Protein AF-0000000065801793 (afdb_homodimer)

InterPro domains:
  IPR003680 Flavodoxin-like fold [PF02525] (3-199)
  IPR023048 NADH:quinone oxidoreductase, FMN-dependent [MF_01216] (2-200)
  IPR029039 Flavoprotein-like superfamily [G3DSA:3.40.50.360] (1-203)
  IPR029039 Flavoprotein-like superfamily [SSF52218] (1-201)
  IPR050104 FMN-dependent NADH:quinone oxidoreductase, azoreductase type 1 [PTHR43741] (1-201)

pLDDT: mean 94.48, std 6.25, range [67.69, 98.88]

Organism: Streptococcus suis (strain 98HAH33) (NCBI:txid391296)

Radius of gyration: 21.68 Å; Cα contacts (8 Å, |Δi|>4): 721; chains: 2; bounding box: 59×62×47 Å

Nearest PDB structures (foldseek):
  2hpv-assembly2_D  TM=9.605E-01  e=2.240E-26  Enterococcus faecalis
  3p0r-assembly1_A-2  TM=9.364E-01  e=1.565E-23  Bacillus anthracis str. Sterne
  3w77-assembly1_B  TM=9.267E-01  e=2.894E-22  Bacillus sp. B29
  4m0c-assembly1_A  TM=9.275E-01  e=2.671E-20  Bacillus anthracis str. 'Ames Ancestor'
  4m0c-assembly1_B  TM=9.166E-01  e=1.691E-19  Bacillus anthracis str. 'Ames Ancestor'

Structure (mmCIF, N/CA/C/O backbone):
data_AF-0000000065801793-model_v1
#
loop_
_entity.id
_entity.type
_entity.pdbx_description
1 polymer 'FMN-dependent NADH:quinone oxidoreductase'
#
loop_
_atom_site.group_PDB
_atom_site.id
_atom_site.type_symbol
_atom_site.label_atom_id
_atom_site.label_alt_id
_atom_site.label_comp_id
_atom_site.label_asym_id
_atom_site.label_entity_id
_atom_site.label_seq_id
_atom_site.pdbx_PDB_ins_code
_atom_site.Cartn_x
_atom_site.Cartn_y
_atom_site.Cartn_z
_atom_site.occupancy
_atom_site.B_iso_or_equiv
_atom_site.auth_seq_id
_atom_site.auth_comp_id
_atom_site.auth_asym_id
_atom_site.auth_atom_id
_atom_site.pdbx_PDB_model_num
ATOM 1 N N . MET A 1 1 ? -0.416 -31.047 -14.234 1 92.5 1 MET A N 1
ATOM 2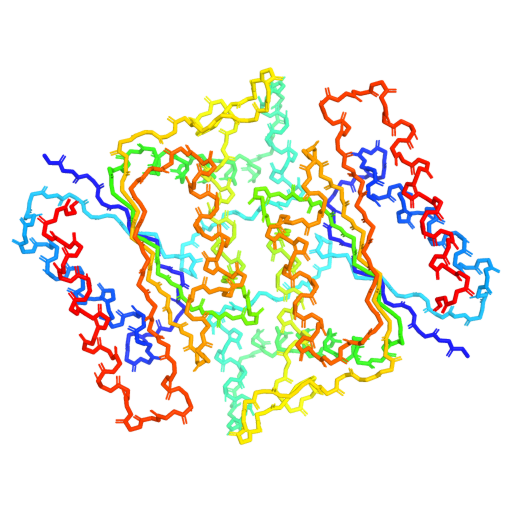 C CA . MET A 1 1 ? -1.014 -30.5 -13.016 1 92.5 1 MET A CA 1
ATOM 3 C C . MET A 1 1 ? -0.364 -29.172 -12.641 1 92.5 1 MET A C 1
ATOM 5 O O . MET A 1 1 ? 0.862 -29.078 -12.578 1 92.5 1 MET A O 1
ATOM 9 N N . ALA A 1 2 ? -1.158 -28.156 -12.516 1 96.69 2 ALA A N 1
ATOM 10 C CA . ALA A 1 2 ? -0.636 -26.828 -12.203 1 96.69 2 ALA A CA 1
ATOM 11 C C . ALA A 1 2 ? -1.013 -26.422 -10.781 1 96.69 2 ALA A C 1
ATOM 13 O O . ALA A 1 2 ? -1.93 -26.984 -10.188 1 96.69 2 ALA A O 1
ATOM 14 N N . ASN A 1 3 ? -0.191 -25.594 -10.227 1 98.25 3 ASN A N 1
ATOM 15 C CA . ASN A 1 3 ? -0.473 -24.984 -8.93 1 98.25 3 ASN A CA 1
ATOM 16 C C . ASN A 1 3 ? -1.036 -23.562 -9.094 1 98.25 3 ASN A C 1
ATOM 18 O O . ASN A 1 3 ? -0.386 -22.703 -9.672 1 98.25 3 ASN A O 1
ATOM 22 N N . LEU A 1 4 ? -2.264 -23.344 -8.641 1 98.62 4 LEU A N 1
ATOM 23 C CA . LEU A 1 4 ? -2.895 -22.031 -8.602 1 98.62 4 LEU A CA 1
ATOM 24 C C . LEU A 1 4 ? -2.816 -21.422 -7.203 1 98.62 4 LEU A C 1
ATOM 26 O O . LEU A 1 4 ? -3.287 -22.016 -6.238 1 98.62 4 LEU A O 1
ATOM 30 N N . LEU A 1 5 ? -2.17 -20.312 -7.098 1 98.81 5 LEU A N 1
ATOM 31 C CA . LEU A 1 5 ? -2.139 -19.547 -5.852 1 98.81 5 LEU A CA 1
ATOM 32 C C . LEU A 1 5 ? -3.141 -18.406 -5.891 1 98.81 5 LEU A C 1
ATOM 34 O O . LEU A 1 5 ? -3.062 -17.531 -6.758 1 98.81 5 LEU A O 1
ATOM 38 N N . ILE A 1 6 ? -4.113 -18.422 -4.988 1 98.75 6 ILE A N 1
ATOM 39 C CA . ILE A 1 6 ? -5.07 -17.328 -4.824 1 98.75 6 ILE A CA 1
ATOM 40 C C . ILE A 1 6 ? -4.691 -16.484 -3.607 1 98.75 6 ILE A C 1
ATOM 42 O O . ILE A 1 6 ? -4.586 -17.016 -2.494 1 98.75 6 ILE A O 1
ATOM 46 N N . VAL A 1 7 ? -4.445 -15.258 -3.848 1 98.81 7 VAL A N 1
ATOM 47 C CA . VAL A 1 7 ? -4.223 -14.297 -2.779 1 98.81 7 VAL A CA 1
ATOM 48 C C . VAL A 1 7 ? -5.5 -13.492 -2.533 1 98.81 7 VAL A C 1
ATOM 50 O O . VAL A 1 7 ? -5.828 -12.586 -3.303 1 98.81 7 VAL A O 1
ATOM 53 N N . LYS A 1 8 ? -6.176 -13.859 -1.521 1 97.69 8 LYS A N 1
ATOM 54 C CA . LYS A 1 8 ? -7.41 -13.195 -1.125 1 97.69 8 LYS A CA 1
ATOM 55 C C . LYS A 1 8 ? -7.129 -12.023 -0.189 1 97.69 8 LYS A C 1
ATOM 57 O O . LYS A 1 8 ? -6.816 -12.219 0.986 1 97.69 8 LYS A O 1
ATOM 62 N N . ALA A 1 9 ? -7.273 -10.844 -0.713 1 97.06 9 ALA A N 1
ATOM 63 C CA . ALA A 1 9 ? -6.992 -9.633 0.06 1 97.06 9 ALA A CA 1
ATOM 64 C C . ALA A 1 9 ? -8.273 -8.844 0.325 1 97.06 9 ALA A C 1
ATOM 66 O O . ALA A 1 9 ? -8.352 -7.652 0.022 1 97.06 9 ALA A O 1
ATOM 67 N N . HIS A 1 10 ? -9.203 -9.477 0.955 1 92 10 HIS A N 1
ATOM 68 C CA . HIS A 1 10 ? -10.508 -8.914 1.301 1 92 10 HIS A CA 1
ATOM 69 C C . HIS A 1 10 ? -11.008 -9.469 2.633 1 92 10 HIS A C 1
ATOM 71 O O . HIS A 1 10 ? -11.102 -10.68 2.812 1 92 10 HIS A O 1
ATOM 77 N N . PRO A 1 11 ? -11.32 -8.539 3.568 1 86.5 11 PRO A N 1
ATOM 78 C CA . PRO A 1 11 ? -11.68 -9.031 4.898 1 86.5 11 PRO A CA 1
ATOM 79 C C . PRO A 1 11 ? -13.141 -9.461 4.992 1 86.5 11 PRO A C 1
ATOM 81 O O . PRO A 1 11 ? -13.539 -10.117 5.965 1 86.5 11 PRO A O 1
ATOM 84 N N . LEU A 1 12 ? -13.938 -9.023 4.051 1 77.88 12 LEU A N 1
ATOM 85 C CA . LEU A 1 12 ? -15.383 -9.234 4.172 1 77.88 12 LEU A CA 1
ATOM 86 C C . LEU A 1 12 ? -15.773 -10.594 3.604 1 77.88 12 LEU A C 1
ATOM 88 O O . LEU A 1 12 ? -14.922 -11.344 3.125 1 77.88 12 LEU A O 1
ATOM 92 N N . ASP A 1 13 ? -17.016 -10.859 3.863 1 71.62 13 ASP A N 1
ATOM 93 C CA . ASP A 1 13 ? -17.594 -12.07 3.297 1 71.62 13 ASP A CA 1
ATOM 94 C C . ASP A 1 13 ? -18.172 -11.805 1.902 1 71.62 13 ASP A C 1
ATOM 96 O O . ASP A 1 13 ? -18.422 -10.656 1.54 1 71.62 13 ASP A O 1
ATOM 100 N N . ALA A 1 14 ? -18.219 -12.875 1.078 1 70.88 14 ALA A N 1
ATOM 101 C CA . ALA A 1 14 ? -18.625 -12.812 -0.322 1 70.88 14 ALA A CA 1
ATOM 102 C C . ALA A 1 14 ? -20.016 -12.203 -0.458 1 70.88 14 ALA A C 1
ATOM 104 O O . ALA A 1 14 ? -20.359 -11.648 -1.502 1 70.88 14 ALA A O 1
ATOM 105 N N . GLN A 1 15 ? -20.797 -12.227 0.472 1 70.38 15 GLN A N 1
ATOM 106 C CA . GLN A 1 15 ? -22.141 -11.648 0.384 1 70.38 15 GLN A CA 1
ATOM 107 C C . GLN A 1 15 ? -22.078 -10.125 0.373 1 70.38 15 GLN A C 1
ATOM 109 O O . GLN A 1 15 ? -23.016 -9.469 -0.069 1 70.38 15 GLN A O 1
ATOM 114 N N . LYS A 1 16 ? -20.984 -9.727 0.627 1 68.62 16 LYS A N 1
ATOM 115 C CA . LYS A 1 16 ? -20.891 -8.281 0.787 1 68.62 16 LYS A CA 1
ATOM 116 C C . LYS A 1 16 ? -19.844 -7.684 -0.149 1 68.62 16 LYS A C 1
ATOM 118 O O . LYS A 1 16 ? -19.484 -6.512 -0.015 1 68.62 16 LYS A O 1
ATOM 123 N N . SER A 1 17 ? -19.391 -8.531 -1.022 1 82.75 17 SER A N 1
ATOM 124 C CA . SER A 1 17 ? -18.328 -8.039 -1.888 1 82.75 17 SER A CA 1
ATOM 125 C C . SER A 1 17 ? -18.422 -8.641 -3.285 1 82.75 17 SER A C 1
ATOM 127 O O . SER A 1 17 ? -18.422 -9.867 -3.441 1 82.75 17 SER A O 1
ATOM 129 N N . TYR A 1 18 ? -18.406 -7.789 -4.293 1 87.81 18 TYR A N 1
ATOM 130 C CA . TYR A 1 18 ? -18.469 -8.242 -5.676 1 87.81 18 TYR A CA 1
ATOM 131 C C . TYR A 1 18 ? -17.172 -8.938 -6.082 1 87.81 18 TYR A C 1
ATOM 133 O O . TYR A 1 18 ? -17.203 -9.898 -6.852 1 87.81 18 TYR A O 1
ATOM 141 N N . ALA A 1 19 ? -16.094 -8.5 -5.535 1 90.88 19 ALA A N 1
ATOM 142 C CA . ALA A 1 19 ? -14.812 -9.141 -5.832 1 90.88 19 ALA A CA 1
ATOM 143 C C . ALA A 1 19 ? -14.766 -10.555 -5.27 1 90.88 19 ALA A C 1
ATOM 145 O O . ALA A 1 19 ? -14.273 -11.477 -5.922 1 90.88 19 ALA A O 1
ATOM 146 N N . LEU A 1 20 ? -15.297 -10.727 -4.086 1 92.62 20 LEU A N 1
ATOM 147 C CA . LEU A 1 20 ? -15.289 -12.047 -3.471 1 92.62 20 LEU A CA 1
ATOM 148 C C . LEU A 1 20 ? -16.281 -12.977 -4.172 1 92.62 20 LEU A C 1
ATOM 150 O O . LEU A 1 20 ? -16.031 -14.18 -4.297 1 92.62 20 LEU A O 1
ATOM 154 N N . ARG A 1 21 ? -17.406 -12.398 -4.547 1 92.5 21 ARG A N 1
ATOM 155 C CA . ARG A 1 21 ? -18.344 -13.195 -5.336 1 92.5 21 ARG A CA 1
ATOM 156 C C . ARG A 1 21 ? -17.688 -13.672 -6.633 1 92.5 21 ARG A C 1
ATOM 158 O O . ARG A 1 21 ? -17.859 -14.836 -7.02 1 92.5 21 ARG A O 1
ATOM 165 N N . ALA A 1 22 ? -17.031 -12.781 -7.273 1 95.25 22 ALA A N 1
ATOM 166 C CA . ALA A 1 22 ? -16.312 -13.141 -8.5 1 95.25 22 ALA A CA 1
ATOM 167 C C . ALA A 1 22 ? -15.266 -14.211 -8.234 1 95.25 22 ALA A C 1
ATOM 169 O O . ALA A 1 22 ? -15.094 -15.133 -9.039 1 95.25 22 ALA A O 1
ATOM 170 N N . LEU A 1 23 ? -14.578 -14.094 -7.117 1 95.5 23 LEU A N 1
ATOM 171 C CA . LEU A 1 23 ? -13.57 -15.086 -6.75 1 95.5 23 LEU A CA 1
ATOM 172 C C . LEU A 1 23 ? -14.195 -16.469 -6.582 1 95.5 23 LEU A C 1
ATOM 174 O O . LEU A 1 23 ? -13.656 -17.469 -7.062 1 95.5 23 LEU A O 1
ATOM 178 N N . GLU A 1 24 ? -15.32 -16.516 -5.863 1 94.75 24 GLU A N 1
ATOM 179 C CA . GLU A 1 24 ? -16 -17.781 -5.645 1 94.75 24 GLU A CA 1
ATOM 180 C C . GLU A 1 24 ? -16.422 -18.422 -6.969 1 94.75 24 GLU A C 1
ATOM 182 O O . GLU A 1 24 ? -16.203 -19.625 -7.18 1 94.75 24 GLU A O 1
ATOM 187 N N . GLU A 1 25 ? -16.984 -17.625 -7.812 1 95 25 GLU A N 1
ATOM 188 C CA . GLU A 1 25 ? -17.391 -18.125 -9.125 1 95 25 GLU A CA 1
ATOM 189 C C . GLU A 1 25 ? -16.172 -18.562 -9.93 1 95 25 GLU A C 1
ATOM 191 O O . GLU A 1 25 ? -16.203 -19.609 -10.586 1 95 25 GLU A O 1
ATOM 196 N N . PHE A 1 26 ? -15.117 -17.797 -9.953 1 97.31 26 PHE A N 1
ATOM 197 C CA . PHE A 1 26 ? -13.875 -18.156 -10.625 1 97.31 26 PHE A CA 1
ATOM 198 C C . PHE A 1 26 ? -13.375 -19.516 -10.141 1 97.31 26 PHE A C 1
ATOM 200 O O . PHE A 1 26 ? -13.031 -20.375 -10.945 1 97.31 26 PHE A O 1
ATOM 207 N N . GLN A 1 27 ? -13.297 -19.656 -8.812 1 96.69 27 GLN A N 1
ATOM 208 C CA . GLN A 1 27 ? -12.797 -20.906 -8.234 1 96.69 27 GLN A CA 1
ATOM 209 C C . GLN A 1 27 ? -13.602 -22.109 -8.711 1 96.69 27 GLN A C 1
ATOM 211 O O . GLN A 1 27 ? -13.039 -23.141 -9.062 1 96.69 27 GLN A O 1
ATOM 216 N N . THR A 1 28 ? -14.914 -21.922 -8.711 1 96.38 28 THR A N 1
ATOM 217 C CA . THR A 1 28 ? -15.797 -23 -9.141 1 96.38 28 THR A CA 1
ATOM 218 C C . THR A 1 28 ? -15.539 -23.375 -10.594 1 96.38 28 THR A C 1
ATOM 220 O O . THR A 1 28 ? -15.352 -24.547 -10.922 1 96.38 28 THR A O 1
ATOM 223 N N . ARG A 1 29 ? -15.484 -22.391 -11.43 1 96.69 29 ARG A N 1
ATOM 224 C CA . ARG A 1 29 ? -15.258 -22.609 -12.852 1 96.69 29 ARG A CA 1
ATOM 225 C C . ARG A 1 29 ? -13.867 -23.188 -13.109 1 96.69 29 ARG A C 1
ATOM 227 O O . ARG A 1 29 ? -13.719 -24.125 -13.898 1 96.69 29 ARG A O 1
ATOM 234 N N . TYR A 1 30 ? -12.859 -22.656 -12.461 1 97.62 30 TYR A N 1
ATOM 235 C CA . TYR A 1 30 ? -11.484 -23.109 -12.633 1 97.62 30 TYR A CA 1
ATOM 236 C C . TYR A 1 30 ? -11.352 -24.578 -12.234 1 97.62 30 TYR A C 1
ATOM 238 O O . TYR A 1 30 ? -10.727 -25.375 -12.945 1 97.62 30 TYR A O 1
ATOM 246 N N . ALA A 1 31 ? -11.93 -24.906 -11.094 1 96.31 31 ALA A N 1
ATOM 247 C CA . ALA A 1 31 ? -11.859 -26.281 -10.594 1 96.31 31 ALA A CA 1
ATOM 248 C C . ALA A 1 31 ? -12.531 -27.25 -11.57 1 96.31 31 ALA A C 1
ATOM 250 O O . ALA A 1 31 ? -12.086 -28.391 -11.719 1 96.31 31 ALA A O 1
ATOM 251 N N . SER A 1 32 ? -13.578 -26.766 -12.164 1 96.19 32 SER A N 1
ATOM 252 C CA . SER A 1 32 ? -14.273 -27.594 -13.141 1 96.19 32 SER A CA 1
ATOM 253 C C . SER A 1 32 ? -13.422 -27.797 -14.391 1 96.19 32 SER A C 1
ATOM 255 O O . SER A 1 32 ? -13.414 -28.891 -14.961 1 96.19 32 SER A O 1
ATOM 257 N N . LEU A 1 33 ? -12.719 -26.812 -14.805 1 96.19 33 LEU A N 1
ATOM 258 C CA . LEU A 1 33 ? -11.898 -26.859 -16.016 1 96.19 33 LEU A CA 1
ATOM 259 C C . LEU A 1 33 ? -10.578 -27.578 -15.758 1 96.19 33 LEU A C 1
ATOM 261 O O . LEU A 1 33 ? -10.008 -28.172 -16.672 1 96.19 33 LEU A O 1
ATOM 265 N N . HIS A 1 34 ? -10.117 -27.516 -14.516 1 97.12 34 HIS A N 1
ATOM 266 C CA . HIS A 1 34 ? -8.82 -28.078 -14.156 1 97.12 34 HIS A CA 1
ATOM 267 C C . HIS A 1 34 ? -8.922 -28.922 -12.883 1 97.12 34 HIS A C 1
ATOM 269 O O . HIS A 1 34 ? -8.289 -28.594 -11.875 1 97.12 34 HIS A O 1
ATOM 275 N N . PRO A 1 35 ? -9.562 -29.984 -12.938 1 96.44 35 PRO A N 1
ATOM 276 C CA . PRO A 1 35 ? -9.844 -30.781 -11.734 1 96.44 35 PRO A CA 1
ATOM 277 C C . PRO A 1 35 ? -8.578 -31.344 -11.094 1 96.44 35 PRO A C 1
ATOM 279 O O . PRO A 1 35 ? -8.578 -31.672 -9.906 1 96.44 35 PRO A O 1
ATOM 282 N N . GLU A 1 36 ? -7.488 -31.359 -11.773 1 97.5 36 GLU A N 1
ATOM 283 C CA . GLU A 1 36 ? -6.266 -31.969 -11.25 1 97.5 36 GLU A CA 1
ATOM 284 C C . GLU A 1 36 ? -5.352 -30.906 -10.641 1 97.5 36 GLU A C 1
ATOM 286 O O . GLU A 1 36 ? -4.367 -31.234 -9.977 1 97.5 36 GLU A O 1
ATOM 291 N N . ASP A 1 37 ? -5.609 -29.625 -10.898 1 97.88 37 ASP A N 1
ATOM 292 C CA . ASP A 1 37 ? -4.754 -28.547 -10.406 1 97.88 37 ASP A CA 1
ATOM 293 C C . ASP A 1 37 ? -4.891 -28.391 -8.898 1 97.88 37 ASP A C 1
ATOM 295 O O . ASP A 1 37 ? -5.93 -28.719 -8.32 1 97.88 37 ASP A O 1
ATOM 299 N N . ARG A 1 38 ? -3.83 -28 -8.344 1 97.81 38 ARG A N 1
ATOM 300 C CA . ARG A 1 38 ? -3.834 -27.703 -6.918 1 97.81 38 ARG A CA 1
ATOM 301 C C . ARG A 1 38 ? -4.098 -26.219 -6.672 1 97.81 38 ARG A C 1
ATOM 303 O O . ARG A 1 38 ? -3.455 -25.359 -7.281 1 97.81 38 ARG A O 1
ATOM 310 N N . ILE A 1 39 ? -5.047 -25.984 -5.781 1 97.88 39 ILE A N 1
ATOM 311 C CA . ILE A 1 39 ? -5.383 -24.609 -5.445 1 97.88 39 ILE A CA 1
ATOM 312 C C . ILE A 1 39 ? -4.945 -24.312 -4.016 1 97.88 39 ILE A C 1
ATOM 314 O O . ILE A 1 39 ? -5.301 -25.031 -3.084 1 97.88 39 ILE A O 1
ATOM 318 N N . GLU A 1 40 ? -4.129 -23.328 -3.82 1 98.19 40 GLU A N 1
ATOM 319 C CA . GLU A 1 40 ? -3.748 -22.797 -2.512 1 98.19 40 GLU A CA 1
ATOM 320 C C . GLU A 1 40 ? -4.258 -21.375 -2.322 1 98.19 40 GLU A C 1
ATOM 322 O O . GLU A 1 40 ? -4.242 -20.578 -3.26 1 98.19 40 GLU A O 1
ATOM 327 N N . ILE A 1 41 ? -4.684 -21.094 -1.12 1 97.94 41 ILE A N 1
ATOM 328 C CA . ILE A 1 41 ? -5.215 -19.766 -0.825 1 97.94 41 ILE A CA 1
ATOM 329 C C . ILE A 1 41 ? -4.406 -19.125 0.306 1 97.94 41 ILE A C 1
ATOM 331 O O . ILE A 1 41 ? -4.148 -19.766 1.328 1 97.94 41 ILE A O 1
ATOM 335 N N . VAL A 1 42 ? -3.938 -17.984 0.06 1 98.38 42 VAL A N 1
ATOM 336 C CA . VAL A 1 42 ? -3.434 -17.109 1.108 1 98.38 42 VAL A CA 1
ATOM 337 C C . VAL A 1 42 ? -4.457 -16.016 1.4 1 98.38 42 VAL A C 1
ATOM 339 O O . VAL A 1 42 ? -4.797 -15.219 0.52 1 98.38 42 VAL A O 1
ATOM 342 N N . ASP A 1 43 ? -5.023 -16.047 2.531 1 97.5 43 ASP A N 1
ATOM 343 C CA . ASP A 1 43 ? -5.875 -14.961 3.008 1 97.5 43 ASP A CA 1
ATOM 344 C C . ASP A 1 43 ? -5.066 -13.945 3.811 1 97.5 43 ASP A C 1
ATOM 346 O O . ASP A 1 43 ? -4.703 -14.203 4.961 1 97.5 43 ASP A O 1
ATOM 350 N N . VAL A 1 44 ? -4.891 -12.734 3.256 1 97.62 44 VAL A N 1
ATOM 351 C CA . VAL A 1 44 ? -3.914 -11.828 3.848 1 97.62 44 VAL A CA 1
ATOM 352 C C . VAL A 1 44 ? -4.492 -11.195 5.109 1 97.62 44 VAL A C 1
ATOM 354 O O . VAL A 1 44 ? -3.766 -10.57 5.887 1 97.62 44 VAL A O 1
ATOM 357 N N . PHE A 1 45 ? -5.797 -11.359 5.379 1 95.81 45 PHE A N 1
ATOM 358 C CA . PHE A 1 45 ? -6.398 -10.828 6.598 1 95.81 45 PHE A CA 1
ATOM 359 C C . PHE A 1 45 ? -6.48 -11.906 7.672 1 95.81 45 PHE A C 1
ATOM 361 O O . PHE A 1 45 ? -6.672 -11.602 8.852 1 95.81 45 PHE A O 1
ATOM 368 N N . GLU A 1 46 ? -6.371 -13.148 7.297 1 94.75 46 GLU A N 1
ATOM 369 C CA . GLU A 1 46 ? -6.527 -14.242 8.25 1 94.75 46 GLU A CA 1
ATOM 370 C C . GLU A 1 46 ? -5.195 -14.93 8.523 1 94.75 46 GLU A C 1
ATOM 372 O O . GLU A 1 46 ? -4.969 -15.445 9.625 1 94.75 46 GLU A O 1
ATOM 377 N N . ASP A 1 47 ? -4.328 -14.953 7.508 1 96.25 47 ASP A N 1
ATOM 378 C CA . ASP A 1 47 ? -3.027 -15.602 7.645 1 96.25 47 ASP A CA 1
ATOM 379 C C . ASP A 1 47 ? -1.988 -14.641 8.211 1 96.25 47 ASP A C 1
ATOM 381 O O . ASP A 1 47 ? -2.211 -13.422 8.242 1 96.25 47 ASP A O 1
ATOM 385 N N . GLN A 1 48 ? -0.959 -15.18 8.711 1 95.31 48 GLN A N 1
ATOM 386 C CA . GLN A 1 48 ? 0.16 -14.367 9.172 1 95.31 48 GLN A CA 1
ATOM 387 C C . GLN A 1 48 ? 0.998 -13.875 7.992 1 95.31 48 GLN A C 1
ATOM 389 O O . GLN A 1 48 ? 1.689 -14.656 7.344 1 95.31 48 GLN A O 1
ATOM 394 N N . ILE A 1 49 ? 0.917 -12.617 7.695 1 97.75 49 ILE A N 1
ATOM 395 C CA . ILE A 1 49 ? 1.737 -11.977 6.668 1 97.75 49 ILE A CA 1
ATOM 396 C C . ILE A 1 49 ? 2.723 -11.016 7.32 1 97.75 49 ILE A C 1
ATOM 398 O O . ILE A 1 49 ? 2.324 -9.969 7.844 1 97.75 49 ILE A O 1
ATOM 402 N N . PRO A 1 50 ? 3.988 -11.359 7.305 1 96.62 50 PRO A N 1
ATOM 403 C CA . PRO A 1 50 ? 4.938 -10.438 7.938 1 96.62 50 PRO A CA 1
ATOM 404 C C . PRO A 1 50 ? 5.051 -9.109 7.199 1 96.62 50 PRO A C 1
ATOM 406 O O . PRO A 1 50 ? 5.234 -9.086 5.977 1 96.62 50 PRO A O 1
ATOM 409 N N . ALA A 1 51 ? 4.906 -8.039 7.91 1 93.06 51 ALA A N 1
ATOM 410 C CA . ALA A 1 51 ? 5.223 -6.727 7.344 1 93.06 51 ALA A CA 1
ATOM 411 C C . ALA A 1 51 ? 6.727 -6.465 7.371 1 93.06 51 ALA A C 1
ATOM 413 O O . ALA A 1 51 ? 7.434 -6.961 8.25 1 93.06 51 ALA A O 1
ATOM 414 N N . LEU A 1 52 ? 7.191 -5.73 6.395 1 93.94 52 LEU A N 1
ATOM 415 C CA . LEU A 1 52 ? 8.578 -5.27 6.449 1 93.94 52 LEU A CA 1
ATOM 416 C C . LEU A 1 52 ? 8.742 -4.188 7.508 1 93.94 52 LEU A C 1
ATOM 418 O O . LEU A 1 52 ? 8.383 -3.029 7.277 1 93.94 52 LEU A O 1
ATOM 422 N N . ASP A 1 53 ? 9.156 -4.605 8.648 1 92.06 53 ASP A N 1
ATOM 423 C CA . ASP A 1 53 ? 9.445 -3.699 9.758 1 92.06 53 ASP A CA 1
ATOM 424 C C . ASP A 1 53 ? 10.898 -3.816 10.203 1 92.06 53 ASP A C 1
ATOM 426 O O . ASP A 1 53 ? 11.688 -4.539 9.586 1 92.06 53 ASP A O 1
ATOM 430 N N . LYS A 1 54 ? 11.211 -3.041 11.219 1 90.75 54 LYS A N 1
ATOM 431 C CA . LYS A 1 54 ? 12.602 -2.967 11.648 1 90.75 54 LYS A CA 1
ATOM 432 C C . LYS A 1 54 ? 13.133 -4.344 12.031 1 90.75 54 LYS A C 1
ATOM 434 O O . LYS A 1 54 ? 14.188 -4.77 11.539 1 90.75 54 LYS A O 1
ATOM 439 N N . PRO A 1 55 ? 12.398 -5.145 12.836 1 93 55 PRO A N 1
ATOM 440 C CA . PRO A 1 55 ? 12.922 -6.461 13.203 1 93 55 PRO A CA 1
ATOM 441 C C . PRO A 1 55 ? 13.133 -7.371 11.992 1 93 55 PRO A C 1
ATOM 443 O O . PRO A 1 55 ? 14.141 -8.078 11.914 1 93 55 PRO A O 1
ATOM 446 N N . LEU A 1 56 ? 12.227 -7.387 11.094 1 95.12 56 LEU A N 1
ATOM 447 C CA . LEU A 1 56 ? 12.352 -8.25 9.93 1 95.12 56 LEU A CA 1
ATOM 448 C C . LEU A 1 56 ? 13.5 -7.797 9.031 1 95.12 56 LEU A C 1
ATOM 450 O O . LEU A 1 56 ? 14.273 -8.617 8.547 1 95.12 56 LEU A O 1
ATOM 454 N N . LEU A 1 57 ? 13.609 -6.504 8.828 1 93.62 57 LEU A N 1
ATOM 455 C CA . LEU A 1 57 ? 14.703 -5.969 8.023 1 93.62 57 LEU A CA 1
ATOM 456 C C . LEU A 1 57 ? 16.047 -6.309 8.656 1 93.62 57 LEU A C 1
ATOM 458 O O . LEU A 1 57 ? 17 -6.68 7.949 1 93.62 57 LEU A O 1
ATOM 462 N N . GLU A 1 58 ? 16.094 -6.195 9.914 1 93 58 GLU A N 1
ATOM 463 C CA . GLU A 1 58 ? 17.312 -6.555 10.641 1 93 58 GLU A CA 1
ATOM 464 C C . GLU A 1 58 ? 17.625 -8.039 10.484 1 93 58 GLU A C 1
ATOM 466 O O . GLU A 1 58 ? 18.781 -8.414 10.281 1 93 58 GLU A O 1
ATOM 471 N N . ALA A 1 59 ? 16.609 -8.859 10.586 1 96.19 59 ALA A N 1
ATOM 472 C CA . ALA A 1 59 ? 16.781 -10.297 10.438 1 96.19 59 ALA A CA 1
ATOM 473 C C . ALA A 1 59 ? 17.281 -10.656 9.047 1 96.19 59 ALA A C 1
ATOM 475 O O . ALA A 1 59 ? 18.188 -11.484 8.906 1 96.19 59 ALA A O 1
ATOM 476 N N . MET A 1 60 ? 16.734 -10.023 8.078 1 94.88 60 MET A N 1
ATOM 477 C CA . MET A 1 60 ? 17.141 -10.258 6.695 1 94.88 60 MET A CA 1
ATOM 478 C C . MET A 1 60 ? 18.609 -9.883 6.488 1 94.88 60 MET A C 1
ATOM 480 O O . MET A 1 60 ? 19.359 -10.633 5.863 1 94.88 60 MET A O 1
ATOM 484 N N . GLY A 1 61 ? 19 -8.719 7.008 1 93.19 61 GLY A N 1
ATOM 485 C CA . GLY A 1 61 ? 20.391 -8.297 6.934 1 93.19 61 GLY A CA 1
ATOM 486 C C . GLY A 1 61 ? 21.344 -9.234 7.652 1 93.19 61 GLY A C 1
ATOM 487 O O . GLY A 1 61 ? 22.406 -9.578 7.125 1 93.19 61 GLY A O 1
ATOM 488 N N . ALA A 1 62 ? 20.953 -9.617 8.844 1 95.19 62 ALA A N 1
ATOM 489 C CA . ALA A 1 62 ? 21.766 -10.523 9.648 1 95.19 62 ALA A CA 1
ATOM 490 C C . ALA A 1 62 ? 21.922 -11.875 8.961 1 95.19 62 ALA A C 1
ATOM 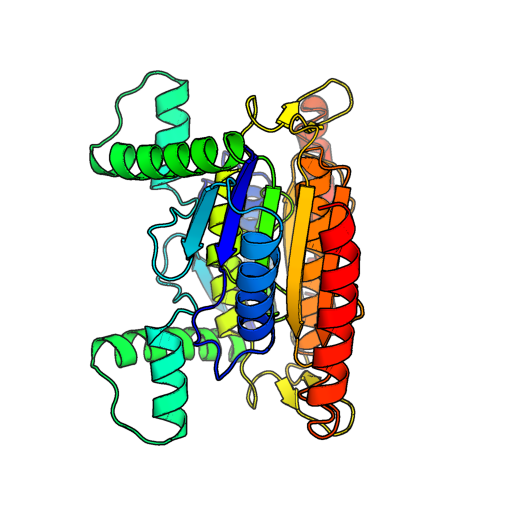492 O O . ALA A 1 62 ? 23.031 -12.43 8.93 1 95.19 62 ALA A O 1
ATOM 493 N N . ALA A 1 63 ? 20.844 -12.367 8.406 1 91.19 63 ALA A N 1
ATOM 494 C CA . ALA A 1 63 ? 20.875 -13.648 7.715 1 91.19 63 ALA A CA 1
ATOM 495 C C . ALA A 1 63 ? 21.828 -13.617 6.523 1 91.19 63 ALA A C 1
ATOM 497 O O . ALA A 1 63 ? 22.578 -14.562 6.297 1 91.19 63 ALA A O 1
ATOM 498 N N . LYS A 1 64 ? 21.859 -12.555 5.855 1 90.44 64 LYS A N 1
ATOM 499 C CA . LYS A 1 64 ? 22.734 -12.383 4.703 1 90.44 64 LYS A CA 1
ATOM 500 C C . LYS A 1 64 ? 24.203 -12.383 5.125 1 90.44 64 LYS A C 1
ATOM 502 O O . LYS A 1 64 ? 25.078 -12.828 4.375 1 90.44 64 LYS A O 1
ATOM 507 N N . ARG A 1 65 ? 24.391 -11.906 6.34 1 94 65 ARG A N 1
ATOM 508 C CA . ARG A 1 65 ? 25.75 -11.805 6.844 1 94 65 ARG A CA 1
ATOM 509 C C . ARG A 1 65 ? 26.141 -13.047 7.641 1 94 65 ARG A C 1
ATOM 511 O O . ARG A 1 65 ? 27.234 -13.125 8.195 1 94 65 ARG A O 1
ATOM 518 N N . GLY A 1 66 ? 25.203 -13.961 7.801 1 93.25 66 GLY A N 1
ATOM 519 C CA . GLY A 1 66 ? 25.469 -15.172 8.562 1 93.25 66 GLY A CA 1
ATOM 520 C C . GLY A 1 66 ? 25.484 -14.93 10.062 1 93.25 66 GLY A C 1
ATOM 521 O O . GLY A 1 66 ? 26.172 -15.648 10.797 1 93.25 66 GLY A O 1
ATOM 522 N N . GLU A 1 67 ? 24.812 -13.93 10.5 1 96.31 67 GLU A N 1
ATOM 523 C CA . GLU A 1 67 ? 24.75 -13.57 11.914 1 96.31 67 GLU A CA 1
ATOM 524 C C . GLU A 1 67 ? 23.516 -14.188 12.586 1 96.31 67 GLU A C 1
ATOM 526 O O . GLU A 1 67 ? 22.531 -14.516 11.914 1 96.31 67 GLU A O 1
ATOM 531 N N . ALA A 1 68 ? 23.703 -14.32 13.922 1 95.88 68 ALA A N 1
ATOM 532 C CA . ALA A 1 68 ? 22.594 -14.891 14.688 1 95.88 68 ALA A CA 1
ATOM 533 C C . ALA A 1 68 ? 21.422 -13.922 14.766 1 95.88 68 ALA A C 1
ATOM 535 O O . ALA A 1 68 ? 21.609 -12.703 14.773 1 95.88 68 ALA A O 1
ATOM 536 N N . ILE A 1 69 ? 20.219 -14.406 14.734 1 96.5 69 ILE A N 1
ATOM 537 C CA . ILE A 1 69 ? 19 -13.617 14.93 1 96.5 69 ILE A CA 1
ATOM 538 C C . ILE A 1 69 ? 18.172 -14.211 16.062 1 96.5 69 ILE A C 1
ATOM 540 O O . ILE A 1 69 ? 18.359 -15.375 16.438 1 96.5 69 ILE A O 1
ATOM 544 N N . SER A 1 70 ? 17.359 -13.477 16.656 1 97.12 70 SER A N 1
ATOM 545 C CA . SER A 1 70 ? 16.516 -13.938 17.766 1 97.12 70 SER A CA 1
ATOM 546 C C . SER A 1 70 ? 15.5 -14.969 17.281 1 97.12 70 SER A C 1
ATOM 548 O O . SER A 1 70 ? 15.227 -15.062 16.078 1 97.12 70 SER A O 1
ATOM 550 N N . PRO A 1 71 ? 14.945 -15.734 18.172 1 97 71 PRO A N 1
ATOM 551 C CA . PRO A 1 71 ? 13.906 -16.688 17.781 1 97 71 PRO A CA 1
ATOM 552 C C . PRO A 1 71 ? 12.703 -16.016 17.125 1 97 71 PRO A C 1
ATOM 554 O O . PRO A 1 71 ? 12.133 -16.562 16.172 1 97 71 PRO A O 1
ATOM 557 N N . GLU A 1 72 ? 12.344 -14.859 17.609 1 96.69 72 GLU A N 1
ATOM 558 C CA . GLU A 1 72 ? 11.227 -14.117 17.031 1 96.69 72 GLU A CA 1
ATOM 559 C C . GLU A 1 72 ? 11.539 -13.672 15.602 1 96.69 72 GLU A C 1
ATOM 561 O O . GLU A 1 72 ? 10.688 -13.766 14.719 1 96.69 72 GLU A O 1
ATOM 566 N N . GLN A 1 73 ? 12.703 -13.18 15.422 1 96.56 73 GLN A N 1
ATOM 567 C CA . GLN A 1 73 ? 13.148 -12.781 14.086 1 96.56 73 GLN A CA 1
ATOM 568 C C . GLN A 1 73 ? 13.172 -13.977 13.141 1 96.56 73 GLN A C 1
ATOM 570 O O . GLN A 1 73 ? 12.789 -13.859 11.977 1 96.56 73 GLN A O 1
ATOM 575 N N . ALA A 1 74 ? 13.617 -15.094 13.625 1 96.88 74 ALA A N 1
ATOM 576 C CA . ALA A 1 74 ? 13.688 -16.312 12.82 1 96.88 74 ALA A CA 1
ATOM 577 C C . ALA A 1 74 ? 12.297 -16.766 12.383 1 96.88 74 ALA A C 1
ATOM 579 O O . ALA A 1 74 ? 12.117 -17.219 11.25 1 96.88 74 ALA A O 1
ATOM 580 N N . GLU A 1 75 ? 11.391 -16.672 13.297 1 97.31 75 GLU A N 1
ATOM 581 C CA . GLU A 1 75 ? 10.016 -17.031 12.969 1 97.31 75 GLU A CA 1
ATOM 582 C C . GLU A 1 75 ? 9.461 -16.125 11.875 1 97.31 75 GLU A C 1
ATOM 584 O O . GLU A 1 75 ? 8.852 -16.609 10.914 1 97.31 75 GLU A O 1
ATOM 589 N N . GLN A 1 76 ? 9.664 -14.828 12 1 97.25 76 GLN A N 1
ATOM 590 C CA . GLN A 1 76 ? 9.188 -13.859 11.016 1 97.25 76 GLN A CA 1
ATOM 591 C C . GLN A 1 76 ? 9.844 -14.086 9.656 1 97.25 76 GLN A C 1
ATOM 593 O O . GLN A 1 76 ? 9.164 -14.102 8.633 1 97.25 76 GLN A O 1
ATOM 598 N N . LEU A 1 77 ? 11.102 -14.242 9.695 1 97.81 77 LEU A N 1
ATOM 599 C CA . LEU A 1 77 ? 11.852 -14.469 8.461 1 97.81 77 LEU A CA 1
ATOM 600 C C . LEU A 1 77 ? 11.445 -15.797 7.82 1 97.81 77 LEU A C 1
ATOM 602 O O . LEU A 1 77 ? 11.328 -15.883 6.598 1 97.81 77 LEU A O 1
ATOM 606 N N . GLY A 1 78 ? 11.266 -16.844 8.672 1 98.25 78 GLY A N 1
ATOM 607 C CA . GLY A 1 78 ? 10.797 -18.125 8.164 1 98.25 78 GLY A CA 1
ATOM 608 C C . GLY A 1 78 ? 9.461 -18.031 7.457 1 98.25 78 GLY A C 1
ATOM 609 O O . GLY A 1 78 ? 9.273 -18.609 6.391 1 98.25 78 GLY A O 1
ATOM 610 N N . ARG A 1 79 ? 8.516 -17.297 8.07 1 98.5 79 ARG A N 1
ATOM 611 C CA . ARG A 1 79 ? 7.207 -17.109 7.457 1 98.5 79 ARG A CA 1
ATOM 612 C C . ARG A 1 79 ? 7.328 -16.328 6.152 1 98.5 79 ARG A C 1
ATOM 614 O O . ARG A 1 79 ? 6.68 -16.672 5.16 1 98.5 79 ARG A O 1
ATOM 621 N N . TYR A 1 80 ? 8.164 -15.305 6.145 1 98.44 80 TYR A N 1
ATOM 622 C CA . TYR A 1 80 ? 8.461 -14.531 4.945 1 98.44 80 TYR A CA 1
ATOM 623 C C . TYR A 1 80 ? 8.961 -15.438 3.822 1 98.44 80 TYR A C 1
ATOM 625 O O . TYR A 1 80 ? 8.414 -15.422 2.717 1 98.44 80 TYR A O 1
ATOM 633 N N . ASN A 1 81 ? 9.898 -16.25 4.137 1 98.25 81 ASN A N 1
ATOM 634 C CA . ASN A 1 81 ? 10.5 -17.141 3.156 1 98.25 81 ASN A CA 1
ATOM 635 C C . ASN A 1 81 ? 9.508 -18.188 2.668 1 98.25 81 ASN A C 1
ATOM 637 O O . ASN A 1 81 ? 9.516 -18.562 1.494 1 98.25 81 ASN A O 1
ATOM 641 N N . ALA A 1 82 ? 8.695 -18.672 3.582 1 98.75 82 ALA A N 1
ATOM 642 C CA . ALA A 1 82 ? 7.699 -19.672 3.203 1 98.75 82 ALA A CA 1
ATOM 643 C C . ALA A 1 82 ? 6.723 -19.094 2.174 1 98.75 82 ALA A C 1
ATOM 645 O O . ALA A 1 82 ? 6.32 -19.797 1.242 1 98.75 82 ALA A O 1
ATOM 646 N N . LEU A 1 83 ? 6.348 -17.875 2.35 1 98.88 83 LEU A N 1
ATOM 647 C CA . LEU A 1 83 ? 5.457 -17.219 1.396 1 98.88 83 LEU A CA 1
ATOM 648 C C . LEU A 1 83 ? 6.148 -17.016 0.051 1 98.88 83 LEU A C 1
ATOM 650 O O . LEU A 1 83 ? 5.523 -17.172 -1.001 1 98.88 83 LEU A O 1
ATOM 654 N N . THR A 1 84 ? 7.43 -16.688 0.081 1 98.69 84 THR A N 1
ATOM 655 C CA . THR A 1 84 ? 8.211 -16.578 -1.146 1 98.69 84 THR A CA 1
ATOM 656 C C . THR A 1 84 ? 8.211 -17.906 -1.906 1 98.69 84 THR A C 1
ATOM 658 O O . THR A 1 84 ? 7.938 -17.938 -3.107 1 98.69 84 THR A O 1
ATOM 661 N N . GLN A 1 85 ? 8.445 -18.953 -1.201 1 98.69 85 GLN A N 1
ATOM 662 C CA . GLN A 1 85 ? 8.531 -20.281 -1.828 1 98.69 85 GLN A CA 1
ATOM 663 C C . GLN A 1 85 ? 7.168 -20.719 -2.357 1 98.69 85 GLN A C 1
ATOM 665 O O . GLN A 1 85 ? 7.082 -21.344 -3.418 1 98.69 85 GLN A O 1
ATOM 670 N N . GLN A 1 86 ? 6.133 -20.422 -1.603 1 98.81 86 GLN A N 1
ATOM 671 C CA . GLN A 1 86 ? 4.777 -20.719 -2.059 1 98.81 86 GLN A CA 1
ATOM 672 C C . GLN A 1 86 ? 4.488 -20.031 -3.395 1 98.81 86 GLN A C 1
ATOM 674 O O . GLN A 1 86 ? 3.938 -20.656 -4.305 1 98.81 86 GLN A O 1
ATOM 679 N N . PHE A 1 87 ? 4.883 -18.828 -3.52 1 98.88 87 PHE A N 1
ATOM 680 C CA . PHE A 1 87 ? 4.711 -18.062 -4.75 1 98.88 87 PHE A CA 1
ATOM 681 C C . PHE A 1 87 ? 5.52 -18.688 -5.887 1 98.88 87 PHE A C 1
ATOM 683 O O . PHE A 1 87 ? 5.012 -18.844 -6.996 1 98.88 87 PHE A O 1
ATOM 690 N N . LEU A 1 88 ? 6.754 -19 -5.578 1 98.62 88 LEU A N 1
ATOM 691 C CA . LEU A 1 88 ? 7.641 -19.547 -6.598 1 98.62 88 LEU A CA 1
ATOM 692 C C . LEU A 1 88 ? 7.129 -20.891 -7.098 1 98.62 88 LEU A C 1
ATOM 694 O O . LEU A 1 88 ? 7.316 -21.234 -8.266 1 98.62 88 LEU A O 1
ATOM 698 N N . ALA A 1 89 ? 6.453 -21.625 -6.27 1 98.31 89 ALA A N 1
ATOM 699 C CA . ALA A 1 89 ? 5.949 -22.953 -6.617 1 98.31 89 ALA A CA 1
ATOM 700 C C . ALA A 1 89 ? 4.676 -22.844 -7.453 1 98.31 89 ALA A C 1
ATOM 702 O O . ALA A 1 89 ? 4.246 -23.844 -8.055 1 98.31 89 ALA A O 1
ATOM 703 N N . ALA A 1 90 ? 4.035 -21.703 -7.516 1 98.69 90 ALA A N 1
ATOM 704 C CA . ALA A 1 90 ? 2.771 -21.531 -8.227 1 98.69 90 ALA A CA 1
ATOM 705 C C . ALA A 1 90 ? 3.004 -21.312 -9.719 1 98.69 90 ALA A C 1
ATOM 707 O O . ALA A 1 90 ? 4.004 -20.719 -10.117 1 98.69 90 ALA A O 1
ATOM 708 N N . ASP A 1 91 ? 2.068 -21.766 -10.547 1 98.5 91 ASP A N 1
ATOM 709 C CA . ASP A 1 91 ? 2.086 -21.562 -11.992 1 98.5 91 ASP A CA 1
ATOM 710 C C . ASP A 1 91 ? 1.165 -20.406 -12.391 1 98.5 91 ASP A C 1
ATOM 712 O O . ASP A 1 91 ? 1.407 -19.734 -13.398 1 98.5 91 ASP A O 1
ATOM 716 N N . LYS A 1 92 ? 0.138 -20.297 -11.648 1 98.44 92 LYS A N 1
ATOM 717 C CA . LYS A 1 92 ? -0.893 -19.281 -11.844 1 98.44 92 LYS A CA 1
ATOM 718 C C . LYS A 1 92 ? -1.203 -18.562 -10.539 1 98.44 92 LYS A C 1
ATOM 720 O O . LYS A 1 92 ? -1.241 -19.172 -9.477 1 98.44 92 LYS A O 1
ATOM 725 N N . ILE A 1 93 ? -1.394 -17.266 -10.672 1 98.81 93 ILE A N 1
ATOM 726 C CA . ILE A 1 93 ? -1.687 -16.438 -9.5 1 98.81 93 ILE A CA 1
ATOM 727 C C . ILE A 1 93 ? -2.986 -15.672 -9.727 1 98.81 93 ILE A C 1
ATOM 729 O O . ILE A 1 93 ? -3.221 -15.141 -10.812 1 98.81 93 ILE A O 1
ATOM 733 N N . VAL A 1 94 ? -3.84 -15.641 -8.773 1 98.81 94 VAL A N 1
ATOM 734 C CA . VAL A 1 94 ? -5.004 -14.766 -8.727 1 98.81 94 VAL A CA 1
ATOM 735 C C . VAL A 1 94 ? -4.902 -13.836 -7.512 1 98.81 94 VAL A C 1
ATOM 737 O O . VAL A 1 94 ? -4.676 -14.297 -6.391 1 98.81 94 VAL A O 1
ATOM 740 N N . VAL A 1 95 ? -4.984 -12.586 -7.719 1 98.88 95 VAL A N 1
ATOM 741 C CA . VAL A 1 95 ? -5.047 -11.594 -6.648 1 98.88 95 VAL A CA 1
ATOM 742 C C . VAL A 1 95 ? -6.418 -10.93 -6.633 1 98.88 95 VAL A C 1
ATOM 744 O O . VAL A 1 95 ? -6.887 -10.438 -7.664 1 98.88 95 VAL A O 1
ATOM 747 N N . VAL A 1 96 ? -7.09 -10.938 -5.516 1 98.12 96 VAL A N 1
ATOM 748 C CA . VAL A 1 96 ? -8.414 -10.336 -5.383 1 98.12 96 VAL A CA 1
ATOM 749 C C . VAL A 1 96 ? -8.406 -9.312 -4.254 1 98.12 96 VAL A C 1
ATOM 751 O O . VAL A 1 96 ? -8.039 -9.625 -3.119 1 98.12 96 VAL A O 1
ATOM 754 N N . ASN A 1 97 ? -8.797 -8.125 -4.555 1 97.31 97 ASN A N 1
ATOM 755 C CA . ASN A 1 97 ? -8.773 -7.074 -3.541 1 97.31 97 ASN A CA 1
ATOM 756 C C . ASN A 1 97 ? -9.828 -6.012 -3.809 1 97.31 97 ASN A C 1
ATOM 758 O O . ASN A 1 97 ? -10.312 -5.875 -4.938 1 97.31 97 ASN A O 1
ATOM 762 N N . PRO A 1 98 ? -10.211 -5.258 -2.77 1 95.19 98 PRO A N 1
ATOM 763 C CA . PRO A 1 98 ? -10.93 -3.998 -2.971 1 95.19 98 PRO A CA 1
ATOM 764 C C . PRO A 1 98 ? -10 -2.836 -3.305 1 95.19 98 PRO A C 1
ATOM 766 O O . PRO A 1 98 ? -8.773 -2.971 -3.201 1 95.19 98 PRO A O 1
ATOM 769 N N . LEU A 1 99 ? -10.562 -1.803 -3.777 1 95.44 99 LEU A N 1
ATOM 770 C CA . LEU A 1 99 ? -9.875 -0.519 -3.809 1 95.44 99 LEU A CA 1
ATOM 771 C C . LEU A 1 99 ? -10.203 0.307 -2.57 1 95.44 99 LEU A C 1
ATOM 773 O O . LEU A 1 99 ? -11.352 0.721 -2.385 1 95.44 99 LEU A O 1
ATOM 777 N N . TRP A 1 100 ? -9.211 0.501 -1.709 1 94.94 100 TRP A N 1
ATOM 778 C CA . TRP A 1 100 ? -9.391 1.326 -0.519 1 94.94 100 TRP A CA 1
ATOM 779 C C . TRP A 1 100 ? -8.5 2.562 -0.573 1 94.94 100 TRP A C 1
ATOM 781 O O . TRP A 1 100 ? -7.27 2.449 -0.597 1 94.94 100 TRP A O 1
ATOM 791 N N . ASN A 1 101 ? -9.141 3.705 -0.669 1 96.81 101 ASN A N 1
ATOM 792 C CA . ASN A 1 101 ? -8.398 4.961 -0.655 1 96.81 101 ASN A CA 1
ATOM 793 C C . ASN A 1 101 ? -7.309 4.984 -1.727 1 96.81 101 ASN A C 1
ATOM 795 O O . ASN A 1 101 ? -6.156 5.312 -1.441 1 96.81 101 ASN A O 1
ATOM 799 N N . LEU A 1 102 ? -7.68 4.48 -2.895 1 97.56 102 LEU A N 1
ATOM 800 C CA . LEU A 1 102 ? -6.91 4.496 -4.137 1 97.56 102 LEU A CA 1
ATOM 801 C C . LEU A 1 102 ? -5.711 3.559 -4.043 1 97.56 102 LEU A C 1
ATOM 803 O O . LEU A 1 102 ? -4.77 3.668 -4.832 1 97.56 102 LEU A O 1
ATOM 807 N N . ASN A 1 103 ? -5.688 2.662 -3.09 1 98.31 103 ASN A N 1
ATOM 808 C CA . ASN A 1 103 ? -4.625 1.671 -2.979 1 98.31 103 ASN A CA 1
ATOM 809 C C . ASN A 1 103 ? -5.18 0.288 -2.648 1 98.31 103 ASN A C 1
ATOM 811 O O . ASN A 1 103 ? -6.383 0.131 -2.436 1 98.31 103 ASN A O 1
ATOM 815 N N . VAL A 1 104 ? -4.328 -0.716 -2.74 1 98.19 104 VAL A N 1
ATOM 816 C CA . VAL A 1 104 ? -4.641 -2.045 -2.223 1 98.19 104 VAL A CA 1
ATOM 817 C C . VAL A 1 104 ? -4.551 -2.039 -0.698 1 98.19 104 VAL A C 1
ATOM 819 O O . VAL A 1 104 ? -3.955 -1.135 -0.108 1 98.19 104 VAL A O 1
ATOM 822 N N . PRO A 1 105 ? -5.188 -3.018 -0.047 1 97.69 105 PRO A N 1
ATOM 823 C CA . PRO A 1 105 ? -5.031 -3.113 1.407 1 97.69 105 PRO A CA 1
ATOM 824 C C . PRO A 1 105 ? -3.57 -3.234 1.838 1 97.69 105 PRO A C 1
ATOM 826 O O . PRO A 1 105 ? -2.77 -3.863 1.145 1 97.69 105 PRO A O 1
ATOM 829 N N . SER A 1 106 ? -3.223 -2.705 3.01 1 98 106 SER A N 1
ATOM 830 C CA . SER A 1 106 ? -1.854 -2.717 3.518 1 98 106 SER A CA 1
ATOM 831 C C . SER A 1 106 ? -1.323 -4.141 3.643 1 98 106 SER A C 1
ATOM 833 O O . SER A 1 106 ? -0.135 -4.387 3.426 1 98 106 SER A O 1
ATOM 835 N N . GLN A 1 107 ? -2.201 -5.105 3.975 1 97.69 107 GLN A N 1
ATOM 836 C CA . GLN A 1 107 ? -1.797 -6.496 4.117 1 97.69 107 GLN A CA 1
ATOM 837 C C . GLN A 1 107 ? -1.36 -7.086 2.779 1 97.69 107 GLN A C 1
ATOM 839 O O . GLN A 1 107 ? -0.463 -7.93 2.729 1 97.69 107 GLN A O 1
ATOM 844 N N . LEU A 1 108 ? -2.025 -6.629 1.726 1 98.62 108 LEU A N 1
ATOM 845 C CA . LEU A 1 108 ? -1.621 -7.09 0.402 1 98.62 108 LEU A CA 1
ATOM 846 C C . LEU A 1 108 ? -0.26 -6.516 0.02 1 98.62 108 LEU A C 1
ATOM 848 O O . LEU A 1 108 ? 0.553 -7.199 -0.606 1 98.62 108 LEU A O 1
ATOM 852 N N . VAL A 1 109 ? 0.029 -5.25 0.396 1 98.69 109 VAL A N 1
ATOM 853 C CA . VAL A 1 109 ? 1.352 -4.672 0.184 1 98.69 109 VAL A CA 1
ATOM 854 C C . VAL A 1 109 ? 2.408 -5.531 0.872 1 98.69 109 VAL A C 1
ATOM 856 O O . VAL A 1 109 ? 3.465 -5.805 0.298 1 98.69 109 VAL A O 1
ATOM 859 N N . SER A 1 110 ? 2.1 -5.949 2.072 1 98.44 110 SER A N 1
ATOM 860 C CA . SER A 1 110 ? 3.025 -6.793 2.82 1 98.44 110 SER A CA 1
ATOM 861 C C . SER A 1 110 ? 3.281 -8.109 2.094 1 98.44 110 SER A C 1
ATOM 863 O O . SER A 1 110 ? 4.422 -8.57 2.008 1 98.44 110 SER A O 1
ATOM 86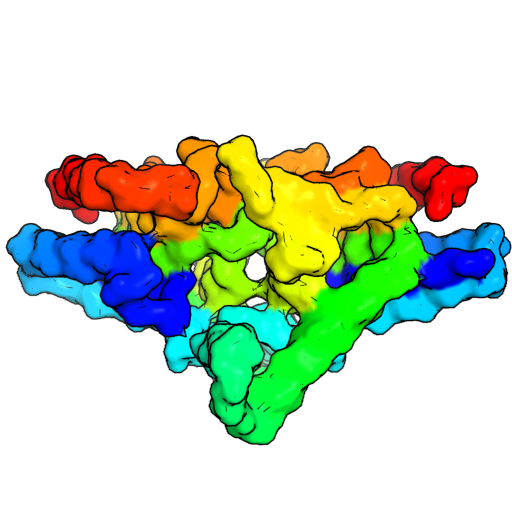5 N N . TRP A 1 111 ? 2.26 -8.734 1.573 1 98.88 111 TRP A N 1
ATOM 866 C CA . TRP A 1 111 ? 2.438 -9.984 0.846 1 98.88 111 TRP A CA 1
ATOM 867 C C . TRP A 1 111 ? 3.283 -9.773 -0.406 1 98.88 111 TRP A C 1
ATOM 869 O O . TRP A 1 111 ? 4.16 -10.586 -0.716 1 98.88 111 TRP A O 1
ATOM 879 N N . ILE A 1 112 ? 3.008 -8.68 -1.12 1 98.88 112 ILE A N 1
ATOM 880 C CA . ILE A 1 112 ? 3.76 -8.383 -2.336 1 98.88 112 ILE A CA 1
ATOM 881 C C . ILE A 1 112 ? 5.242 -8.234 -2.002 1 98.88 112 ILE A C 1
ATOM 883 O O . ILE A 1 112 ? 6.105 -8.648 -2.781 1 98.88 112 ILE A O 1
ATOM 887 N N . ASN A 1 113 ? 5.512 -7.719 -0.834 1 98.44 113 ASN A N 1
ATOM 888 C CA . ASN A 1 113 ? 6.906 -7.617 -0.408 1 98.44 113 ASN A CA 1
ATOM 889 C C . ASN A 1 113 ? 7.551 -8.992 -0.271 1 98.44 113 ASN A C 1
ATOM 891 O O . ASN A 1 113 ? 8.75 -9.148 -0.521 1 98.44 113 ASN A O 1
ATOM 895 N N . THR A 1 114 ? 6.805 -10.008 0.123 1 98.62 114 THR A N 1
ATOM 896 C CA . THR A 1 114 ? 7.367 -11.336 0.346 1 98.62 114 THR A CA 1
ATOM 897 C C . THR A 1 114 ? 7.715 -12.008 -0.98 1 98.62 114 THR A C 1
ATOM 899 O O . THR A 1 114 ? 8.469 -12.984 -1.011 1 98.62 114 THR A O 1
ATOM 902 N N . ILE A 1 115 ? 7.191 -11.508 -2.104 1 98.75 115 ILE A N 1
ATOM 903 C CA . ILE A 1 115 ? 7.449 -12.188 -3.367 1 98.75 115 ILE A CA 1
ATOM 904 C C . ILE A 1 115 ? 8.406 -11.359 -4.215 1 98.75 115 ILE A C 1
ATOM 906 O O . ILE A 1 115 ? 8.672 -11.688 -5.375 1 98.75 115 ILE A O 1
ATOM 910 N N . ASN A 1 116 ? 8.891 -10.242 -3.764 1 98.25 116 ASN A N 1
ATOM 911 C CA . ASN A 1 116 ? 9.922 -9.438 -4.398 1 98.25 116 ASN A CA 1
ATOM 912 C C . ASN A 1 116 ? 11.266 -9.586 -3.691 1 98.25 116 ASN A C 1
ATOM 914 O O . ASN A 1 116 ? 11.602 -8.797 -2.805 1 98.25 116 ASN A O 1
ATOM 918 N N . VAL A 1 117 ? 11.992 -10.547 -4.09 1 97.12 117 VAL A N 1
ATOM 919 C CA . VAL A 1 117 ? 13.227 -10.938 -3.418 1 97.12 117 VAL A CA 1
ATOM 920 C C . VAL A 1 117 ? 14.383 -10.953 -4.422 1 97.12 117 VAL A C 1
ATOM 922 O O . VAL A 1 117 ? 14.375 -11.734 -5.371 1 97.12 117 VAL A O 1
ATOM 925 N N . ALA A 1 118 ? 15.328 -10.094 -4.219 1 95 118 ALA A N 1
ATOM 926 C CA . ALA A 1 118 ? 16.5 -10.023 -5.078 1 95 118 ALA A CA 1
ATOM 927 C C . ALA A 1 118 ? 17.219 -11.375 -5.148 1 95 118 ALA A C 1
ATOM 929 O O . ALA A 1 118 ? 17.422 -12.031 -4.121 1 95 118 ALA A O 1
ATOM 930 N N . GLY A 1 119 ? 17.531 -11.781 -6.336 1 95.56 119 GLY A N 1
ATOM 931 C CA . GLY A 1 119 ? 18.219 -13.047 -6.547 1 95.56 119 GLY A CA 1
ATOM 932 C C . GLY A 1 119 ? 17.266 -14.211 -6.758 1 95.56 119 GLY A C 1
ATOM 933 O O . GLY A 1 119 ? 17.672 -15.273 -7.238 1 95.56 119 GLY A O 1
ATOM 934 N N . LEU A 1 120 ? 16.016 -13.977 -6.391 1 97.31 120 LEU A N 1
ATOM 935 C CA . LEU A 1 120 ? 15.062 -15.07 -6.547 1 97.31 120 LEU A CA 1
ATOM 936 C C . LEU A 1 120 ? 13.984 -14.703 -7.562 1 97.31 120 LEU A C 1
ATOM 938 O O . LEU A 1 120 ? 13.742 -15.453 -8.516 1 97.31 120 LEU A O 1
ATOM 942 N N . THR A 1 121 ? 13.336 -13.57 -7.383 1 98.62 121 THR A N 1
ATOM 943 C CA . THR A 1 121 ? 12.242 -13.211 -8.281 1 98.62 121 THR A CA 1
ATOM 944 C C . THR A 1 121 ? 12.648 -12.055 -9.195 1 98.62 121 THR A C 1
ATOM 946 O O . THR A 1 121 ? 11.969 -11.781 -10.188 1 98.62 121 THR A O 1
ATOM 949 N N . PHE A 1 122 ? 13.641 -11.375 -8.875 1 97.81 122 PHE A N 1
ATOM 950 C CA . PHE A 1 122 ? 14.289 -10.391 -9.734 1 97.81 122 PHE A CA 1
ATOM 951 C C . PHE A 1 122 ? 15.789 -10.32 -9.445 1 97.81 122 PHE A C 1
ATOM 953 O O . PHE A 1 122 ? 16.266 -10.914 -8.477 1 97.81 122 PHE A O 1
ATOM 960 N N . LYS A 1 123 ? 16.547 -9.609 -10.289 1 96.12 123 LYS A N 1
ATOM 961 C CA . LYS A 1 123 ? 17.969 -9.367 -10.047 1 96.12 123 LYS A CA 1
ATOM 962 C C . LYS A 1 123 ? 18.391 -8.008 -10.586 1 96.12 123 LYS A C 1
ATOM 964 O O . LYS A 1 123 ? 17.734 -7.449 -11.461 1 96.12 123 LYS A O 1
ATOM 969 N N . TYR A 1 124 ? 19.516 -7.516 -9.984 1 88.69 124 TYR A N 1
ATOM 970 C CA . TYR A 1 124 ? 20.109 -6.281 -10.484 1 88.69 124 TYR A CA 1
ATOM 971 C C . TYR A 1 124 ? 21.031 -6.555 -11.664 1 88.69 124 TYR A C 1
ATOM 973 O O . TYR A 1 124 ? 21.812 -7.504 -11.641 1 88.69 124 TYR A O 1
ATOM 981 N N . GLY A 1 125 ? 20.75 -5.836 -12.719 1 84.88 125 GLY A N 1
ATOM 982 C CA . GLY A 1 125 ? 21.609 -5.91 -13.883 1 84.88 125 GLY A CA 1
ATOM 983 C C . GLY A 1 125 ? 22.25 -4.578 -14.242 1 84.88 125 GLY A C 1
ATOM 984 O O . GLY A 1 125 ? 22.062 -3.588 -13.531 1 84.88 125 GLY A O 1
ATOM 985 N N . PRO A 1 126 ? 23.047 -4.566 -15.305 1 82.06 126 PRO A N 1
ATOM 986 C CA . PRO A 1 126 ? 23.781 -3.365 -15.703 1 82.06 126 PRO A CA 1
ATOM 987 C C . PRO A 1 126 ? 22.859 -2.195 -16.047 1 82.06 126 PRO A C 1
ATOM 989 O O . PRO A 1 126 ? 23.234 -1.036 -15.859 1 82.06 126 PRO A O 1
ATOM 992 N N . GLU A 1 127 ? 21.734 -2.561 -16.594 1 81 127 GLU A N 1
ATOM 993 C CA . GLU A 1 127 ? 20.828 -1.507 -17.047 1 81 127 GLU A CA 1
ATOM 994 C C . GLU A 1 127 ? 19.656 -1.347 -16.094 1 81 127 GLU A C 1
ATOM 996 O O . GLU A 1 127 ? 18.672 -0.678 -16.422 1 81 127 GLU A O 1
ATOM 1001 N N . GLY A 1 128 ? 19.75 -2.014 -14.961 1 83.75 128 GLY A N 1
ATOM 1002 C CA . GLY A 1 128 ? 18.656 -1.945 -14 1 83.75 128 GLY A CA 1
ATOM 1003 C C . GLY A 1 128 ? 18.156 -3.311 -13.57 1 83.75 128 GLY A C 1
ATOM 1004 O O . GLY A 1 128 ? 18.812 -4.324 -13.82 1 83.75 128 GLY A O 1
ATOM 1005 N N . SER A 1 129 ? 17.031 -3.32 -12.984 1 89.75 129 SER A N 1
ATOM 1006 C CA . SER A 1 129 ? 16.484 -4.566 -12.461 1 89.75 129 SER A CA 1
ATOM 1007 C C . SER A 1 129 ? 15.852 -5.402 -13.562 1 89.75 129 SER A C 1
ATOM 1009 O O . SER A 1 129 ? 15.266 -4.855 -14.5 1 89.75 129 SER A O 1
ATOM 1011 N N . ILE A 1 130 ? 15.992 -6.664 -13.469 1 95 130 ILE A N 1
ATOM 1012 C CA . ILE A 1 130 ? 15.414 -7.625 -14.398 1 95 130 ILE A CA 1
ATOM 1013 C C . ILE A 1 130 ? 14.531 -8.609 -13.641 1 95 130 ILE A C 1
ATOM 1015 O O . ILE A 1 130 ? 14.945 -9.188 -12.633 1 95 130 ILE A O 1
ATOM 1019 N N . GLY A 1 131 ? 13.281 -8.758 -14.141 1 97.56 131 GLY A N 1
ATOM 1020 C CA . GLY A 1 131 ? 12.398 -9.766 -13.57 1 97.56 131 GLY A CA 1
ATOM 1021 C C . GLY A 1 131 ? 12.797 -11.18 -13.93 1 97.56 131 GLY A C 1
ATOM 1022 O O . GLY A 1 131 ? 13.234 -11.438 -15.055 1 97.56 131 GLY A O 1
ATOM 1023 N N . LEU A 1 132 ? 12.617 -12.07 -12.984 1 98.25 132 LEU A N 1
ATOM 1024 C CA . LEU A 1 132 ? 13.109 -13.422 -13.203 1 98.25 132 LEU A CA 1
ATOM 1025 C C . LEU A 1 132 ? 11.945 -14.406 -13.312 1 98.25 132 LEU A C 1
ATOM 1027 O O . LEU A 1 132 ? 12.156 -15.578 -13.641 1 98.25 132 LEU A O 1
ATOM 1031 N N . VAL A 1 133 ? 10.75 -13.977 -13.031 1 98 133 VAL A N 1
ATOM 1032 C CA . VAL A 1 133 ? 9.617 -14.891 -13 1 98 133 VAL A CA 1
ATOM 1033 C C . VAL A 1 133 ? 9.008 -15 -14.398 1 98 133 VAL A C 1
ATOM 1035 O O . VAL A 1 133 ? 8.391 -14.047 -14.891 1 98 133 VAL A O 1
ATOM 1038 N N . LYS A 1 134 ? 9.203 -16.125 -15.008 1 95.75 134 LYS A N 1
ATOM 1039 C CA . LYS A 1 134 ? 8.734 -16.328 -16.375 1 95.75 134 LYS A CA 1
ATOM 1040 C C . LYS A 1 134 ? 7.68 -17.422 -16.438 1 95.75 134 LYS A C 1
ATOM 1042 O O . LYS A 1 134 ? 7.656 -18.328 -15.594 1 95.75 134 LYS A O 1
ATOM 1047 N N . GLY A 1 135 ? 6.797 -17.281 -17.391 1 96.75 135 GLY A N 1
ATOM 1048 C CA . GLY A 1 135 ? 5.895 -18.375 -17.734 1 96.75 135 GLY A CA 1
ATOM 1049 C C . GLY A 1 135 ? 4.695 -18.469 -16.812 1 96.75 135 GLY A C 1
ATOM 1050 O O . GLY A 1 135 ? 3.887 -19.391 -16.922 1 96.75 135 GLY A O 1
ATOM 1051 N N . LYS A 1 136 ? 4.555 -17.609 -15.82 1 98 136 LYS A N 1
ATOM 1052 C CA . LYS A 1 136 ? 3.402 -17.625 -14.922 1 98 136 LYS A CA 1
ATOM 1053 C C . LYS A 1 136 ? 2.314 -16.672 -15.414 1 98 136 LYS A C 1
ATOM 1055 O O . LYS A 1 136 ? 2.588 -15.75 -16.188 1 98 136 LYS A O 1
ATOM 1060 N N . LYS A 1 137 ? 1.119 -16.891 -14.977 1 98.38 137 LYS A N 1
ATOM 1061 C CA . LYS A 1 137 ? -0.028 -16.062 -15.336 1 98.38 137 LYS A CA 1
ATOM 1062 C C . LYS A 1 137 ? -0.599 -15.359 -14.109 1 98.38 137 LYS A C 1
ATOM 1064 O O . LYS A 1 137 ? -0.646 -15.938 -13.016 1 98.38 137 LYS A O 1
ATOM 1069 N N . LEU A 1 138 ? -1.039 -14.141 -14.328 1 98.81 138 LEU A N 1
ATOM 1070 C CA . LEU A 1 138 ? -1.712 -13.398 -13.266 1 98.81 138 LEU A CA 1
ATOM 1071 C C . LEU A 1 138 ? -3.121 -13 -13.695 1 98.81 138 LEU A C 1
ATOM 1073 O O . LEU A 1 138 ? -3.316 -12.484 -14.797 1 98.81 138 LEU A O 1
ATOM 1077 N N . LEU A 1 139 ? -4.055 -13.281 -12.883 1 98.81 139 LEU A N 1
ATOM 1078 C CA . LEU A 1 139 ? -5.371 -12.656 -12.93 1 98.81 139 LEU A CA 1
ATOM 1079 C C . LEU A 1 139 ? -5.605 -11.781 -11.703 1 98.81 139 LEU A C 1
ATOM 1081 O O . LEU A 1 139 ? -5.578 -12.273 -10.578 1 98.81 139 LEU A O 1
ATOM 1085 N N . HIS A 1 140 ? -5.758 -10.508 -11.93 1 98.81 140 HIS A N 1
ATOM 1086 C CA . HIS A 1 140 ? -6.082 -9.547 -10.891 1 98.81 140 HIS A CA 1
ATOM 1087 C C . HIS A 1 140 ? -7.555 -9.148 -10.938 1 98.81 140 HIS A C 1
ATOM 1089 O O . HIS A 1 140 ? -8.039 -8.656 -11.961 1 98.81 140 HIS A O 1
ATOM 1095 N N . ILE A 1 141 ? -8.297 -9.398 -9.852 1 98.12 141 ILE A N 1
ATOM 1096 C CA . ILE A 1 141 ? -9.695 -9.023 -9.727 1 98.12 141 ILE A CA 1
ATOM 1097 C C . ILE A 1 141 ? -9.844 -7.945 -8.648 1 98.12 141 ILE A C 1
ATOM 1099 O O . ILE A 1 141 ? -9.445 -8.148 -7.504 1 98.12 141 ILE A O 1
ATOM 1103 N N . GLN A 1 142 ? -10.391 -6.828 -9.023 1 97.38 142 GLN A N 1
ATOM 1104 C CA . GLN A 1 142 ? -10.562 -5.707 -8.109 1 97.38 142 GLN A CA 1
ATOM 1105 C C . GLN A 1 142 ? -11.977 -5.133 -8.195 1 97.38 142 GLN A C 1
ATOM 1107 O O . GLN A 1 142 ? -12.516 -4.969 -9.289 1 97.38 142 GLN A O 1
ATOM 1112 N N . SER A 1 143 ? -12.57 -4.91 -7.051 1 93.94 143 SER A N 1
ATOM 1113 C CA . SER A 1 143 ? -13.836 -4.18 -7.012 1 93.94 143 SER A CA 1
ATOM 1114 C C . SER A 1 143 ? -13.641 -2.77 -6.465 1 93.94 143 SER A C 1
ATOM 1116 O O . SER A 1 143 ? -12.875 -2.564 -5.523 1 93.94 143 SER A O 1
ATOM 1118 N N . ASN A 1 144 ? -14.195 -1.834 -7.098 1 90.44 144 ASN A N 1
ATOM 1119 C CA . ASN A 1 144 ? -14.133 -0.451 -6.633 1 90.44 144 ASN A CA 1
ATOM 1120 C C . ASN A 1 144 ? -15.469 0.262 -6.816 1 90.44 144 ASN A C 1
ATOM 1122 O O . ASN A 1 144 ? -16.172 0.028 -7.801 1 90.44 144 ASN A O 1
ATOM 1126 N N . GLY A 1 145 ? -15.805 1.1 -5.828 1 84.56 145 GLY A N 1
ATOM 1127 C CA . GLY A 1 145 ? -17.047 1.859 -5.887 1 84.56 145 GLY A CA 1
ATOM 1128 C C . GLY A 1 145 ? -17.109 2.795 -7.078 1 84.56 145 GLY A C 1
ATOM 1129 O O . GLY A 1 145 ? -18.141 2.855 -7.762 1 84.56 145 GLY A O 1
ATOM 1130 N N . GLY A 1 146 ? -16.078 3.574 -7.301 1 85.62 146 GLY A N 1
ATOM 1131 C CA . GLY A 1 146 ? -15.992 4.469 -8.445 1 85.62 146 GLY A CA 1
ATOM 1132 C C . GLY A 1 146 ? -15.5 3.779 -9.703 1 85.62 146 GLY A C 1
ATOM 1133 O O . GLY A 1 146 ? -15.133 2.602 -9.672 1 85.62 146 GLY A O 1
ATOM 1134 N N . VAL A 1 147 ? -15.641 4.477 -10.781 1 90.81 147 VAL A N 1
ATOM 1135 C CA . VAL A 1 147 ? -15.172 3.955 -12.062 1 90.81 147 VAL A CA 1
ATOM 1136 C C . VAL A 1 147 ? -13.805 4.551 -12.398 1 90.81 147 VAL A C 1
ATOM 1138 O O . VAL A 1 147 ? -13.664 5.77 -12.523 1 90.81 147 VAL A O 1
ATOM 1141 N N . TYR A 1 148 ? -12.797 3.668 -12.516 1 93.44 148 TYR A N 1
ATOM 1142 C CA . TYR A 1 148 ? -11.438 4.129 -12.797 1 93.44 148 TYR A CA 1
ATOM 1143 C C . TYR A 1 148 ? -10.891 3.479 -14.062 1 93.44 148 TYR A C 1
ATOM 1145 O O . TYR A 1 148 ? -9.883 3.932 -14.609 1 93.44 148 TYR A O 1
ATOM 1153 N N . ALA A 1 149 ? -11.516 2.406 -14.492 1 94.12 149 ALA A N 1
ATOM 1154 C CA . ALA A 1 149 ? -11.117 1.685 -15.703 1 94.12 149 ALA A CA 1
ATOM 1155 C C . ALA A 1 149 ? -9.664 1.234 -15.617 1 94.12 149 ALA A C 1
ATOM 1157 O O . ALA A 1 149 ? -8.914 1.355 -16.594 1 94.12 149 ALA A O 1
ATOM 1158 N N . GLY A 1 150 ? -9.305 0.927 -14.453 1 95.06 150 GLY A N 1
ATOM 1159 C CA . GLY A 1 150 ? -7.969 0.373 -14.266 1 95.06 150 GLY A CA 1
ATOM 1160 C C . GLY A 1 150 ? -6.895 1.435 -14.148 1 95.06 150 GLY A C 1
ATOM 1161 O O . GLY A 1 150 ? -5.703 1.116 -14.086 1 95.06 150 GLY A O 1
ATOM 1162 N N . GLN A 1 151 ? -7.27 2.648 -14.078 1 95.81 151 GLN A N 1
ATOM 1163 C CA . GLN A 1 151 ? -6.285 3.727 -14.055 1 95.81 151 GLN A CA 1
ATOM 1164 C C . GLN A 1 151 ? -5.988 4.172 -12.625 1 95.81 151 GLN A C 1
ATOM 1166 O O . GLN A 1 151 ? -5.133 5.027 -12.406 1 95.81 151 GLN A O 1
ATOM 1171 N N . ASP A 1 152 ? -6.746 3.566 -11.648 1 95.88 152 ASP A N 1
ATOM 1172 C CA . ASP A 1 152 ? -6.477 3.896 -10.25 1 95.88 152 ASP A CA 1
ATOM 1173 C C . ASP A 1 152 ? -5.098 3.395 -9.828 1 95.88 152 ASP A C 1
ATOM 1175 O O . ASP A 1 152 ? -4.57 2.445 -10.414 1 95.88 152 ASP A O 1
ATOM 1179 N N . PRO A 1 153 ? -4.523 4.043 -8.859 1 97.31 153 PRO A N 1
ATOM 1180 C CA . PRO A 1 153 ? -3.178 3.688 -8.406 1 97.31 153 PRO A CA 1
ATOM 1181 C C . PRO A 1 153 ? -3.059 2.221 -7.996 1 97.31 153 PRO A C 1
ATOM 1183 O O . PRO A 1 153 ? -2.023 1.593 -8.227 1 97.31 153 PRO A O 1
ATOM 1186 N N . ALA A 1 154 ? -4.059 1.62 -7.418 1 97.94 154 ALA A N 1
ATOM 1187 C CA . ALA A 1 154 ? -4.004 0.232 -6.969 1 97.94 154 ALA A CA 1
ATOM 1188 C C . ALA A 1 154 ? -3.855 -0.722 -8.148 1 97.94 154 ALA A C 1
ATOM 1190 O O . ALA A 1 154 ? -2.982 -1.592 -8.148 1 97.94 154 ALA A O 1
ATOM 1191 N N . ALA A 1 155 ? -4.738 -0.533 -9.164 1 97.81 155 ALA A N 1
ATOM 1192 C CA . ALA A 1 155 ? -4.699 -1.376 -10.359 1 97.81 155 ALA A CA 1
ATOM 1193 C C . ALA A 1 155 ? -3.361 -1.235 -11.078 1 97.81 155 ALA A C 1
ATOM 1195 O O . ALA A 1 155 ? -2.766 -2.232 -11.5 1 97.81 155 ALA A O 1
ATOM 1196 N N . GLN A 1 156 ? -2.867 -0.017 -11.172 1 97.81 156 GLN A N 1
ATOM 1197 C CA . GLN A 1 156 ? -1.595 0.254 -11.828 1 97.81 156 GLN A CA 1
ATOM 1198 C C . GLN A 1 156 ? -0.431 -0.353 -11.047 1 97.81 156 GLN A C 1
ATOM 1200 O O . GLN A 1 156 ? 0.531 -0.845 -11.641 1 97.81 156 GLN A O 1
ATOM 1205 N N . TYR A 1 157 ? -0.547 -0.344 -9.797 1 98.62 157 TYR A N 1
ATOM 1206 C CA . TYR A 1 157 ? 0.5 -0.921 -8.961 1 98.62 157 TYR A CA 1
ATOM 1207 C C . TYR A 1 157 ? 0.596 -2.428 -9.164 1 98.62 157 TYR A C 1
ATOM 1209 O O . TYR A 1 157 ? 1.681 -2.957 -9.422 1 98.62 157 TYR A O 1
ATOM 1217 N N . ILE A 1 158 ? -0.546 -3.109 -9.078 1 98.81 158 ILE A N 1
ATOM 1218 C CA . ILE A 1 158 ? -0.539 -4.559 -9.234 1 98.81 158 ILE A CA 1
ATOM 1219 C C . ILE A 1 158 ? 0.031 -4.93 -10.602 1 98.81 158 ILE A C 1
ATOM 1221 O O . ILE A 1 158 ? 0.89 -5.809 -10.703 1 98.81 158 ILE A O 1
ATOM 1225 N N . LYS A 1 159 ? -0.42 -4.23 -11.586 1 98.5 159 LYS A N 1
ATOM 1226 C CA . LYS A 1 159 ? 0.099 -4.504 -12.93 1 98.5 159 LYS A CA 1
ATOM 1227 C C . LYS A 1 159 ? 1.606 -4.273 -12.992 1 98.5 159 LYS A C 1
ATOM 1229 O O . LYS A 1 159 ? 2.357 -5.145 -13.43 1 98.5 159 LYS A O 1
ATOM 1234 N N . SER A 1 160 ? 2.08 -3.172 -12.492 1 98.25 160 SER A N 1
ATOM 1235 C CA . SER A 1 160 ? 3.473 -2.756 -12.617 1 98.25 160 SER A CA 1
ATOM 1236 C C . SER A 1 160 ? 4.398 -3.68 -11.836 1 98.25 160 SER A C 1
ATOM 1238 O O . SER A 1 160 ? 5.473 -4.047 -12.32 1 98.25 160 SER A O 1
ATOM 1240 N N . ILE A 1 161 ? 3.982 -4.066 -10.664 1 98.69 161 ILE A N 1
ATOM 1241 C CA . ILE A 1 161 ? 4.875 -4.84 -9.805 1 98.69 161 ILE A CA 1
ATOM 1242 C C . ILE A 1 161 ? 5.035 -6.25 -10.367 1 98.69 161 ILE A C 1
ATOM 1244 O O . ILE A 1 161 ? 6.121 -6.836 -10.297 1 98.69 161 ILE A O 1
ATOM 1248 N N . PHE A 1 162 ? 3.984 -6.793 -10.977 1 98.88 162 PHE A N 1
ATOM 1249 C CA . PHE A 1 162 ? 4.113 -8.125 -11.555 1 98.88 162 PHE A CA 1
ATOM 1250 C C . PHE A 1 162 ? 4.871 -8.07 -12.875 1 98.88 162 PHE A C 1
ATOM 1252 O O . PHE A 1 162 ? 5.613 -8.992 -13.211 1 98.88 162 PHE A O 1
ATOM 1259 N N . GLU A 1 163 ? 4.688 -6.949 -13.633 1 98.31 163 GLU A N 1
ATOM 1260 C CA . GLU A 1 163 ? 5.543 -6.738 -14.797 1 98.31 163 GLU A CA 1
ATOM 1261 C C . GLU A 1 163 ? 7.012 -6.648 -14.391 1 98.31 163 GLU A C 1
ATOM 1263 O O . GLU A 1 163 ? 7.883 -7.203 -15.07 1 98.31 163 GLU A O 1
ATOM 1268 N N . PHE A 1 164 ? 7.25 -5.996 -13.359 1 97.38 164 PHE A N 1
ATOM 1269 C CA . PHE A 1 164 ? 8.602 -5.867 -12.828 1 97.38 164 PHE A CA 1
ATOM 1270 C C . PHE A 1 164 ? 9.203 -7.238 -12.531 1 97.38 164 PHE A C 1
ATOM 1272 O O . PHE A 1 164 ? 10.383 -7.473 -12.789 1 97.38 164 PHE A O 1
ATOM 1279 N N . LEU A 1 165 ? 8.391 -8.156 -12.023 1 98.56 165 LEU A N 1
ATOM 1280 C CA . LEU A 1 165 ? 8.859 -9.492 -11.656 1 98.56 165 LEU A CA 1
ATOM 1281 C C . LEU A 1 165 ? 9.094 -10.344 -12.898 1 98.56 165 LEU A C 1
ATOM 1283 O O . LEU A 1 165 ? 9.703 -11.406 -12.82 1 98.56 165 LEU A O 1
ATOM 1287 N N . GLY A 1 166 ? 8.539 -9.898 -14.086 1 98.06 166 GLY A N 1
ATOM 1288 C CA . GLY A 1 166 ? 8.805 -10.609 -15.328 1 98.06 166 GLY A CA 1
ATOM 1289 C C . GLY A 1 166 ? 7.555 -11.227 -15.938 1 98.06 166 GLY A C 1
ATOM 1290 O O . GLY A 1 166 ? 7.625 -11.891 -16.969 1 98.06 166 GLY A O 1
ATOM 1291 N N . PHE A 1 167 ? 6.387 -10.945 -15.305 1 98.56 167 PHE A N 1
ATOM 1292 C CA . PHE A 1 167 ? 5.152 -11.5 -15.844 1 98.56 167 PHE A CA 1
ATOM 1293 C C . PHE A 1 167 ? 4.832 -10.891 -17.203 1 98.56 167 PHE A C 1
ATOM 1295 O O . PHE A 1 167 ? 4.887 -9.664 -17.375 1 98.56 167 PHE A O 1
ATOM 1302 N N . GLU A 1 168 ? 4.465 -11.688 -18.125 1 97.62 168 GLU A N 1
ATOM 1303 C CA . GLU A 1 168 ? 4.074 -11.242 -19.469 1 97.62 168 GLU A CA 1
ATOM 1304 C C . GLU A 1 168 ? 2.586 -11.469 -19.703 1 97.62 168 GLU A C 1
ATOM 1306 O O . GLU A 1 168 ? 1.988 -10.828 -20.578 1 97.62 168 GLU A O 1
ATOM 1311 N N . ASP A 1 169 ? 2.023 -12.383 -19.016 1 98.19 169 ASP A N 1
ATOM 1312 C CA . ASP A 1 169 ? 0.608 -12.719 -19.141 1 98.19 169 ASP A CA 1
ATOM 1313 C C . ASP A 1 169 ? -0.184 -12.219 -17.938 1 98.19 169 ASP A C 1
ATOM 1315 O O . ASP A 1 169 ? -0.358 -12.938 -16.953 1 98.19 169 ASP A O 1
ATOM 1319 N N . ILE A 1 170 ? -0.603 -11.016 -18 1 98.44 170 ILE A N 1
ATOM 1320 C CA . ILE A 1 170 ? -1.312 -10.344 -16.922 1 98.44 170 ILE A CA 1
ATOM 1321 C C . ILE A 1 170 ? -2.717 -9.969 -17.391 1 98.44 170 ILE A C 1
ATOM 1323 O O . ILE A 1 170 ? -2.881 -9.297 -18.406 1 98.44 170 ILE A O 1
ATOM 1327 N N . HIS A 1 171 ? -3.676 -10.414 -16.656 1 98.5 171 HIS A N 1
ATOM 1328 C CA . HIS A 1 171 ? -5.07 -10.047 -16.891 1 98.5 171 HIS A CA 1
ATOM 1329 C C . HIS A 1 171 ? -5.652 -9.305 -15.695 1 98.5 171 HIS A C 1
ATOM 1331 O O . HIS A 1 171 ? -5.371 -9.656 -14.547 1 98.5 171 HIS A O 1
ATOM 1337 N N . GLN A 1 172 ? -6.422 -8.289 -15.992 1 98.25 172 GLN A N 1
ATOM 1338 C CA . GLN A 1 172 ? -7.098 -7.539 -14.938 1 98.25 172 GLN A CA 1
ATOM 1339 C C . GLN A 1 172 ? -8.594 -7.438 -15.211 1 98.25 172 GLN A C 1
ATOM 1341 O O . GLN A 1 172 ? -9.008 -7.188 -16.344 1 98.25 172 GLN A O 1
ATOM 1346 N N . VAL A 1 173 ? -9.359 -7.711 -14.211 1 98.12 173 VAL A N 1
ATOM 1347 C CA . VAL A 1 173 ? -10.812 -7.574 -14.266 1 98.12 173 VAL A CA 1
ATOM 1348 C C . VAL A 1 173 ? -11.281 -6.637 -13.156 1 98.12 173 VAL A C 1
ATOM 1350 O O . VAL A 1 173 ? -10.992 -6.863 -11.977 1 98.12 173 VAL A O 1
ATOM 1353 N N . PHE A 1 174 ? -11.977 -5.602 -13.547 1 96.81 174 PHE A N 1
ATOM 1354 C CA . PHE A 1 174 ? -12.453 -4.586 -12.617 1 96.81 174 PHE A CA 1
ATOM 1355 C C . PHE A 1 174 ? -13.977 -4.613 -12.523 1 96.81 174 PHE A C 1
ATOM 1357 O O . PHE A 1 174 ? -14.664 -4.578 -13.539 1 96.81 174 PHE A O 1
ATOM 1364 N N . ILE A 1 175 ? -14.438 -4.758 -11.312 1 95.12 175 ILE A N 1
ATOM 1365 C CA . ILE A 1 175 ? -15.859 -4.648 -11.008 1 95.12 175 ILE A CA 1
ATOM 1366 C C . ILE A 1 175 ? -16.156 -3.283 -10.391 1 95.12 175 ILE A C 1
ATOM 1368 O O . ILE A 1 175 ? -15.969 -3.088 -9.188 1 95.12 175 ILE A O 1
ATOM 1372 N N . GLU A 1 176 ? -16.609 -2.352 -11.242 1 91.94 176 GLU A N 1
ATOM 1373 C CA . GLU A 1 176 ? -16.609 -0.964 -10.781 1 91.94 176 GLU A CA 1
ATOM 1374 C C . GLU A 1 176 ? -17.906 -0.262 -11.148 1 91.94 176 GLU A C 1
ATOM 1376 O O . GLU A 1 176 ? -18.547 -0.597 -12.156 1 91.94 176 GLU A O 1
ATOM 1381 N N . GLY A 1 177 ? -18.312 0.721 -10.281 1 82.75 177 GLY A N 1
ATOM 1382 C CA . GLY A 1 177 ? -19.422 1.615 -10.57 1 82.75 177 GLY A CA 1
ATOM 1383 C C . GLY A 1 177 ? -20.703 1.219 -9.875 1 82.75 177 GLY A C 1
ATOM 1384 O O . GLY A 1 177 ? -21.75 1.84 -10.086 1 82.75 177 GLY A O 1
ATOM 1385 N N . GLN A 1 178 ? -20.641 0.229 -9.016 1 78.38 178 GLN A N 1
ATOM 1386 C CA . GLN A 1 178 ? -21.859 -0.255 -8.367 1 78.38 178 GLN A CA 1
ATOM 1387 C C . GLN A 1 178 ? -22.344 0.724 -7.301 1 78.38 178 GLN A C 1
ATOM 1389 O O . GLN A 1 178 ? -23.531 0.753 -6.973 1 78.38 178 GLN A O 1
ATOM 1394 N N . SER A 1 179 ? -21.422 1.47 -6.75 1 70.69 179 SER A N 1
ATOM 1395 C CA . SER A 1 179 ? -21.797 2.428 -5.711 1 70.69 179 SER A CA 1
ATOM 1396 C C . SER A 1 179 ? -22.531 3.623 -6.305 1 70.69 179 SER A C 1
ATOM 1398 O O . SER A 1 179 ? -23.422 4.184 -5.672 1 70.69 179 SER A O 1
ATOM 1400 N N . ALA A 1 180 ? -22.203 4.004 -7.539 1 69.19 180 ALA A N 1
ATOM 1401 C CA . ALA A 1 180 ? -22.828 5.152 -8.195 1 69.19 180 ALA A CA 1
ATOM 1402 C C . ALA A 1 180 ? -24.219 4.805 -8.711 1 69.19 180 ALA A C 1
ATOM 1404 O O . ALA A 1 180 ? -25.125 5.645 -8.688 1 69.19 180 ALA A O 1
ATOM 1405 N N . ASP A 1 181 ? -24.375 3.568 -9.203 1 76.19 181 ASP A N 1
ATOM 1406 C CA . ASP A 1 181 ? -25.672 3.135 -9.727 1 76.19 181 ASP A CA 1
ATOM 1407 C C . ASP A 1 181 ? -25.969 1.693 -9.32 1 76.19 181 ASP A C 1
ATOM 1409 O O . ASP A 1 181 ? -25.719 0.761 -10.086 1 76.19 181 ASP A O 1
ATOM 1413 N N . PRO A 1 182 ? -26.578 1.54 -8.203 1 77.94 182 PRO A N 1
ATOM 1414 C CA . PRO A 1 182 ? -26.859 0.203 -7.672 1 77.94 182 PRO A CA 1
ATOM 1415 C C . PRO A 1 182 ? -27.734 -0.634 -8.602 1 77.94 182 PRO A C 1
ATOM 1417 O O . PRO A 1 182 ? -27.688 -1.866 -8.555 1 77.94 182 PRO A O 1
ATOM 1420 N N . SER A 1 183 ? -28.5 0.04 -9.445 1 83 183 SER A N 1
ATOM 1421 C CA . SER A 1 183 ? -29.391 -0.693 -10.352 1 83 183 SER A CA 1
ATOM 1422 C C . SER A 1 183 ? -28.578 -1.436 -11.422 1 83 183 SER A C 1
ATOM 1424 O O . SER A 1 183 ? -29.094 -2.373 -12.039 1 83 183 SER A O 1
ATOM 1426 N N . GLN A 1 184 ? -27.344 -1.059 -11.555 1 85.75 184 GLN A N 1
ATOM 1427 C CA . GLN A 1 184 ? -26.5 -1.653 -12.594 1 85.75 184 GLN A CA 1
ATOM 1428 C C . GLN A 1 184 ? -25.578 -2.713 -12.008 1 85.75 184 GLN A C 1
ATOM 1430 O O . GLN A 1 184 ? -24.766 -3.309 -12.727 1 85.75 184 GL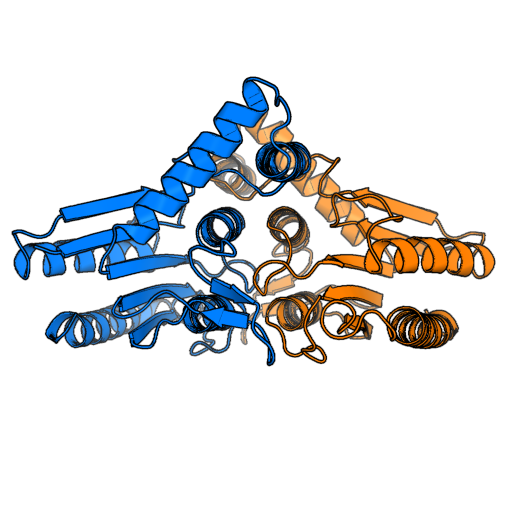N A O 1
ATOM 1435 N N . SER A 1 185 ? -25.766 -3.01 -10.781 1 85.44 185 SER A N 1
ATOM 1436 C CA . SER A 1 185 ? -24.812 -3.875 -10.078 1 85.44 185 SER A CA 1
ATOM 1437 C C . SER A 1 185 ? -24.75 -5.258 -10.719 1 85.44 185 SER A C 1
ATOM 1439 O O . SER A 1 185 ? -23.672 -5.812 -10.906 1 85.44 185 SER A O 1
ATOM 1441 N N . GLN A 1 186 ? -25.906 -5.773 -11.062 1 88.31 186 GLN A N 1
ATOM 1442 C CA . GLN A 1 186 ? -25.938 -7.113 -11.648 1 88.31 186 GLN A CA 1
ATOM 1443 C C . GLN A 1 186 ? -25.297 -7.133 -13.031 1 88.31 186 GLN A C 1
ATOM 1445 O O . GLN A 1 186 ? -24.547 -8.047 -13.359 1 88.31 186 GLN A O 1
ATOM 1450 N N . VAL A 1 187 ? -25.625 -6.176 -13.789 1 91.81 187 VAL A N 1
ATOM 1451 C CA . VAL A 1 187 ? -25.062 -6.086 -15.141 1 91.81 187 VAL A CA 1
ATOM 1452 C C . VAL A 1 187 ? -23.547 -5.938 -15.062 1 91.81 187 VAL A C 1
ATOM 1454 O O . VAL A 1 187 ? -22.812 -6.598 -15.805 1 91.81 187 VAL A O 1
ATOM 1457 N N . ILE A 1 188 ? -23.078 -5.098 -14.164 1 91.44 188 ILE A N 1
ATOM 1458 C CA . ILE A 1 188 ? -21.656 -4.871 -13.945 1 91.44 188 ILE A CA 1
ATOM 1459 C C . ILE A 1 188 ? -20.969 -6.18 -13.562 1 91.44 188 ILE A C 1
ATOM 1461 O O . ILE A 1 188 ? -19.922 -6.523 -14.109 1 91.44 188 ILE A O 1
ATOM 1465 N N . PHE A 1 189 ? -21.594 -6.891 -12.734 1 93.31 189 PHE A N 1
ATOM 1466 C CA . PHE A 1 189 ? -21.047 -8.156 -12.266 1 93.31 189 PHE A CA 1
ATOM 1467 C C . PHE A 1 189 ? -20.984 -9.18 -13.398 1 93.31 189 PHE A C 1
ATOM 1469 O O . PHE A 1 189 ? -19.969 -9.859 -13.57 1 93.31 189 PHE A O 1
ATOM 1476 N N . GLU A 1 190 ? -22.031 -9.281 -14.172 1 94.44 190 GLU A N 1
ATOM 1477 C CA . GLU A 1 190 ? -22.094 -10.242 -15.266 1 94.44 190 GLU A CA 1
ATOM 1478 C C . GLU A 1 190 ? -21.047 -9.938 -16.328 1 94.44 190 GLU A C 1
ATOM 1480 O O . GLU A 1 190 ? -20.469 -10.852 -16.922 1 94.44 190 GLU A O 1
ATOM 1485 N N . GLU A 1 191 ? -20.844 -8.719 -16.547 1 94.88 191 GLU A N 1
ATOM 1486 C CA . GLU A 1 191 ? -19.797 -8.328 -17.484 1 94.88 191 GLU A CA 1
ATOM 1487 C C . GLU A 1 191 ? -18.422 -8.758 -17 1 94.88 191 GLU A C 1
ATOM 1489 O O . GLU A 1 191 ? -17.594 -9.234 -17.781 1 94.88 191 GLU A O 1
ATOM 1494 N N . ALA A 1 192 ? -18.188 -8.523 -15.758 1 95.19 192 ALA A N 1
ATOM 1495 C CA . ALA A 1 192 ? -16.922 -8.953 -15.156 1 95.19 192 ALA A CA 1
ATOM 1496 C C . ALA A 1 192 ? -16.75 -10.469 -15.266 1 95.19 192 ALA A C 1
ATOM 1498 O O . ALA A 1 192 ? -15.672 -10.953 -15.609 1 95.19 192 ALA A O 1
ATOM 1499 N N . MET A 1 193 ? -17.812 -11.203 -15.055 1 96.12 193 MET A N 1
ATOM 1500 C CA . MET A 1 193 ? -17.75 -12.656 -15.109 1 96.12 193 MET A CA 1
ATOM 1501 C C . MET A 1 193 ? -17.531 -13.141 -16.547 1 96.12 193 MET A C 1
ATOM 1503 O O . MET A 1 193 ? -16.844 -14.148 -16.766 1 96.12 193 MET A O 1
ATOM 1507 N N . ALA A 1 194 ? -18.125 -12.469 -17.469 1 97.5 194 ALA A N 1
ATOM 1508 C CA . ALA A 1 194 ? -17.891 -12.805 -18.859 1 97.5 194 ALA A CA 1
ATOM 1509 C C . ALA A 1 194 ? -16.406 -12.656 -19.234 1 97.5 194 ALA A C 1
ATOM 1511 O O . ALA A 1 194 ? -15.852 -13.492 -19.953 1 97.5 194 ALA A O 1
ATOM 1512 N N . LYS A 1 195 ? -15.82 -11.594 -18.75 1 97.19 195 LYS A N 1
ATOM 1513 C CA . LYS A 1 195 ? -14.391 -11.383 -18.969 1 97.19 195 LYS A CA 1
ATOM 1514 C C . LYS A 1 195 ? -13.57 -12.5 -18.328 1 97.19 195 LYS A C 1
ATOM 1516 O O . LYS A 1 195 ? -12.609 -12.992 -18.922 1 97.19 195 LYS A O 1
ATOM 1521 N N . ILE A 1 196 ? -13.922 -12.859 -17.141 1 97.44 196 ILE A N 1
ATOM 1522 C CA . ILE A 1 196 ? -13.234 -13.922 -16.438 1 97.44 196 ILE A CA 1
ATOM 1523 C C . ILE A 1 196 ? -13.367 -15.234 -17.219 1 97.44 196 ILE A C 1
ATOM 1525 O O . ILE A 1 196 ? -12.398 -15.984 -17.344 1 97.44 196 ILE A O 1
ATOM 1529 N N . ASP A 1 197 ? -14.523 -15.477 -17.766 1 96.94 197 ASP A N 1
ATOM 1530 C CA . ASP A 1 197 ? -14.742 -16.688 -18.562 1 96.94 197 ASP A CA 1
ATOM 1531 C C . ASP A 1 197 ? -13.844 -16.703 -19.797 1 96.94 197 ASP A C 1
ATOM 1533 O O . ASP A 1 197 ? -13.289 -17.734 -20.156 1 96.94 197 ASP A O 1
ATOM 1537 N N . GLN A 1 198 ? -13.734 -15.586 -20.359 1 97.5 198 GLN A N 1
ATOM 1538 C CA . GLN A 1 198 ? -12.852 -15.477 -21.516 1 97.5 198 GLN A CA 1
ATOM 1539 C C . GLN A 1 198 ? -11.398 -15.758 -21.125 1 97.5 198 GLN A C 1
ATOM 1541 O O . GLN A 1 198 ? -10.688 -16.469 -21.844 1 97.5 198 GLN A O 1
ATOM 1546 N N . ILE A 1 199 ? -10.969 -15.195 -20.047 1 97.38 199 ILE A N 1
ATOM 1547 C CA . ILE A 1 199 ? -9.609 -15.391 -19.547 1 97.38 199 ILE A CA 1
ATOM 1548 C C . ILE A 1 199 ? -9.383 -16.875 -19.234 1 97.38 199 ILE A C 1
ATOM 1550 O O . ILE A 1 199 ? -8.32 -17.422 -19.547 1 97.38 199 ILE A O 1
ATOM 1554 N N . LEU A 1 200 ? -10.367 -17.531 -18.672 1 96.81 200 LEU A N 1
ATOM 1555 C CA . LEU A 1 200 ? -10.273 -18.922 -18.219 1 96.81 200 LEU A CA 1
ATOM 1556 C C . LEU A 1 200 ? -10.07 -19.859 -19.406 1 96.81 200 LEU A C 1
ATOM 1558 O O . LEU A 1 200 ? -9.617 -20.984 -19.234 1 96.81 200 LEU A O 1
ATOM 1562 N N . GLU A 1 201 ? -10.43 -19.406 -20.656 1 93.12 201 GLU A N 1
ATOM 1563 C CA . GLU A 1 201 ? -10.281 -20.25 -21.844 1 93.12 201 GLU A CA 1
ATOM 1564 C C . GLU A 1 201 ? -8.82 -20.609 -22.078 1 93.12 201 GLU A C 1
ATOM 1566 O O . GLU A 1 201 ? -8.531 -21.656 -22.672 1 93.12 201 GLU A O 1
ATOM 1571 N N . SER A 1 202 ? -7.918 -19.766 -21.641 1 91.12 202 SER A N 1
ATOM 1572 C CA . SER A 1 202 ? -6.5 -20.016 -21.875 1 91.12 202 SER A CA 1
ATOM 1573 C C . SER A 1 202 ? -5.699 -19.906 -20.578 1 91.12 202 SER A C 1
ATOM 1575 O O . SER A 1 202 ? -4.469 -19.859 -20.609 1 91.12 202 SER A O 1
ATOM 1577 N N . TYR A 1 203 ? -6.441 -19.828 -19.516 1 91.25 203 TYR A N 1
ATOM 1578 C CA . TYR A 1 203 ? -5.766 -19.594 -18.25 1 91.25 203 TYR A CA 1
ATOM 1579 C C . TYR A 1 203 ? -5.227 -20.891 -17.656 1 91.25 203 TYR A C 1
ATOM 1581 O O . TYR A 1 203 ? -4.223 -20.875 -16.938 1 91.25 203 TYR A O 1
ATOM 1589 N N . MET B 1 1 ? 0.834 30.922 14.344 1 92.44 1 MET B N 1
ATOM 1590 C CA . MET B 1 1 ? 1.479 29.656 14.688 1 92.44 1 MET B CA 1
ATOM 1591 C C . MET B 1 1 ? 0.828 28.5 13.938 1 92.44 1 MET B C 1
ATOM 1593 O O . MET B 1 1 ? -0.396 28.359 13.953 1 92.44 1 MET B O 1
ATOM 1597 N N . ALA B 1 2 ? 1.623 27.75 13.219 1 96.62 2 ALA B N 1
ATOM 1598 C CA . ALA B 1 2 ? 1.096 26.641 12.43 1 96.62 2 ALA B CA 1
ATOM 1599 C C . ALA B 1 2 ? 1.52 25.297 13.023 1 96.62 2 ALA B C 1
ATOM 1601 O O . ALA B 1 2 ? 2.469 25.234 13.812 1 96.62 2 ALA B O 1
ATOM 1602 N N . ASN B 1 3 ? 0.708 24.328 12.781 1 98.25 3 ASN B N 1
ATOM 1603 C CA . ASN B 1 3 ? 1.03 22.953 13.148 1 98.25 3 ASN B CA 1
ATOM 1604 C C . ASN B 1 3 ? 1.562 22.172 11.953 1 98.25 3 ASN B C 1
ATOM 1606 O O . ASN B 1 3 ? 0.874 22.031 10.938 1 98.25 3 ASN B O 1
ATOM 1610 N N . LEU B 1 4 ? 2.793 21.703 12.023 1 98.62 4 LEU B N 1
ATOM 1611 C CA . LEU B 1 4 ? 3.404 20.844 11.023 1 98.62 4 LEU B CA 1
ATOM 1612 C C . LEU B 1 4 ? 3.369 19.375 11.469 1 98.62 4 LEU B C 1
ATOM 1614 O O . LEU B 1 4 ? 3.885 19.047 12.539 1 98.62 4 LEU B O 1
ATOM 1618 N N . LEU B 1 5 ? 2.709 18.562 10.719 1 98.81 5 LEU B N 1
ATOM 1619 C CA . LEU B 1 5 ? 2.711 17.125 10.945 1 98.81 5 LEU B CA 1
ATOM 1620 C C . LEU B 1 5 ? 3.693 16.438 10.008 1 98.81 5 LEU B C 1
ATOM 1622 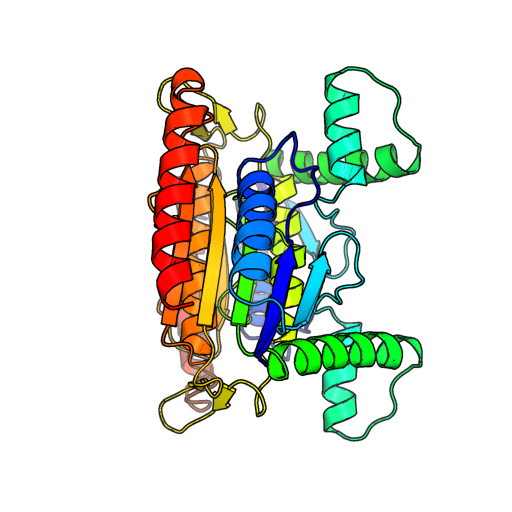O O . LEU B 1 5 ? 3.572 16.531 8.789 1 98.81 5 LEU B O 1
ATOM 1626 N N . ILE B 1 6 ? 4.691 15.773 10.578 1 98.69 6 ILE B N 1
ATOM 1627 C CA . ILE B 1 6 ? 5.633 14.961 9.828 1 98.69 6 ILE B CA 1
ATOM 1628 C C . ILE B 1 6 ? 5.277 13.477 9.984 1 98.69 6 ILE B C 1
ATOM 1630 O O . ILE B 1 6 ? 5.223 12.969 11.109 1 98.69 6 ILE B O 1
ATOM 1634 N N . VAL B 1 7 ? 5.008 12.859 8.906 1 98.81 7 VAL B N 1
ATOM 1635 C CA . VAL B 1 7 ? 4.805 11.422 8.867 1 98.81 7 VAL B CA 1
ATOM 1636 C C . VAL B 1 7 ? 6.078 10.734 8.375 1 98.81 7 VAL B C 1
ATOM 1638 O O . VAL B 1 7 ? 6.363 10.734 7.172 1 98.81 7 VAL B O 1
ATOM 1641 N N . LYS B 1 8 ? 6.797 10.211 9.289 1 97.62 8 LYS B N 1
ATOM 1642 C CA . LYS B 1 8 ? 8.039 9.5 8.992 1 97.62 8 LYS B CA 1
ATOM 1643 C C . LYS B 1 8 ? 7.766 8.023 8.711 1 97.62 8 LYS B C 1
ATOM 1645 O O . LYS B 1 8 ? 7.504 7.25 9.633 1 97.62 8 LYS B O 1
ATOM 1650 N N . ALA B 1 9 ? 7.863 7.656 7.469 1 97 9 ALA B N 1
ATOM 1651 C CA . ALA B 1 9 ? 7.586 6.281 7.059 1 97 9 ALA B CA 1
ATOM 1652 C C . ALA B 1 9 ? 8.859 5.586 6.582 1 97 9 ALA B C 1
ATOM 1654 O O . ALA B 1 9 ? 8.891 5.031 5.48 1 97 9 ALA B O 1
ATOM 1655 N N . HIS B 1 10 ? 9.836 5.543 7.426 1 91.75 10 HIS B N 1
ATOM 1656 C CA . HIS B 1 10 ? 11.133 4.938 7.176 1 91.75 10 HIS B CA 1
ATOM 1657 C C . HIS B 1 10 ? 11.695 4.297 8.438 1 91.75 10 HIS B C 1
ATOM 1659 O O . HIS B 1 10 ? 11.82 4.957 9.477 1 91.75 10 HIS B O 1
ATOM 1665 N N . PRO B 1 11 ? 12.047 2.986 8.336 1 86.06 11 PRO B N 1
ATOM 1666 C CA . PRO B 1 11 ? 12.461 2.307 9.562 1 86.06 11 PRO B CA 1
ATOM 1667 C C . PRO B 1 11 ? 13.93 2.549 9.906 1 86.06 11 PRO B C 1
ATOM 1669 O O . PRO B 1 11 ? 14.367 2.248 11.016 1 86.06 11 PRO B O 1
ATOM 1672 N N . LEU B 1 12 ? 14.68 2.982 8.93 1 77.56 12 LEU B N 1
ATOM 1673 C CA . LEU B 1 12 ? 16.125 3.047 9.117 1 77.56 12 LEU B CA 1
ATOM 1674 C C . LEU B 1 12 ? 16.531 4.367 9.766 1 77.56 12 LEU B C 1
ATOM 1676 O O . LEU B 1 12 ? 15.672 5.207 10.055 1 77.56 12 LEU B O 1
ATOM 1680 N N . ASP B 1 13 ? 17.766 4.352 10.102 1 70.44 13 ASP B N 1
ATOM 1681 C CA . ASP B 1 13 ? 18.375 5.57 10.633 1 70.44 13 ASP B CA 1
ATOM 1682 C C . ASP B 1 13 ? 18.875 6.469 9.508 1 70.44 13 ASP B C 1
ATOM 1684 O O . ASP B 1 13 ? 19.109 6.008 8.391 1 70.44 13 ASP B O 1
ATOM 1688 N N . ALA B 1 14 ? 18.891 7.777 9.797 1 70.5 14 ALA B N 1
ATOM 1689 C CA . ALA B 1 14 ? 19.266 8.812 8.828 1 70.5 14 ALA B CA 1
ATOM 1690 C C . ALA B 1 14 ? 20.641 8.547 8.242 1 70.5 14 ALA B C 1
ATOM 1692 O O . ALA B 1 14 ? 20.953 8.984 7.129 1 70.5 14 ALA B O 1
ATOM 1693 N N . GLN B 1 15 ? 21.453 7.887 8.828 1 70.19 15 GLN B N 1
ATOM 1694 C CA . GLN B 1 15 ? 22.781 7.602 8.297 1 70.19 15 GLN B CA 1
ATOM 1695 C C . GLN B 1 15 ? 22.703 6.629 7.125 1 70.19 15 GLN B C 1
ATOM 1697 O O . GLN B 1 15 ? 23.625 6.555 6.312 1 70.19 15 GLN B O 1
ATOM 1702 N N . LYS B 1 16 ? 21.625 6.129 7.02 1 67.69 16 LYS B N 1
ATOM 1703 C CA . LYS B 1 16 ? 21.531 5.074 6.016 1 67.69 16 LYS B CA 1
ATOM 1704 C C . LYS B 1 16 ? 20.438 5.379 4.996 1 67.69 16 LYS B C 1
ATOM 1706 O O . LYS B 1 16 ? 20.062 4.512 4.203 1 67.69 16 LYS B O 1
ATOM 1711 N N . SER B 1 17 ? 19.938 6.586 5.09 1 82.25 17 SER B N 1
ATOM 1712 C CA . SER B 1 17 ? 18.828 6.902 4.195 1 82.25 17 SER B CA 1
ATOM 1713 C C . SER B 1 17 ? 18.891 8.352 3.74 1 82.25 17 SER B C 1
ATOM 1715 O O . SER B 1 17 ? 18.891 9.273 4.566 1 82.25 17 SER B O 1
ATOM 1717 N N . TYR B 1 18 ? 18.828 8.57 2.441 1 87.44 18 TYR B N 1
ATOM 1718 C CA . TYR B 1 18 ? 18.844 9.922 1.881 1 87.44 18 TYR B CA 1
ATOM 1719 C C . TYR B 1 18 ? 17.562 10.664 2.197 1 87.44 18 TYR B C 1
ATOM 1721 O O . TYR B 1 18 ? 17.562 11.875 2.428 1 87.44 18 TYR B O 1
ATOM 1729 N N . ALA B 1 19 ? 16.484 9.93 2.25 1 90.5 19 ALA B N 1
ATOM 1730 C CA . ALA B 1 19 ? 15.203 10.555 2.59 1 90.5 19 ALA B CA 1
ATOM 1731 C C . ALA B 1 19 ? 15.195 11.047 4.035 1 90.5 19 ALA B C 1
ATOM 1733 O O . ALA B 1 19 ? 14.695 12.133 4.324 1 90.5 19 ALA B O 1
ATOM 1734 N N . LEU B 1 20 ? 15.773 10.273 4.91 1 92.31 20 LEU B N 1
ATOM 1735 C CA . LEU B 1 20 ? 15.812 10.672 6.316 1 92.31 20 LEU B CA 1
ATOM 1736 C C . LEU B 1 20 ? 16.797 11.82 6.531 1 92.31 20 LEU B C 1
ATOM 1738 O O . LEU B 1 20 ? 16.562 12.688 7.375 1 92.31 20 LEU B O 1
ATOM 1742 N N . ARG B 1 21 ? 17.891 11.75 5.809 1 92.25 21 ARG B N 1
ATOM 1743 C CA . ARG B 1 21 ? 18.812 12.883 5.863 1 92.25 21 ARG B CA 1
ATOM 1744 C C . ARG B 1 21 ? 18.125 14.164 5.41 1 92.25 21 ARG B C 1
ATOM 1746 O O . ARG B 1 21 ? 18.297 15.219 6.035 1 92.25 21 ARG B O 1
ATOM 1753 N N . ALA B 1 22 ? 17.406 14.055 4.344 1 95 22 ALA B N 1
ATOM 1754 C CA . ALA B 1 22 ? 16.672 15.211 3.842 1 95 22 ALA B CA 1
ATOM 1755 C C . ALA B 1 22 ? 15.648 15.688 4.871 1 95 22 ALA B C 1
ATOM 1757 O O . ALA B 1 22 ? 15.461 16.891 5.055 1 95 22 ALA B O 1
ATOM 1758 N N . LEU B 1 23 ? 14.992 14.75 5.535 1 95.44 23 LEU B N 1
ATOM 1759 C CA . LEU B 1 23 ? 14.016 15.094 6.562 1 95.44 23 LEU B CA 1
ATOM 1760 C C . LEU B 1 23 ? 14.68 15.875 7.695 1 95.44 23 LEU B C 1
ATOM 1762 O O . LEU B 1 23 ? 14.133 16.875 8.164 1 95.44 23 LEU B O 1
ATOM 1766 N N . GLU B 1 24 ? 15.82 15.383 8.148 1 94.62 24 GLU B N 1
ATOM 1767 C CA . GLU B 1 24 ? 16.531 16.062 9.234 1 94.62 24 GLU B CA 1
ATOM 1768 C C . GLU B 1 24 ? 16.906 17.484 8.844 1 94.62 24 GLU B C 1
ATOM 1770 O O . GLU B 1 24 ? 16.719 18.422 9.633 1 94.62 24 GLU B O 1
ATOM 1775 N N . GLU B 1 25 ? 17.438 17.609 7.676 1 94.88 25 GLU B N 1
ATOM 1776 C CA . GLU B 1 25 ? 17.797 18.938 7.195 1 94.88 25 GLU B CA 1
ATOM 1777 C C . GLU B 1 25 ? 16.562 19.828 7.055 1 94.88 25 GLU B C 1
ATOM 1779 O O . GLU B 1 25 ? 16.594 21 7.426 1 94.88 25 GLU B O 1
ATOM 1784 N N . PHE B 1 26 ? 15.5 19.312 6.488 1 97.19 26 PHE B N 1
ATOM 1785 C CA . PHE B 1 26 ? 14.234 20.047 6.379 1 97.19 26 PHE B CA 1
ATOM 1786 C C . PHE B 1 26 ? 13.781 20.547 7.746 1 97.19 26 PHE B C 1
ATOM 1788 O O . PHE B 1 26 ? 13.414 21.719 7.891 1 97.19 26 PHE B O 1
ATOM 1795 N N . GLN B 1 27 ? 13.758 19.641 8.711 1 96.56 27 GLN B N 1
ATOM 1796 C CA . GLN B 1 27 ? 13.297 19.984 10.055 1 96.56 27 GLN B CA 1
ATOM 1797 C C . GLN B 1 27 ? 14.102 21.141 10.633 1 96.56 27 GLN B C 1
ATOM 1799 O O . GLN B 1 27 ? 13.547 22.078 11.211 1 96.56 27 GLN B O 1
ATOM 1804 N N . THR B 1 28 ? 15.406 21.047 10.453 1 96.25 28 THR B N 1
ATOM 1805 C CA . THR B 1 28 ? 16.297 22.078 10.961 1 96.25 28 THR B CA 1
ATOM 1806 C C . THR B 1 28 ? 16 23.422 10.312 1 96.25 28 THR B C 1
ATOM 1808 O O . THR B 1 28 ? 15.82 24.438 11 1 96.25 28 THR B O 1
ATOM 1811 N N . ARG B 1 29 ? 15.898 23.438 9.039 1 96.62 29 ARG B N 1
ATOM 1812 C CA . ARG B 1 29 ? 15.625 24.656 8.281 1 96.62 29 ARG B CA 1
ATOM 1813 C C . ARG B 1 29 ? 14.242 25.203 8.609 1 96.62 29 ARG B C 1
ATOM 1815 O O . ARG B 1 29 ? 14.086 26.406 8.82 1 96.62 29 ARG B O 1
ATOM 1822 N N . TYR B 1 30 ? 13.234 24.344 8.648 1 97.62 30 TYR B N 1
ATOM 1823 C CA . TYR B 1 30 ? 11.867 24.75 8.938 1 97.62 30 TYR B CA 1
ATOM 1824 C C . TYR B 1 30 ? 11.773 25.391 10.32 1 97.62 30 TYR B C 1
ATOM 1826 O O . TYR B 1 30 ? 11.133 26.438 10.484 1 97.62 30 TYR B O 1
ATOM 1834 N N . ALA B 1 31 ? 12.398 24.734 11.289 1 96.25 31 ALA B N 1
ATOM 1835 C CA . ALA B 1 31 ? 12.367 25.25 12.656 1 96.25 31 ALA B CA 1
ATOM 1836 C C . ALA B 1 31 ? 13.016 26.625 12.75 1 96.25 31 ALA B C 1
ATOM 1838 O O . ALA B 1 31 ? 12.586 27.469 13.531 1 96.25 31 ALA B O 1
ATOM 1839 N N . SER B 1 32 ? 14.031 26.781 11.961 1 96.12 32 SER B N 1
ATOM 1840 C CA . SER B 1 32 ? 14.711 28.078 11.938 1 96.12 32 SER B CA 1
ATOM 1841 C C . SER B 1 32 ? 13.828 29.156 11.312 1 96.12 32 SER B C 1
ATOM 1843 O O . SER B 1 32 ? 13.812 30.297 11.781 1 96.12 32 SER B O 1
ATOM 1845 N N . LEU B 1 33 ? 13.086 28.828 10.32 1 96.12 33 LEU B N 1
ATOM 1846 C CA . LEU B 1 33 ? 12.227 29.766 9.594 1 96.12 33 LEU B CA 1
ATOM 1847 C C . LEU B 1 33 ? 10.93 30.016 10.359 1 96.12 33 LEU B C 1
ATOM 1849 O O . LEU B 1 33 ? 10.344 31.094 10.242 1 96.12 33 LEU B O 1
ATOM 1853 N N . HIS B 1 34 ? 10.516 29.016 11.125 1 97.06 34 HIS B N 1
ATOM 1854 C CA . HIS B 1 34 ? 9.242 29.078 11.836 1 97.06 34 HIS B CA 1
ATOM 1855 C C . HIS B 1 34 ? 9.398 28.656 13.289 1 97.06 34 HIS B C 1
ATOM 1857 O O . HIS B 1 34 ? 8.797 27.672 13.719 1 97.06 34 HIS B O 1
ATOM 1863 N N . PRO B 1 35 ? 10.055 29.406 14.047 1 96.31 35 PRO B N 1
ATOM 1864 C CA . PRO B 1 35 ? 10.383 29.016 15.414 1 96.31 35 PRO B CA 1
ATOM 1865 C C . PRO B 1 35 ? 9.156 28.875 16.297 1 96.31 35 PRO B C 1
ATOM 1867 O O . PRO B 1 35 ? 9.203 28.188 17.328 1 96.31 35 PRO B O 1
ATOM 1870 N N . GLU B 1 36 ? 8.039 29.391 15.922 1 97.44 36 GLU B N 1
ATOM 1871 C CA . GLU B 1 36 ? 6.844 29.344 16.766 1 97.44 36 GLU B CA 1
ATOM 1872 C C . GLU B 1 36 ? 5.934 28.188 16.375 1 97.44 36 GLU B C 1
ATOM 1874 O O . GLU B 1 36 ? 4.977 27.875 17.094 1 97.44 36 GLU B O 1
ATOM 1879 N N . ASP B 1 37 ? 6.16 27.562 15.219 1 97.81 37 ASP B N 1
ATOM 1880 C CA . ASP B 1 37 ? 5.309 26.469 14.75 1 97.81 37 ASP B CA 1
ATOM 1881 C C . ASP B 1 37 ? 5.496 25.219 15.602 1 97.81 37 ASP B C 1
ATOM 1883 O O . ASP B 1 37 ? 6.559 25.016 16.188 1 97.81 37 ASP B O 1
ATOM 1887 N N . ARG B 1 38 ? 4.457 24.531 15.703 1 97.75 38 ARG B N 1
ATOM 1888 C CA . ARG B 1 38 ? 4.508 23.25 16.391 1 97.75 38 ARG B CA 1
ATOM 1889 C C . ARG B 1 38 ? 4.758 22.109 15.414 1 97.75 38 ARG B C 1
ATOM 1891 O O . ARG B 1 38 ? 4.086 22 14.391 1 97.75 38 ARG B O 1
ATOM 1898 N N . ILE B 1 39 ? 5.727 21.297 15.789 1 97.88 39 ILE B N 1
ATOM 1899 C CA . ILE B 1 39 ? 6.055 20.156 14.945 1 97.88 39 ILE B CA 1
ATOM 1900 C C . ILE B 1 39 ? 5.664 18.859 15.656 1 97.88 39 ILE B C 1
ATOM 1902 O O . ILE B 1 39 ? 6.066 18.625 16.797 1 97.88 39 ILE B O 1
ATOM 1906 N N . GLU B 1 40 ? 4.836 18.062 15.062 1 98.19 40 GLU B N 1
ATOM 1907 C CA . GLU B 1 40 ? 4.492 16.734 15.523 1 98.19 40 GLU B CA 1
ATOM 1908 C C . GLU B 1 40 ? 4.984 15.664 14.547 1 98.19 40 GLU B C 1
ATOM 1910 O O . GLU B 1 40 ? 4.922 15.859 13.328 1 98.19 40 GLU B O 1
ATOM 1915 N N . ILE B 1 41 ? 5.445 14.57 15.102 1 97.88 41 ILE B N 1
ATOM 1916 C CA . ILE B 1 41 ? 5.961 13.492 14.266 1 97.88 41 ILE B CA 1
ATOM 1917 C C . ILE B 1 41 ? 5.188 12.203 14.547 1 97.88 41 ILE B C 1
ATOM 1919 O O . ILE B 1 41 ? 4.973 11.836 15.703 1 97.88 41 ILE B O 1
ATOM 1923 N N . VAL B 1 42 ? 4.691 11.641 13.523 1 98.38 42 VAL B N 1
ATOM 1924 C CA . VAL B 1 42 ? 4.211 10.266 13.555 1 98.38 42 VAL B CA 1
ATOM 1925 C C . VAL B 1 42 ? 5.223 9.352 12.875 1 98.38 42 VAL B C 1
ATOM 1927 O O . VAL B 1 42 ? 5.516 9.508 11.688 1 98.38 42 VAL B O 1
ATOM 1930 N N . ASP B 1 43 ? 5.832 8.523 13.617 1 97.44 43 ASP B N 1
ATOM 1931 C CA . ASP B 1 43 ? 6.68 7.473 13.07 1 97.44 43 ASP B CA 1
ATOM 1932 C C . ASP B 1 43 ? 5.883 6.188 12.844 1 97.44 43 ASP B C 1
ATOM 1934 O O . ASP B 1 43 ? 5.57 5.473 13.797 1 97.44 43 ASP B O 1
ATOM 1938 N N . VAL B 1 44 ? 5.664 5.824 11.562 1 97.62 44 VAL B N 1
ATOM 1939 C CA . VAL B 1 44 ? 4.691 4.77 11.297 1 97.62 44 VAL B CA 1
ATOM 1940 C C . VAL B 1 44 ? 5.305 3.406 11.609 1 97.62 44 VAL B C 1
ATOM 1942 O O . VAL B 1 44 ? 4.594 2.4 11.68 1 97.62 44 VAL B O 1
ATOM 1945 N N . PHE B 1 45 ? 6.617 3.328 11.859 1 95.75 45 PHE B N 1
ATOM 1946 C CA . PHE B 1 45 ? 7.25 2.066 12.227 1 95.75 45 PHE B CA 1
ATOM 1947 C C . PHE B 1 45 ? 7.387 1.948 13.734 1 95.75 45 PHE B C 1
ATOM 1949 O O . PHE B 1 45 ? 7.613 0.856 14.266 1 95.75 45 PHE B O 1
ATOM 1956 N N . GLU B 1 46 ? 7.305 3.041 14.445 1 94.62 46 GLU B N 1
ATOM 1957 C CA . GLU B 1 46 ? 7.516 3.025 15.891 1 94.62 46 GLU B CA 1
ATOM 1958 C C . GLU B 1 46 ? 6.207 3.244 16.641 1 94.62 46 GLU B C 1
ATOM 1960 O O . GLU B 1 46 ? 6.035 2.748 17.75 1 94.62 46 GLU B O 1
ATOM 1965 N N . ASP B 1 47 ? 5.301 4.008 16.016 1 96.19 47 ASP B N 1
ATOM 1966 C CA . ASP B 1 47 ? 4.02 4.301 16.641 1 96.19 47 ASP B CA 1
ATOM 1967 C C . ASP B 1 47 ? 2.984 3.229 16.328 1 96.19 47 ASP B C 1
ATOM 1969 O O . ASP B 1 47 ? 3.189 2.414 15.422 1 96.19 47 ASP B O 1
ATOM 1973 N N . GLN B 1 48 ? 1.989 3.186 17.094 1 95.25 48 GLN B N 1
ATOM 1974 C CA . GLN B 1 48 ? 0.873 2.289 16.812 1 95.25 48 GLN B CA 1
ATOM 1975 C C . GLN B 1 48 ? -0.021 2.85 15.719 1 95.25 48 GLN B C 1
ATOM 1977 O O . GLN B 1 48 ? -0.725 3.84 15.922 1 95.25 48 GLN B O 1
ATOM 1982 N N . ILE B 1 49 ? 0.025 2.273 14.562 1 97.75 49 ILE B N 1
ATOM 1983 C CA . ILE B 1 49 ? -0.847 2.631 13.453 1 97.75 49 ILE B CA 1
ATOM 1984 C C . ILE B 1 49 ? -1.825 1.49 13.172 1 97.75 49 ILE B C 1
ATOM 1986 O O . ILE B 1 49 ? -1.426 0.421 12.711 1 97.75 49 ILE B O 1
ATOM 1990 N N . PRO B 1 50 ? -3.086 1.705 13.477 1 96.69 50 PRO B N 1
ATOM 1991 C CA . PRO B 1 50 ? -4.027 0.61 13.227 1 96.69 50 PRO B CA 1
ATOM 1992 C C . PRO B 1 50 ? -4.188 0.302 11.742 1 96.69 50 PRO B C 1
ATOM 1994 O O . PRO B 1 50 ? -4.414 1.212 10.938 1 96.69 50 PRO B O 1
ATOM 1997 N N . ALA B 1 51 ? -4.031 -0.935 11.383 1 93.25 51 ALA B N 1
ATOM 1998 C CA . ALA B 1 51 ? -4.391 -1.364 10.039 1 93.25 51 ALA B CA 1
ATOM 1999 C C . ALA B 1 51 ? -5.895 -1.572 9.906 1 93.25 51 ALA B C 1
ATOM 2001 O O . ALA B 1 51 ? -6.566 -1.921 10.883 1 93.25 51 ALA B O 1
ATOM 2002 N N . LEU B 1 52 ? -6.418 -1.312 8.734 1 94.12 52 LEU B N 1
ATOM 2003 C CA . LEU B 1 52 ? -7.809 -1.671 8.469 1 94.12 52 LEU B CA 1
ATOM 2004 C C . LEU B 1 52 ? -7.961 -3.182 8.336 1 94.12 52 LEU B C 1
ATOM 2006 O O . LEU B 1 52 ? -7.66 -3.75 7.281 1 94.12 52 LEU B O 1
ATOM 2010 N N . ASP B 1 53 ? -8.305 -3.793 9.414 1 92.25 53 ASP B N 1
ATOM 2011 C CA . ASP B 1 53 ? -8.57 -5.23 9.453 1 92.25 53 ASP B CA 1
ATOM 2012 C C . ASP B 1 53 ? -10.008 -5.512 9.875 1 92.25 53 ASP B C 1
ATOM 2014 O O . ASP B 1 53 ? -10.805 -4.586 10.055 1 92.25 53 ASP B O 1
ATOM 2018 N N . LYS B 1 54 ? -10.305 -6.793 9.961 1 90.94 54 LYS B N 1
ATOM 2019 C CA . LYS B 1 54 ? -11.68 -7.188 10.234 1 90.94 54 LYS B CA 1
ATOM 2020 C C . LYS B 1 54 ? -12.18 -6.598 11.547 1 90.94 54 LYS B C 1
ATOM 2022 O O . LYS B 1 54 ? -13.242 -5.969 11.586 1 90.94 54 LYS B O 1
ATOM 2027 N N . PRO B 1 55 ? -11.406 -6.668 12.648 1 93.12 55 PRO B N 1
ATOM 2028 C CA . PRO B 1 55 ? -11.891 -6.102 13.906 1 93.12 55 PRO B CA 1
ATOM 2029 C C . PRO B 1 55 ? -12.133 -4.594 13.82 1 93.12 55 PRO B C 1
ATOM 2031 O O . PRO B 1 55 ? -13.133 -4.094 14.344 1 93.12 55 PRO B O 1
ATOM 2034 N N . LEU B 1 56 ? -11.25 -3.898 13.211 1 95.19 56 LEU B N 1
ATOM 2035 C CA . LEU B 1 56 ? -11.406 -2.451 13.117 1 95.19 56 LEU B CA 1
ATOM 2036 C C . LEU B 1 56 ? -12.586 -2.086 12.234 1 95.19 56 LEU B C 1
ATOM 2038 O O . LEU B 1 56 ? -13.367 -1.192 12.57 1 95.19 56 LEU B O 1
ATOM 2042 N N . LEU B 1 57 ? -12.734 -2.771 11.125 1 93.69 57 LEU B N 1
ATOM 2043 C CA . LEU B 1 57 ? -13.867 -2.525 10.242 1 93.69 57 LEU B CA 1
ATOM 2044 C C . LEU B 1 57 ? -15.18 -2.805 10.953 1 93.69 57 LEU B C 1
ATOM 2046 O O . LEU B 1 57 ? -16.141 -2.045 10.805 1 93.69 57 LEU B O 1
ATOM 2050 N N . GLU B 1 58 ? -15.172 -3.84 11.688 1 93.06 58 GLU B N 1
ATOM 2051 C CA . GLU B 1 58 ? -16.359 -4.18 12.477 1 93.06 58 GLU B CA 1
ATOM 2052 C C . GLU B 1 58 ? -16.656 -3.1 13.508 1 93.06 58 GLU B C 1
ATOM 2054 O O . GLU B 1 58 ? -17.812 -2.721 13.703 1 93.06 58 GLU B O 1
ATOM 2059 N N . ALA B 1 59 ? -15.617 -2.633 14.156 1 96.12 59 ALA B N 1
ATOM 2060 C CA . ALA B 1 59 ? -15.773 -1.588 15.164 1 96.12 59 ALA B CA 1
ATOM 2061 C C . ALA B 1 59 ? -16.328 -0.308 14.555 1 96.12 59 ALA B C 1
ATOM 2063 O O . ALA B 1 59 ? -17.219 0.329 15.125 1 96.12 59 ALA B O 1
ATOM 2064 N N . MET B 1 60 ? -15.828 0.034 13.422 1 94.88 60 MET B N 1
ATOM 2065 C CA . MET B 1 60 ? -16.281 1.231 12.719 1 94.88 60 MET B CA 1
ATOM 2066 C C . MET B 1 60 ? -17.75 1.125 12.352 1 94.88 60 MET B C 1
ATOM 2068 O O . MET B 1 60 ? -18.516 2.074 12.539 1 94.88 60 MET B O 1
ATOM 2072 N N . GLY B 1 61 ? -18.156 -0.038 11.828 1 93.19 61 GLY B N 1
ATOM 2073 C CA . GLY B 1 61 ? -19.547 -0.278 11.508 1 93.19 61 GLY B CA 1
ATOM 2074 C C . GLY B 1 61 ? -20.453 -0.231 12.719 1 93.19 61 GLY B C 1
ATOM 2075 O O . GLY B 1 61 ? -21.531 0.376 12.672 1 93.19 61 GLY B O 1
ATOM 2076 N N . ALA B 1 62 ? -20.016 -0.882 13.766 1 95.12 62 ALA B N 1
ATOM 2077 C CA . ALA B 1 62 ? -20.797 -0.923 15.008 1 95.12 62 ALA B CA 1
ATOM 2078 C C . ALA B 1 62 ? -20.953 0.475 15.594 1 95.12 62 ALA B C 1
ATOM 2080 O O . ALA B 1 62 ? -22.047 0.839 16.047 1 95.12 62 ALA B O 1
ATOM 2081 N N . ALA B 1 63 ? -19.891 1.229 15.562 1 90.88 63 ALA B N 1
ATOM 2082 C CA . ALA B 1 63 ? -19.922 2.588 16.094 1 90.88 63 ALA B CA 1
ATOM 2083 C C . ALA B 1 63 ? -20.906 3.457 15.328 1 90.88 63 ALA B C 1
ATOM 2085 O O . ALA B 1 63 ? -21.656 4.227 15.93 1 90.88 63 ALA B O 1
ATOM 2086 N N . LYS B 1 64 ? -20.984 3.277 14.086 1 89.94 64 LYS B N 1
ATOM 2087 C CA . LYS B 1 64 ? -21.906 4.035 13.25 1 89.94 64 LYS B CA 1
ATOM 2088 C C . LYS B 1 64 ? -23.359 3.688 13.57 1 89.94 64 LYS B C 1
ATOM 2090 O O . LYS B 1 64 ? -24.234 4.535 13.453 1 89.94 64 LYS B O 1
ATOM 2095 N N . ARG B 1 65 ? -23.5 2.457 14.008 1 93.81 65 ARG B N 1
ATOM 2096 C CA . ARG B 1 65 ? -24.844 1.986 14.312 1 93.81 65 ARG B CA 1
ATOM 2097 C C . ARG B 1 65 ? -25.172 2.178 15.789 1 93.81 65 ARG B C 1
ATOM 2099 O O . ARG B 1 65 ? -26.25 1.78 16.25 1 93.81 65 ARG B O 1
ATOM 2106 N N . GLY B 1 66 ? -24.234 2.666 16.547 1 93 66 GLY B N 1
ATOM 2107 C CA . GLY B 1 66 ? -24.438 2.859 17.984 1 93 66 GLY B CA 1
ATOM 2108 C C . GLY B 1 66 ? -24.406 1.563 18.766 1 93 66 GLY B C 1
ATOM 2109 O O . GLY B 1 66 ? -25.047 1.455 19.812 1 93 66 GLY B O 1
ATOM 2110 N N . GLU B 1 67 ? -23.734 0.578 18.234 1 96.31 67 GLU B N 1
ATOM 2111 C CA . GLU B 1 67 ? -23.625 -0.729 18.875 1 96.31 67 GLU B CA 1
ATOM 2112 C C . GLU B 1 67 ? -22.375 -0.821 19.734 1 96.31 67 GLU B C 1
ATOM 2114 O O . GLU B 1 67 ? -21.406 -0.078 19.531 1 96.31 67 GLU B O 1
ATOM 2119 N N . ALA B 1 68 ? -22.5 -1.753 20.719 1 95.88 68 ALA B N 1
ATOM 2120 C CA . ALA B 1 68 ? -21.359 -1.948 21.609 1 95.88 68 ALA B CA 1
ATOM 2121 C C . ALA B 1 68 ? -20.203 -2.619 20.875 1 95.88 68 ALA B C 1
ATOM 2123 O O . ALA B 1 68 ? -20.406 -3.42 19.969 1 95.88 68 ALA B O 1
ATOM 2124 N N . ILE B 1 69 ? -18.984 -2.256 21.188 1 96.44 69 ILE B N 1
ATOM 2125 C CA . ILE B 1 69 ? -17.781 -2.891 20.672 1 96.44 69 ILE B CA 1
ATOM 2126 C C . ILE B 1 69 ? -16.906 -3.354 21.828 1 96.44 69 ILE B C 1
ATOM 2128 O O . ILE B 1 69 ? -17.062 -2.885 22.969 1 96.44 69 ILE B O 1
ATOM 2132 N N . SER B 1 70 ? -16.078 -4.277 21.641 1 97.06 70 SER B N 1
ATOM 2133 C CA . SER B 1 70 ? -15.188 -4.793 22.672 1 97.06 70 SER B CA 1
ATOM 2134 C C . SER B 1 70 ? -14.172 -3.744 23.109 1 97.06 70 SER B C 1
ATOM 2136 O O . SER B 1 70 ? -13.945 -2.764 22.391 1 97.06 70 SER B O 1
ATOM 2138 N N . PRO B 1 71 ? -13.578 -3.904 24.25 1 96.94 71 PRO B N 1
ATOM 2139 C CA . PRO B 1 71 ? -12.539 -2.971 24.688 1 96.94 71 PRO B CA 1
ATOM 2140 C C . PRO B 1 71 ? -11.375 -2.885 23.703 1 96.94 71 PRO B C 1
ATOM 2142 O O . PRO B 1 71 ? -10.828 -1.801 23.484 1 96.94 71 PRO B O 1
ATOM 2145 N N . GLU B 1 72 ? -11.016 -3.994 23.125 1 96.69 72 GLU B N 1
ATOM 2146 C CA . GLU B 1 72 ? -9.93 -4.02 22.141 1 96.69 72 GLU B CA 1
ATOM 2147 C C . GLU B 1 72 ? -10.305 -3.236 20.891 1 96.69 72 GLU B C 1
ATOM 2149 O O . GLU B 1 72 ? -9.484 -2.486 20.359 1 96.69 72 GLU B O 1
ATOM 2154 N N . GLN B 1 73 ? -11.484 -3.438 20.438 1 96.56 73 GLN B N 1
ATOM 2155 C CA . GLN B 1 73 ? -11.992 -2.691 19.297 1 96.56 73 GLN B CA 1
ATOM 2156 C C . GLN B 1 73 ? -12.023 -1.193 19.578 1 96.56 73 GLN B C 1
ATOM 2158 O O . GLN B 1 73 ? -11.68 -0.381 18.719 1 96.56 73 GLN B O 1
ATOM 2163 N N . ALA B 1 74 ? -12.43 -0.846 20.766 1 96.81 74 ALA B N 1
ATOM 2164 C CA . ALA B 1 74 ? -12.508 0.554 21.172 1 96.81 74 ALA B CA 1
ATOM 2165 C C . ALA B 1 74 ? -11.125 1.203 21.172 1 96.81 74 ALA B C 1
ATOM 2167 O O . ALA B 1 74 ? -10.977 2.363 20.781 1 96.81 74 ALA B O 1
ATOM 2168 N N . GLU B 1 75 ? -10.195 0.462 21.672 1 97.25 75 GLU B N 1
ATOM 2169 C CA . GLU B 1 75 ? -8.82 0.968 21.688 1 97.25 75 GLU B CA 1
ATOM 2170 C C . GLU B 1 75 ? -8.312 1.218 20.266 1 97.25 75 GLU B C 1
ATOM 2172 O O . GLU B 1 75 ? -7.734 2.268 19.984 1 97.25 75 GLU B O 1
ATOM 2177 N N . GLN B 1 76 ? -8.531 0.28 19.375 1 97.25 76 GLN B N 1
ATOM 2178 C CA . GLN B 1 76 ? -8.102 0.408 17.984 1 97.25 76 GLN B CA 1
ATOM 2179 C C . GLN B 1 76 ? -8.805 1.576 17.297 1 97.25 76 GLN B C 1
ATOM 2181 O O . GLN B 1 76 ? -8.164 2.379 16.609 1 97.25 76 GLN B O 1
ATOM 2186 N N . LEU B 1 77 ? -10.062 1.627 17.484 1 97.75 77 LEU B N 1
ATOM 2187 C CA . LEU B 1 77 ? -10.852 2.699 16.875 1 97.75 77 LEU B CA 1
ATOM 2188 C C . LEU B 1 77 ? -10.445 4.055 17.453 1 97.75 77 LEU B C 1
ATOM 2190 O O . LEU B 1 77 ? -10.375 5.043 16.719 1 97.75 77 LEU B O 1
ATOM 2194 N N . GLY B 1 78 ? -10.211 4.09 18.797 1 98.25 78 GLY B N 1
ATOM 2195 C CA . GLY B 1 78 ? -9.734 5.309 19.422 1 98.25 78 GLY B CA 1
ATOM 2196 C C . GLY B 1 78 ? -8.43 5.812 18.844 1 98.25 78 GLY B C 1
ATOM 2197 O O . GLY B 1 78 ? -8.273 7.008 18.594 1 98.25 78 GLY B O 1
ATOM 2198 N N . ARG B 1 79 ? -7.484 4.887 18.656 1 98.5 79 ARG B N 1
ATOM 2199 C CA . ARG B 1 79 ? -6.203 5.25 18.062 1 98.5 79 ARG B CA 1
ATOM 2200 C C . ARG B 1 79 ? -6.379 5.738 16.641 1 98.5 79 ARG B C 1
ATOM 2202 O O . ARG B 1 79 ? -5.766 6.727 16.234 1 98.5 79 ARG B O 1
ATOM 2209 N N . TYR B 1 80 ? -7.23 5.066 15.875 1 98.44 80 TYR B N 1
ATOM 2210 C CA . TYR B 1 80 ? -7.582 5.469 14.523 1 98.44 80 TYR B CA 1
ATOM 2211 C C . TYR B 1 80 ? -8.102 6.902 14.5 1 98.44 80 TYR B C 1
ATOM 2213 O O . TYR B 1 80 ? -7.598 7.742 13.75 1 98.44 80 TYR B O 1
ATOM 2221 N N . ASN B 1 81 ? -9.016 7.176 15.359 1 98.25 81 ASN B N 1
ATOM 2222 C CA . ASN B 1 81 ? -9.641 8.492 15.422 1 98.25 81 ASN B CA 1
ATOM 2223 C C . ASN B 1 81 ? -8.641 9.562 15.867 1 98.25 81 ASN B C 1
ATOM 2225 O O . ASN B 1 81 ? -8.688 10.695 15.391 1 98.25 81 ASN B O 1
ATOM 2229 N N . ALA B 1 82 ? -7.801 9.188 16.797 1 98.75 82 ALA B N 1
ATOM 2230 C CA . ALA B 1 82 ? -6.801 10.133 17.266 1 98.75 82 ALA B CA 1
ATOM 2231 C C . ALA B 1 82 ? -5.871 10.57 16.141 1 98.75 82 ALA B C 1
ATOM 2233 O O . ALA B 1 82 ? -5.492 11.742 16.062 1 98.75 82 ALA B O 1
ATOM 2234 N N . LEU B 1 83 ? -5.52 9.648 15.305 1 98.88 83 LEU B N 1
ATOM 2235 C CA . LEU B 1 83 ? -4.668 9.969 14.164 1 98.88 83 LEU B CA 1
ATOM 2236 C C . LEU B 1 83 ? -5.41 10.852 13.164 1 98.88 83 LEU B C 1
ATOM 2238 O O . LEU B 1 83 ? -4.824 11.758 12.578 1 98.88 83 LEU B O 1
ATOM 2242 N N . THR B 1 84 ? -6.691 10.586 12.969 1 98.69 84 THR B N 1
ATOM 2243 C CA . THR B 1 84 ? -7.52 11.438 12.125 1 98.69 84 THR B CA 1
ATOM 2244 C C . THR B 1 84 ? -7.527 12.875 12.641 1 98.69 84 THR B C 1
ATOM 2246 O O . THR B 1 84 ? -7.297 13.812 11.875 1 98.69 84 THR B O 1
ATOM 2249 N N . GLN B 1 85 ? -7.715 13.016 13.906 1 98.69 85 GLN B N 1
ATOM 2250 C CA . GLN B 1 85 ? -7.797 14.352 14.5 1 98.69 85 GLN B CA 1
ATOM 2251 C C . GLN B 1 85 ? -6.445 15.062 14.445 1 98.69 85 GLN B C 1
ATOM 2253 O O . GLN B 1 85 ? -6.387 16.266 14.234 1 98.69 85 GLN B O 1
ATOM 2258 N N . GLN B 1 86 ? -5.395 14.312 14.664 1 98.75 86 GLN B N 1
ATOM 2259 C CA . GLN B 1 86 ? -4.055 14.867 14.547 1 98.75 86 GLN B CA 1
ATOM 2260 C C . GLN B 1 86 ? -3.824 15.453 13.156 1 98.75 86 GLN B C 1
ATOM 2262 O O . GLN B 1 86 ? -3.295 16.562 13.016 1 98.75 86 GLN B O 1
ATOM 2267 N N . PHE B 1 87 ? -4.238 14.75 12.172 1 98.88 87 PHE B N 1
ATOM 2268 C CA . PHE B 1 87 ? -4.129 15.203 10.789 1 98.88 87 PHE B CA 1
ATOM 2269 C C . PHE B 1 87 ? -4.961 16.453 10.555 1 98.88 87 PHE B C 1
ATOM 2271 O O . PHE B 1 87 ? -4.492 17.422 9.945 1 98.88 87 PHE B O 1
ATOM 2278 N N . LEU B 1 88 ? -6.176 16.406 11.047 1 98.62 88 LEU B N 1
ATOM 2279 C CA . LEU B 1 88 ? -7.086 17.531 10.828 1 98.62 88 LEU B CA 1
ATOM 2280 C C . LEU B 1 88 ? -6.57 18.781 11.516 1 98.62 88 LEU B C 1
ATOM 2282 O O . LEU B 1 88 ? -6.793 19.891 11.031 1 98.62 88 LEU B O 1
ATOM 2286 N N . ALA B 1 89 ? -5.852 18.641 12.578 1 98.31 89 ALA B N 1
ATOM 2287 C CA . ALA B 1 89 ? -5.34 19.766 13.344 1 98.31 89 ALA B CA 1
ATOM 2288 C C . ALA B 1 89 ? -4.102 20.359 12.688 1 98.31 89 ALA B C 1
ATOM 2290 O O . ALA B 1 89 ? -3.676 21.469 13.031 1 98.31 89 ALA B O 1
ATOM 2291 N N . ALA B 1 90 ? -3.49 19.672 11.75 1 98.69 90 ALA B N 1
ATOM 2292 C CA . ALA B 1 90 ? -2.256 20.125 11.109 1 98.69 90 ALA B CA 1
ATOM 2293 C C . ALA B 1 90 ? -2.547 21.125 9.992 1 98.69 90 ALA B C 1
ATOM 2295 O O . ALA B 1 90 ? -3.572 21.016 9.312 1 98.69 90 ALA B O 1
ATOM 2296 N N . ASP B 1 91 ? -1.626 22.062 9.766 1 98.44 91 ASP B N 1
ATOM 2297 C CA . ASP B 1 91 ? -1.701 23.031 8.68 1 98.44 91 ASP B CA 1
ATOM 2298 C C . ASP B 1 91 ? -0.814 22.609 7.508 1 98.44 91 ASP B C 1
ATOM 2300 O O . ASP B 1 91 ? -1.105 22.938 6.355 1 98.44 91 ASP B O 1
ATOM 2304 N N . LYS B 1 92 ? 0.231 21.984 7.855 1 98.44 92 LYS B N 1
ATOM 2305 C CA . LYS B 1 92 ? 1.236 21.5 6.914 1 98.44 92 LYS B CA 1
ATOM 2306 C C . LYS B 1 92 ? 1.581 20.047 7.195 1 98.44 92 LYS B C 1
ATOM 2308 O O . LYS B 1 92 ? 1.67 19.625 8.352 1 98.44 92 LYS B O 1
ATOM 2313 N N . ILE B 1 93 ? 1.751 19.312 6.113 1 98.81 93 ILE B N 1
ATOM 2314 C CA . ILE B 1 93 ? 2.072 17.891 6.23 1 98.81 93 ILE B CA 1
ATOM 2315 C C . ILE B 1 93 ? 3.35 17.578 5.453 1 98.81 93 ILE B C 1
ATOM 2317 O O . ILE B 1 93 ? 3.533 18.062 4.336 1 98.81 93 ILE B O 1
ATOM 2321 N N . VAL B 1 94 ? 4.238 16.844 6.023 1 98.81 94 VAL B N 1
ATOM 2322 C CA . VAL B 1 94 ? 5.383 16.25 5.34 1 98.81 94 VAL B CA 1
ATOM 2323 C C . VAL B 1 94 ? 5.309 14.734 5.43 1 98.81 94 VAL B C 1
ATOM 2325 O O . VAL B 1 94 ? 5.125 14.172 6.512 1 98.81 94 VAL B O 1
ATOM 2328 N N . VAL B 1 95 ? 5.363 14.07 4.34 1 98.88 95 VAL B N 1
ATOM 2329 C CA . VAL B 1 95 ? 5.445 12.617 4.281 1 98.88 95 VAL B CA 1
ATOM 2330 C C . VAL B 1 95 ? 6.805 12.195 3.73 1 98.88 95 VAL B C 1
ATOM 2332 O O . VAL B 1 95 ? 7.227 12.664 2.67 1 98.88 95 VAL B O 1
ATOM 2335 N N . VAL B 1 96 ? 7.52 11.375 4.441 1 98.06 96 VAL B N 1
ATOM 2336 C CA . VAL B 1 96 ? 8.836 10.906 4.023 1 98.06 96 VAL B CA 1
ATOM 2337 C C . VAL B 1 96 ? 8.852 9.375 3.977 1 98.06 96 VAL B C 1
ATOM 2339 O O . VAL B 1 96 ? 8.539 8.719 4.969 1 98.06 96 VAL B O 1
ATOM 2342 N N . ASN B 1 97 ? 9.219 8.844 2.857 1 97.25 97 ASN B N 1
ATOM 2343 C CA . ASN B 1 97 ? 9.211 7.391 2.723 1 97.25 97 ASN B CA 1
ATOM 2344 C C . ASN B 1 97 ? 10.242 6.918 1.7 1 97.25 97 ASN B C 1
ATOM 2346 O O . ASN B 1 97 ? 10.68 7.695 0.85 1 97.25 97 ASN B O 1
ATOM 2350 N N . PRO B 1 98 ? 10.641 5.645 1.79 1 95.06 98 PRO B N 1
ATOM 2351 C CA . PRO B 1 98 ? 11.336 4.988 0.676 1 95.06 98 PRO B CA 1
ATOM 2352 C C . PRO B 1 98 ? 10.375 4.473 -0.393 1 95.06 98 PRO B C 1
ATOM 2354 O O . PRO B 1 98 ? 9.156 4.469 -0.184 1 95.06 98 PRO B O 1
ATOM 2357 N N . LEU B 1 99 ? 10.906 4.168 -1.5 1 95.38 99 LEU B N 1
ATOM 2358 C CA . LEU B 1 99 ? 10.195 3.346 -2.473 1 95.38 99 LEU B CA 1
ATOM 2359 C C . LEU B 1 99 ? 10.555 1.874 -2.311 1 95.38 99 LEU B C 1
ATOM 2361 O O . LEU B 1 99 ? 11.703 1.482 -2.551 1 95.38 99 LEU B O 1
ATOM 2365 N N . TRP B 1 100 ? 9.586 1.08 -1.862 1 94.88 100 TRP B N 1
ATOM 2366 C CA . TRP B 1 100 ? 9.797 -0.358 -1.727 1 94.88 100 TRP B CA 1
ATOM 2367 C C . TRP B 1 100 ? 8.883 -1.132 -2.672 1 94.88 100 TRP B C 1
ATOM 2369 O O . TRP B 1 100 ? 7.66 -1.061 -2.561 1 94.88 100 TRP B O 1
ATOM 2379 N N . ASN B 1 101 ? 9.5 -1.797 -3.625 1 96.81 101 ASN B N 1
ATOM 2380 C CA . ASN B 1 101 ? 8.742 -2.635 -4.547 1 96.81 101 ASN B CA 1
ATOM 2381 C C . ASN B 1 101 ? 7.617 -1.852 -5.223 1 96.81 101 ASN B C 1
ATOM 2383 O O . ASN B 1 101 ? 6.473 -2.303 -5.254 1 96.81 101 ASN B O 1
ATOM 2387 N N . LEU B 1 102 ? 7.953 -0.628 -5.605 1 97.5 102 LEU B N 1
ATOM 2388 C CA . LEU B 1 102 ? 7.141 0.293 -6.395 1 97.5 102 LEU B CA 1
ATOM 2389 C C . LEU B 1 102 ? 5.961 0.812 -5.582 1 97.5 102 LEU B C 1
ATOM 2391 O O . LEU B 1 102 ? 4.988 1.317 -6.148 1 97.5 102 LEU B O 1
ATOM 2395 N N . ASN B 1 103 ? 5.988 0.671 -4.281 1 98.31 103 ASN B N 1
ATOM 2396 C CA . ASN B 1 103 ? 4.941 1.208 -3.418 1 98.31 103 ASN B CA 1
ATOM 2397 C C . ASN B 1 103 ? 5.523 1.86 -2.168 1 98.31 103 ASN B C 1
ATOM 2399 O O . ASN B 1 103 ? 6.738 1.82 -1.95 1 98.31 103 ASN B O 1
ATOM 2403 N N . VAL B 1 104 ? 4.684 2.562 -1.438 1 98.19 104 VAL B N 1
ATOM 2404 C CA . VAL B 1 104 ? 5.031 3.037 -0.103 1 98.19 104 VAL B CA 1
ATOM 2405 C C . VAL B 1 104 ? 4.992 1.874 0.885 1 98.19 104 VAL B C 1
ATOM 2407 O O . VAL B 1 104 ? 4.402 0.829 0.601 1 98.19 104 VAL B O 1
ATOM 2410 N N . PRO B 1 105 ? 5.672 2.023 2.031 1 97.62 105 PRO B N 1
ATOM 2411 C CA . PRO B 1 105 ? 5.57 0.978 3.053 1 97.62 105 PRO B CA 1
ATOM 2412 C C . PRO B 1 105 ? 4.129 0.708 3.479 1 97.62 105 PRO B C 1
ATOM 2414 O O . PRO B 1 105 ? 3.314 1.634 3.539 1 97.62 105 PRO B O 1
ATOM 2417 N N . SER B 1 106 ? 3.812 -0.533 3.85 1 98 106 SER B N 1
ATOM 2418 C CA . SER B 1 106 ? 2.465 -0.935 4.234 1 98 106 SER B CA 1
ATOM 2419 C C . SER B 1 106 ? 1.96 -0.112 5.418 1 98 106 SER B C 1
ATOM 2421 O O . SER B 1 106 ? 0.77 0.197 5.5 1 98 106 SER B O 1
ATOM 2423 N N . GLN B 1 107 ? 2.867 0.275 6.328 1 97.62 107 GLN B N 1
ATOM 2424 C CA . GLN B 1 107 ? 2.488 1.062 7.496 1 97.62 107 GLN B CA 1
ATOM 2425 C C . GLN B 1 107 ? 2.016 2.455 7.094 1 97.62 107 GLN B C 1
ATOM 2427 O O . GLN B 1 107 ? 1.135 3.029 7.738 1 97.62 107 GLN B O 1
ATOM 2432 N N . LEU B 1 108 ? 2.641 2.971 6.031 1 98.62 108 LEU B N 1
ATOM 2433 C CA . LEU B 1 108 ? 2.195 4.27 5.535 1 98.62 108 LEU B CA 1
ATOM 2434 C C . LEU B 1 108 ? 0.814 4.164 4.902 1 98.62 108 LEU B C 1
ATOM 2436 O O . LEU B 1 108 ? -0.009 5.074 5.043 1 98.62 108 LEU B O 1
ATOM 2440 N N . VAL B 1 109 ? 0.513 3.055 4.207 1 98.69 109 VAL B N 1
ATOM 2441 C CA . VAL B 1 109 ? -0.827 2.818 3.68 1 98.69 109 VAL B CA 1
ATOM 2442 C C . VAL B 1 109 ? -1.842 2.836 4.82 1 98.69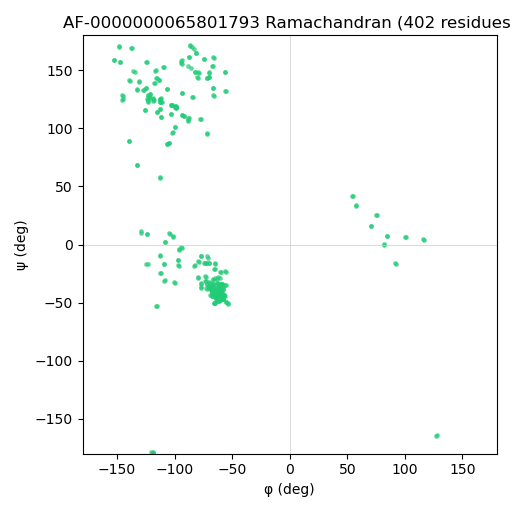 109 VAL B C 1
ATOM 2444 O O . VAL B 1 109 ? -2.916 3.428 4.695 1 98.69 109 VAL B O 1
ATOM 2447 N N . SER B 1 110 ? -1.48 2.203 5.902 1 98.5 110 SER B N 1
ATOM 2448 C CA . SER B 1 110 ? -2.363 2.168 7.062 1 98.5 110 SER B CA 1
ATOM 2449 C C . SER B 1 110 ? -2.623 3.57 7.605 1 98.5 110 SER B C 1
ATOM 2451 O O . SER B 1 110 ? -3.758 3.912 7.938 1 98.5 110 SER B O 1
ATOM 2453 N N . TRP B 1 111 ? -1.609 4.383 7.699 1 98.88 111 TRP B N 1
ATOM 2454 C CA . TRP B 1 111 ? -1.792 5.746 8.188 1 98.88 111 TRP B CA 1
ATOM 2455 C C . TRP B 1 111 ? -2.686 6.547 7.242 1 98.88 111 TRP B C 1
ATOM 2457 O O . TRP B 1 111 ? -3.557 7.297 7.688 1 98.88 111 TRP B O 1
ATOM 2467 N N . ILE B 1 112 ? -2.451 6.387 5.941 1 98.88 112 ILE B N 1
ATOM 2468 C CA . ILE B 1 112 ? -3.252 7.102 4.953 1 98.88 112 ILE B CA 1
ATOM 2469 C C . ILE B 1 112 ? -4.723 6.73 5.113 1 98.88 112 ILE B C 1
ATOM 2471 O O . ILE B 1 112 ? -5.605 7.574 4.949 1 98.88 112 ILE B O 1
ATOM 2475 N N . ASN B 1 113 ? -4.965 5.504 5.492 1 98.5 113 ASN B N 1
ATOM 2476 C CA . ASN B 1 113 ? -6.344 5.094 5.746 1 98.5 113 ASN B CA 1
ATOM 2477 C C . ASN B 1 113 ? -6.957 5.875 6.906 1 98.5 113 ASN B C 1
ATOM 2479 O O . ASN B 1 113 ? -8.156 6.152 6.906 1 98.5 113 ASN B O 1
ATOM 2483 N N . THR B 1 114 ? -6.176 6.246 7.898 1 98.62 114 THR B N 1
ATOM 2484 C CA . THR B 1 114 ? -6.707 6.93 9.07 1 98.62 114 THR B CA 1
ATOM 2485 C C . THR B 1 114 ? -7.086 8.367 8.734 1 98.62 114 THR B C 1
ATOM 2487 O O . THR B 1 114 ? -7.82 9.016 9.484 1 98.62 114 THR B O 1
ATOM 2490 N N . ILE B 1 115 ? -6.613 8.898 7.605 1 98.75 115 ILE B N 1
ATOM 2491 C CA . ILE B 1 115 ? -6.91 10.305 7.312 1 98.75 115 ILE B CA 1
ATOM 2492 C C . ILE B 1 115 ? -7.91 10.391 6.164 1 98.75 115 ILE B C 1
ATOM 2494 O O . ILE B 1 115 ? -8.203 11.477 5.672 1 98.75 115 ILE B O 1
ATOM 2498 N N . ASN B 1 116 ? -8.391 9.312 5.633 1 98.25 116 ASN B N 1
ATOM 2499 C CA . ASN B 1 116 ? -9.461 9.25 4.641 1 98.25 116 ASN B CA 1
ATOM 2500 C C . ASN B 1 116 ? -10.781 8.781 5.262 1 98.25 116 ASN B C 1
ATOM 2502 O O . ASN B 1 116 ? -11.094 7.594 5.238 1 98.25 116 ASN B O 1
ATOM 2506 N N . VAL B 1 117 ? -11.5 9.703 5.766 1 97.12 117 VAL B N 1
ATOM 2507 C CA . VAL B 1 117 ? -12.703 9.414 6.543 1 97.12 117 VAL B CA 1
ATOM 2508 C C . VAL B 1 117 ? -13.891 10.172 5.949 1 97.12 117 VAL B C 1
ATOM 2510 O O . VAL B 1 117 ? -13.906 11.406 5.934 1 97.12 117 VAL B O 1
ATOM 2513 N N . ALA B 1 118 ? -14.844 9.445 5.453 1 95 118 ALA B N 1
ATOM 2514 C CA . ALA B 1 118 ? -16.047 10.039 4.891 1 95 118 ALA B CA 1
ATOM 2515 C C . ALA B 1 118 ? -16.734 10.953 5.902 1 95 118 ALA B C 1
ATOM 2517 O O . ALA B 1 118 ? -16.891 10.586 7.07 1 95 118 ALA B O 1
ATOM 2518 N N . GLY B 1 119 ? -17.078 12.117 5.453 1 95.44 119 GLY B N 1
ATOM 2519 C CA . GLY B 1 119 ? -17.766 13.078 6.309 1 95.44 119 GLY B CA 1
ATOM 2520 C C . GLY B 1 119 ? -16.797 14.016 7.023 1 95.44 119 GLY B C 1
ATOM 2521 O O . GLY B 1 119 ? -17.203 15.055 7.539 1 95.44 119 GLY B O 1
ATOM 2522 N N . LEU B 1 120 ? -15.547 13.602 7.031 1 97.31 120 LEU B N 1
ATOM 2523 C CA . LEU B 1 120 ? -14.578 14.445 7.723 1 97.31 120 LEU B CA 1
ATOM 2524 C C . LEU B 1 120 ? -13.547 15.008 6.75 1 97.31 120 LEU B C 1
ATOM 2526 O O . LEU B 1 120 ? -13.328 16.219 6.695 1 97.31 120 LEU B O 1
ATOM 2530 N N . THR B 1 121 ? -12.922 14.141 5.98 1 98.62 121 THR B N 1
ATOM 2531 C CA . THR B 1 121 ? -11.867 14.617 5.09 1 98.62 121 THR B CA 1
ATOM 2532 C C . THR B 1 121 ? -12.32 14.555 3.637 1 98.62 121 THR B C 1
ATOM 2534 O O . THR B 1 121 ? -11.688 15.148 2.758 1 98.62 121 THR B O 1
ATOM 2537 N N . PHE B 1 122 ? -13.312 13.852 3.359 1 97.81 122 PHE B N 1
ATOM 2538 C CA . PHE B 1 122 ? -14.008 13.859 2.076 1 97.81 122 PHE B CA 1
ATOM 2539 C C . PHE B 1 122 ? -15.492 13.57 2.264 1 97.81 122 PHE B C 1
ATOM 2541 O O . PHE B 1 122 ? -15.922 13.211 3.359 1 97.81 122 PHE B O 1
ATOM 2548 N N . LYS B 1 123 ? -16.281 13.734 1.209 1 96.19 123 LYS B N 1
ATOM 2549 C CA . LYS B 1 123 ? -17.703 13.367 1.235 1 96.19 123 LYS B CA 1
ATOM 2550 C C . LYS B 1 123 ? -18.172 12.891 -0.135 1 96.19 123 LYS B C 1
ATOM 2552 O O . LYS B 1 123 ? -17.547 13.195 -1.153 1 96.19 123 LYS B O 1
ATOM 2557 N N . TYR B 1 124 ? -19.281 12.094 -0.076 1 88.75 124 TYR B N 1
ATOM 2558 C CA . TYR B 1 124 ? -19.906 11.656 -1.318 1 88.75 124 TYR B CA 1
ATOM 2559 C C . TYR B 1 124 ? -20.875 12.711 -1.846 1 88.75 124 TYR B C 1
ATOM 2561 O O . TYR B 1 124 ? -21.641 13.305 -1.078 1 88.75 124 TYR B O 1
ATOM 2569 N N . GLY B 1 125 ? -20.641 13.055 -3.094 1 84.75 125 GLY B N 1
ATOM 2570 C CA . GLY B 1 125 ? -21.547 13.977 -3.764 1 84.75 125 GLY B CA 1
ATOM 2571 C C . GLY B 1 125 ? -22.219 13.367 -4.98 1 84.75 125 GLY B C 1
ATOM 2572 O O . GLY B 1 125 ? -22.031 12.188 -5.281 1 84.75 125 GLY B O 1
ATOM 2573 N N . PRO B 1 126 ? -23.047 14.156 -5.652 1 82.06 126 PRO B N 1
ATOM 2574 C CA . PRO B 1 126 ? -23.812 13.664 -6.797 1 82.06 126 PRO B CA 1
ATOM 2575 C C . PRO B 1 126 ? -22.922 13.172 -7.938 1 82.06 126 PRO B C 1
ATOM 2577 O O . PRO B 1 126 ? -23.312 12.266 -8.68 1 82.06 126 PRO B O 1
ATOM 2580 N N . GLU B 1 127 ? -21.812 13.836 -8.062 1 80.81 127 GLU B N 1
ATOM 2581 C CA . GLU B 1 127 ? -20.938 13.5 -9.188 1 80.81 127 GLU B CA 1
ATOM 2582 C C . GLU B 1 127 ? -19.734 12.688 -8.727 1 80.81 127 GLU B C 1
ATOM 2584 O O . GLU B 1 127 ? -18.781 12.508 -9.477 1 80.81 127 GLU B O 1
ATOM 2589 N N . GLY B 1 128 ? -19.781 12.281 -7.473 1 83.62 128 GLY B N 1
ATOM 2590 C CA . GLY B 1 128 ? -18.656 11.523 -6.934 1 83.62 128 GLY B CA 1
ATOM 2591 C C . GLY B 1 128 ? -18.125 12.094 -5.637 1 83.62 128 GLY B C 1
ATOM 2592 O O . GLY B 1 128 ? -18.781 12.922 -4.996 1 83.62 128 GLY B O 1
ATOM 2593 N N . SER B 1 129 ? -16.969 11.68 -5.305 1 89.69 129 SER B N 1
ATOM 2594 C CA . SER B 1 129 ? -16.391 12.102 -4.035 1 89.69 129 SER B CA 1
ATOM 2595 C C . SER B 1 129 ? -15.789 13.5 -4.148 1 89.69 129 SER B C 1
ATOM 2597 O O . SER B 1 129 ? -15.25 13.867 -5.191 1 89.69 129 SER B O 1
ATOM 2599 N N . ILE B 1 130 ? -15.906 14.242 -3.117 1 94.94 130 ILE B N 1
ATOM 2600 C CA . ILE B 1 130 ? -15.352 15.594 -3.012 1 94.94 130 ILE B CA 1
ATOM 2601 C C . ILE B 1 130 ? -14.422 15.672 -1.807 1 94.94 130 ILE B C 1
ATOM 2603 O O . ILE B 1 130 ? -14.789 15.273 -0.699 1 94.94 130 ILE B O 1
ATOM 2607 N N . GLY B 1 131 ? -13.195 16.156 -2.078 1 97.5 131 GLY B N 1
ATOM 2608 C CA . GLY B 1 131 ? -12.273 16.391 -0.978 1 97.5 131 GLY B CA 1
ATOM 2609 C C . GLY B 1 131 ? -12.664 17.594 -0.12 1 97.5 131 GLY B C 1
ATOM 2610 O O . GLY B 1 131 ? -13.141 18.609 -0.636 1 97.5 131 GLY B O 1
ATOM 2611 N N . LEU B 1 132 ? -12.43 17.453 1.166 1 98.25 132 LEU B N 1
ATOM 2612 C CA . LEU B 1 132 ? -12.906 18.484 2.076 1 98.25 132 LEU B CA 1
ATOM 2613 C C . LEU B 1 132 ? -11.734 19.234 2.709 1 98.25 132 LEU B C 1
ATOM 2615 O O . LEU B 1 132 ? -11.93 20.234 3.398 1 98.25 132 LEU B O 1
ATOM 2619 N N . VAL B 1 133 ? -10.539 18.75 2.523 1 98 133 VAL B N 1
ATOM 2620 C CA . VAL B 1 133 ? -9.383 19.344 3.195 1 98 133 VAL B CA 1
ATOM 2621 C C . VAL B 1 133 ? -8.82 20.484 2.348 1 98 133 VAL B C 1
ATOM 2623 O O . VAL B 1 133 ? -8.242 20.234 1.284 1 98 133 VAL B O 1
ATOM 2626 N N . LYS B 1 134 ? -9.016 21.672 2.818 1 95.62 134 LYS B N 1
ATOM 2627 C CA . LYS B 1 134 ? -8.594 22.859 2.07 1 95.62 134 LYS B CA 1
ATOM 2628 C C . LYS B 1 134 ? -7.527 23.641 2.83 1 95.62 134 LYS B C 1
ATOM 2630 O O . LYS B 1 134 ? -7.461 23.562 4.059 1 95.62 134 LYS B O 1
ATOM 2635 N N . GLY B 1 135 ? -6.684 24.281 2.084 1 96.69 135 GLY B N 1
ATOM 2636 C CA . GLY B 1 135 ? -5.777 25.266 2.66 1 96.69 135 GLY B CA 1
ATOM 2637 C C . GLY B 1 135 ? -4.547 24.641 3.289 1 96.69 135 GLY B C 1
ATOM 2638 O O . GLY B 1 135 ? -3.73 25.344 3.893 1 96.69 135 GLY B O 1
ATOM 2639 N N . LYS B 1 136 ? -4.379 23.344 3.262 1 98 136 LYS B N 1
ATOM 2640 C CA . LYS B 1 136 ? -3.193 22.688 3.811 1 98 136 LYS B CA 1
ATOM 2641 C C . LYS B 1 136 ? -2.141 22.453 2.729 1 98 136 LYS B C 1
ATOM 2643 O O . LYS B 1 136 ? -2.459 22.453 1.537 1 98 136 LYS B O 1
ATOM 2648 N N . LYS B 1 137 ? -0.927 22.297 3.139 1 98.38 137 LYS B N 1
ATOM 2649 C CA . LYS B 1 137 ? 0.192 22.047 2.234 1 98.38 137 LYS B CA 1
ATOM 2650 C C . LYS B 1 137 ? 0.797 20.656 2.473 1 98.38 137 LYS B C 1
ATOM 2652 O O . LYS B 1 137 ? 0.897 20.219 3.615 1 98.38 137 LYS B O 1
ATOM 2657 N N . LEU B 1 138 ? 1.205 20.047 1.387 1 98.81 138 LEU B N 1
ATOM 2658 C CA . LEU B 1 138 ? 1.902 18.766 1.479 1 98.81 138 LEU B CA 1
ATOM 2659 C C . LEU B 1 138 ? 3.287 18.859 0.848 1 98.81 138 LEU B C 1
ATOM 2661 O O . LEU B 1 138 ? 3.434 19.359 -0.268 1 98.81 138 LEU B O 1
ATOM 2665 N N . LEU B 1 139 ? 4.258 18.438 1.557 1 98.81 139 LEU B N 1
ATOM 2666 C CA . LEU B 1 139 ? 5.562 18.094 1.003 1 98.81 139 LEU B CA 1
ATOM 2667 C C . LEU B 1 139 ? 5.828 16.594 1.122 1 98.81 139 LEU B C 1
ATOM 2669 O O . LEU B 1 139 ? 5.848 16.062 2.229 1 98.81 139 LEU B O 1
ATOM 2673 N N . HIS B 1 140 ? 5.953 15.953 0.004 1 98.81 140 HIS B N 1
ATOM 2674 C CA . HIS B 1 140 ? 6.297 14.531 -0.069 1 98.81 140 HIS B CA 1
ATOM 2675 C C . HIS B 1 140 ? 7.762 14.344 -0.453 1 98.81 140 HIS B C 1
ATOM 2677 O O . HIS B 1 140 ? 8.195 14.812 -1.506 1 98.81 140 HIS B O 1
ATOM 2683 N N . ILE B 1 141 ? 8.547 13.695 0.412 1 98.06 141 ILE B N 1
ATOM 2684 C CA . ILE B 1 141 ? 9.945 13.375 0.161 1 98.06 141 ILE B CA 1
ATOM 2685 C C . ILE B 1 141 ? 10.109 11.859 0.032 1 98.06 141 ILE B C 1
ATOM 2687 O O . ILE B 1 141 ? 9.75 11.109 0.942 1 98.06 141 ILE B O 1
ATOM 2691 N N . GLN B 1 142 ? 10.625 11.414 -1.082 1 97.31 142 GLN B N 1
ATOM 2692 C CA . GLN B 1 142 ? 10.812 9.992 -1.345 1 97.31 142 GLN B CA 1
ATOM 2693 C C . GLN B 1 142 ? 12.211 9.711 -1.89 1 97.31 142 GLN B C 1
ATOM 2695 O O . GLN B 1 142 ? 12.703 10.445 -2.748 1 97.31 142 GLN B O 1
ATOM 2700 N N . SER B 1 143 ? 12.844 8.703 -1.338 1 93.88 143 SER B N 1
ATOM 2701 C CA . SER B 1 143 ? 14.094 8.219 -1.913 1 93.88 143 SER B CA 1
ATOM 2702 C C . SER B 1 143 ? 13.898 6.887 -2.623 1 93.88 143 SER B C 1
ATOM 2704 O O . SER B 1 143 ? 13.164 6.023 -2.141 1 93.88 143 SER B O 1
ATOM 2706 N N . ASN B 1 144 ? 14.422 6.766 -3.775 1 90.31 144 ASN B N 1
ATOM 2707 C CA . ASN B 1 144 ? 14.352 5.523 -4.531 1 90.31 144 ASN B CA 1
ATOM 2708 C C . ASN B 1 144 ? 15.68 5.207 -5.215 1 90.31 144 ASN B C 1
ATOM 2710 O O . ASN B 1 144 ? 16.359 6.109 -5.691 1 90.31 144 ASN B O 1
ATOM 2714 N N . GLY B 1 145 ? 16.031 3.92 -5.215 1 84.38 145 GLY B N 1
ATOM 2715 C CA . GLY B 1 145 ? 17.25 3.48 -5.871 1 84.38 145 GLY B CA 1
ATOM 2716 C C . GLY B 1 145 ? 17.266 3.77 -7.359 1 84.38 145 GLY B C 1
ATOM 2717 O O . GLY B 1 145 ? 18.266 4.246 -7.891 1 84.38 145 GLY B O 1
ATOM 2718 N N . GLY B 1 146 ? 16.188 3.43 -8.047 1 85.5 146 GLY B N 1
ATOM 2719 C CA . GLY B 1 146 ? 16.062 3.709 -9.469 1 85.5 146 GLY B CA 1
ATOM 2720 C C . GLY B 1 146 ? 15.539 5.105 -9.75 1 85.5 146 GLY B C 1
ATOM 2721 O O . GLY B 1 146 ? 15.203 5.848 -8.828 1 85.5 146 GLY B O 1
ATOM 2722 N N . VAL B 1 147 ? 15.609 5.465 -10.984 1 90.69 147 VAL B N 1
ATOM 2723 C CA . VAL B 1 147 ? 15.109 6.77 -11.406 1 90.69 147 VAL B CA 1
ATOM 2724 C C . VAL B 1 147 ? 13.727 6.613 -12.023 1 90.69 147 VAL B C 1
ATOM 2726 O O . VAL B 1 147 ? 13.562 5.91 -13.023 1 90.69 147 VAL B O 1
ATOM 2729 N N . TYR B 1 148 ? 12.734 7.285 -11.398 1 93.38 148 TYR B N 1
ATOM 2730 C CA . TYR B 1 148 ? 11.359 7.172 -11.875 1 93.38 148 TYR B CA 1
ATOM 2731 C C . TYR B 1 148 ? 10.773 8.547 -12.18 1 93.38 148 TYR B C 1
ATOM 2733 O O . TYR B 1 148 ? 9.742 8.656 -12.844 1 93.38 148 TYR B O 1
ATOM 2741 N N . ALA B 1 149 ? 11.398 9.578 -11.672 1 94.06 149 ALA B N 1
ATOM 2742 C CA . ALA B 1 149 ? 10.977 10.961 -11.898 1 94.06 149 ALA B CA 1
ATOM 2743 C C . ALA B 1 149 ? 9.531 11.172 -11.445 1 94.06 149 ALA B C 1
ATOM 2745 O O . ALA B 1 149 ? 8.75 11.82 -12.141 1 94.06 149 ALA B O 1
ATOM 2746 N N . GLY B 1 150 ? 9.219 10.469 -10.453 1 95 150 GLY B N 1
ATOM 2747 C CA . GLY B 1 150 ? 7.902 10.664 -9.867 1 95 150 GLY B CA 1
ATOM 2748 C C . GLY B 1 150 ? 6.812 9.867 -10.562 1 95 150 GLY B C 1
ATOM 2749 O O . GLY B 1 150 ? 5.629 10.016 -10.234 1 95 150 GLY B O 1
ATOM 2750 N N . GLN B 1 151 ? 7.164 9.047 -11.438 1 95.81 151 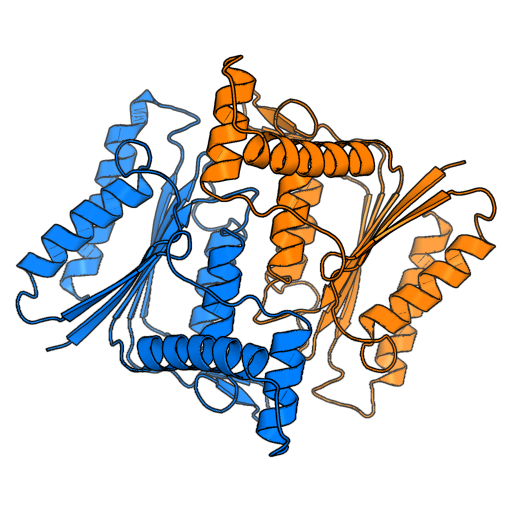GLN B N 1
ATOM 2751 C CA . GLN B 1 151 ? 6.164 8.32 -12.211 1 95.81 151 GLN B CA 1
ATOM 2752 C C . GLN B 1 151 ? 5.906 6.941 -11.617 1 95.81 151 GLN B C 1
ATOM 2754 O O . GLN B 1 151 ? 5.039 6.203 -12.094 1 95.81 151 GLN B O 1
ATOM 2759 N N . ASP B 1 152 ? 6.695 6.605 -10.555 1 95.88 152 ASP B N 1
ATOM 2760 C CA . ASP B 1 152 ? 6.469 5.324 -9.891 1 95.88 152 ASP B CA 1
ATOM 2761 C C . ASP B 1 152 ? 5.117 5.309 -9.18 1 95.88 152 ASP B C 1
ATOM 2763 O O . ASP B 1 152 ? 4.59 6.359 -8.812 1 95.88 152 ASP B O 1
ATOM 2767 N N . PRO B 1 153 ? 4.57 4.137 -9.016 1 97.31 153 PRO B N 1
ATOM 2768 C CA . PRO B 1 153 ? 3.248 4.004 -8.406 1 97.31 153 PRO B CA 1
ATOM 2769 C C . PRO B 1 153 ? 3.174 4.645 -7.02 1 97.31 153 PRO B C 1
ATOM 2771 O O . PRO B 1 153 ? 2.143 5.211 -6.648 1 97.31 153 PRO B O 1
ATOM 2774 N N . ALA B 1 154 ? 4.207 4.605 -6.234 1 97.94 154 ALA B N 1
ATOM 2775 C CA . ALA B 1 154 ? 4.195 5.164 -4.887 1 97.94 154 ALA B CA 1
ATOM 2776 C C . ALA B 1 154 ? 4.02 6.68 -4.918 1 97.94 154 ALA B C 1
ATOM 2778 O O . ALA B 1 154 ? 3.164 7.227 -4.223 1 97.94 154 ALA B O 1
ATOM 2779 N N . ALA B 1 155 ? 4.863 7.34 -5.75 1 97.81 155 ALA B N 1
ATOM 2780 C CA . ALA B 1 155 ? 4.793 8.797 -5.883 1 97.81 155 ALA B CA 1
ATOM 2781 C C . ALA B 1 155 ? 3.428 9.234 -6.406 1 97.81 155 ALA B C 1
ATOM 2783 O O . ALA B 1 155 ? 2.836 10.188 -5.895 1 97.81 155 ALA B O 1
ATOM 2784 N N . GLN B 1 156 ? 2.906 8.5 -7.375 1 97.75 156 GLN B N 1
ATOM 2785 C CA . GLN B 1 156 ? 1.605 8.805 -7.961 1 97.75 156 GLN B CA 1
ATOM 2786 C C . GLN B 1 156 ? 0.482 8.586 -6.953 1 97.75 156 GLN B C 1
ATOM 2788 O O . GLN B 1 156 ? -0.494 9.336 -6.93 1 97.75 156 GLN B O 1
ATOM 2793 N N . TYR B 1 157 ? 0.646 7.633 -6.148 1 98.62 157 TYR B N 1
ATOM 2794 C CA . TYR B 1 157 ? -0.358 7.352 -5.125 1 98.62 157 TYR B CA 1
ATOM 2795 C C . TYR B 1 157 ? -0.436 8.492 -4.113 1 98.62 157 TYR B C 1
ATOM 2797 O O . TYR B 1 157 ? -1.521 9.008 -3.838 1 98.62 157 TYR B O 1
ATOM 2805 N N . ILE B 1 158 ? 0.718 8.883 -3.586 1 98.81 158 ILE B N 1
ATOM 2806 C CA . ILE B 1 158 ? 0.73 9.945 -2.584 1 98.81 158 ILE B CA 1
ATOM 2807 C C . ILE B 1 158 ? 0.116 11.219 -3.17 1 98.81 158 ILE B C 1
ATOM 2809 O O . ILE B 1 158 ? -0.729 11.852 -2.537 1 98.81 158 ILE B O 1
ATOM 2813 N N . LYS B 1 159 ? 0.518 11.523 -4.355 1 98.5 159 LYS B N 1
ATOM 2814 C CA . LYS B 1 159 ? -0.046 12.703 -4.996 1 98.5 159 LYS B CA 1
ATOM 2815 C C . LYS B 1 159 ? -1.558 12.578 -5.156 1 98.5 159 LYS B C 1
ATOM 2817 O O . LYS B 1 159 ? -2.309 13.469 -4.758 1 98.5 159 LYS B O 1
ATOM 2822 N N . SER B 1 160 ? -2.033 11.477 -5.645 1 98.25 160 SER B N 1
ATOM 2823 C CA . SER B 1 160 ? -3.436 11.273 -5.988 1 98.25 160 SER B CA 1
ATOM 2824 C C . SER B 1 160 ? -4.316 11.266 -4.742 1 98.25 160 SER B C 1
ATOM 2826 O O . SER B 1 160 ? -5.402 11.852 -4.738 1 98.25 160 SER B O 1
ATOM 2828 N N . ILE B 1 161 ? -3.848 10.641 -3.713 1 98.69 161 ILE B N 1
ATOM 2829 C CA . ILE B 1 161 ? -4.695 10.469 -2.537 1 98.69 161 ILE B CA 1
ATOM 2830 C C . ILE B 1 161 ? -4.852 11.812 -1.822 1 98.69 161 ILE B C 1
ATOM 2832 O O . ILE B 1 161 ? -5.926 12.117 -1.294 1 98.69 161 ILE B O 1
ATOM 2836 N N . PHE B 1 162 ? -3.82 12.641 -1.842 1 98.88 162 PHE B N 1
ATOM 2837 C CA . PHE B 1 162 ? -3.945 13.945 -1.199 1 98.88 162 PHE B CA 1
ATOM 2838 C C . PHE B 1 162 ? -4.754 14.898 -2.068 1 98.88 162 PHE B C 1
ATOM 2840 O O . PHE B 1 162 ? -5.488 15.742 -1.554 1 98.88 162 PHE B O 1
ATOM 2847 N N . GLU B 1 163 ? -4.617 14.75 -3.414 1 98.31 163 GLU B N 1
ATOM 2848 C CA . GLU B 1 163 ? -5.52 15.484 -4.297 1 98.31 163 GLU B CA 1
ATOM 2849 C C . GLU B 1 163 ? -6.973 15.094 -4.055 1 98.31 163 GLU B C 1
ATOM 2851 O O . GLU B 1 163 ? -7.859 15.953 -4.043 1 98.31 163 GLU B O 1
ATOM 2856 N N . PHE B 1 164 ? -7.18 13.875 -3.873 1 97.38 164 PHE B N 1
ATOM 2857 C CA . PHE B 1 164 ? -8.516 13.367 -3.576 1 97.38 164 PHE B CA 1
ATOM 2858 C C . PHE B 1 164 ? -9.078 14.023 -2.322 1 97.38 164 PHE B C 1
ATOM 2860 O O . PHE B 1 164 ? -10.266 14.352 -2.27 1 97.38 164 PHE B O 1
ATOM 2867 N N . LEU B 1 165 ? -8.234 14.234 -1.323 1 98.5 165 LEU B N 1
ATOM 2868 C CA . LEU B 1 165 ? -8.664 14.82 -0.057 1 98.5 165 LEU B CA 1
ATOM 2869 C C . LEU B 1 165 ? -8.93 16.312 -0.207 1 98.5 165 LEU B C 1
ATOM 2871 O O . LEU B 1 165 ? -9.523 16.938 0.678 1 98.5 165 LEU B O 1
ATOM 2875 N N . GLY B 1 166 ? -8.422 16.938 -1.333 1 98.06 166 GLY B N 1
ATOM 2876 C CA . GLY B 1 166 ? -8.719 18.344 -1.586 1 98.06 166 GLY B CA 1
ATOM 2877 C C . GLY B 1 166 ? -7.484 19.219 -1.567 1 98.06 166 GLY B C 1
ATOM 2878 O O . GLY B 1 166 ? -7.582 20.438 -1.733 1 98.06 166 GLY B O 1
ATOM 2879 N N . PHE B 1 167 ? -6.316 18.578 -1.412 1 98.56 167 PHE B N 1
ATOM 2880 C CA . PHE B 1 167 ? -5.09 19.359 -1.388 1 98.56 167 PHE B CA 1
ATOM 2881 C C . PHE B 1 167 ? -4.832 20 -2.746 1 98.56 167 PHE B C 1
ATOM 2883 O O . PHE B 1 167 ? -4.91 19.344 -3.779 1 98.56 167 PHE B O 1
ATOM 2890 N N . GLU B 1 168 ? -4.477 21.234 -2.754 1 97.62 168 GLU B N 1
ATOM 2891 C CA . GLU B 1 168 ? -4.141 21.969 -3.969 1 97.62 168 GLU B CA 1
ATOM 2892 C C . GLU B 1 168 ? -2.658 22.328 -4.004 1 97.62 168 GLU B C 1
ATOM 2894 O O . GLU B 1 168 ? -2.102 22.578 -5.074 1 97.62 168 GLU B O 1
ATOM 2899 N N . ASP B 1 169 ? -2.057 22.406 -2.887 1 98.19 169 ASP B N 1
ATOM 2900 C CA . ASP B 1 169 ? -0.643 22.75 -2.756 1 98.19 169 ASP B CA 1
ATOM 2901 C C . ASP B 1 169 ? 0.186 21.516 -2.387 1 98.19 169 ASP B C 1
ATOM 2903 O O . ASP B 1 169 ? 0.402 21.234 -1.205 1 98.19 169 ASP B O 1
ATOM 2907 N N . ILE B 1 170 ? 0.585 20.812 -3.359 1 98.44 170 ILE B N 1
ATOM 2908 C CA . ILE B 1 170 ? 1.325 19.562 -3.193 1 98.44 170 ILE B CA 1
ATOM 2909 C C . ILE B 1 170 ? 2.705 19.688 -3.834 1 98.44 170 ILE B C 1
ATOM 2911 O O . ILE B 1 170 ? 2.818 20.031 -5.012 1 98.44 170 ILE B O 1
ATOM 2915 N N . HIS B 1 171 ? 3.707 19.453 -3.057 1 98.5 171 HIS B N 1
ATOM 2916 C CA . HIS B 1 171 ? 5.082 19.406 -3.539 1 98.5 171 HIS B CA 1
ATOM 2917 C C . HIS B 1 171 ? 5.695 18.031 -3.35 1 98.5 171 HIS B C 1
ATOM 2919 O O . HIS B 1 171 ? 5.461 17.375 -2.328 1 98.5 171 HIS B O 1
ATOM 2925 N N . GLN B 1 172 ? 6.43 17.594 -4.34 1 98.25 172 GLN B N 1
ATOM 2926 C CA . GLN B 1 172 ? 7.129 16.328 -4.246 1 98.25 172 GLN B CA 1
ATOM 2927 C C . GLN B 1 172 ? 8.617 16.484 -4.551 1 98.25 172 GLN B C 1
ATOM 2929 O O . GLN B 1 172 ? 8.992 17.188 -5.492 1 98.25 172 GLN B O 1
ATOM 2934 N N . VAL B 1 173 ? 9.422 15.922 -3.73 1 98.06 173 VAL B N 1
ATOM 2935 C CA . VAL B 1 173 ? 10.867 15.898 -3.918 1 98.06 173 VAL B CA 1
ATOM 2936 C C . VAL B 1 173 ? 11.367 14.453 -3.926 1 98.06 173 VAL B C 1
ATOM 2938 O O . VAL B 1 173 ? 11.125 13.703 -2.979 1 98.06 173 VAL B O 1
ATOM 2941 N N . PHE B 1 174 ? 12.023 14.086 -4.996 1 96.75 174 PHE B N 1
ATOM 2942 C CA . PHE B 1 174 ? 12.516 12.727 -5.18 1 96.75 174 PHE B CA 1
ATOM 2943 C C . PHE B 1 174 ? 14.039 12.695 -5.156 1 96.75 174 PHE B C 1
ATOM 2945 O O . PHE B 1 174 ? 14.695 13.453 -5.871 1 96.75 174 PHE B O 1
ATOM 2952 N N . ILE B 1 175 ? 14.555 11.875 -4.277 1 95 175 ILE B N 1
ATOM 2953 C CA . ILE B 1 175 ? 15.984 11.594 -4.219 1 95 175 ILE B CA 1
ATOM 2954 C C . ILE B 1 175 ? 16.281 10.242 -4.863 1 95 175 ILE B C 1
ATOM 2956 O O . ILE B 1 175 ? 16.141 9.195 -4.223 1 95 175 ILE B O 1
ATOM 2960 N N . GLU B 1 176 ? 16.672 10.281 -6.141 1 91.81 176 GLU B N 1
ATOM 2961 C CA . GLU B 1 176 ? 16.656 9.039 -6.898 1 91.81 176 GLU B CA 1
ATOM 2962 C C . GLU B 1 176 ? 17.938 8.867 -7.703 1 91.81 176 GLU B C 1
ATOM 2964 O O . GLU B 1 176 ? 18.547 9.859 -8.125 1 91.81 176 GLU B O 1
ATOM 2969 N N . GLY B 1 177 ? 18.359 7.574 -7.891 1 82.69 177 GLY B N 1
ATOM 2970 C CA . GLY B 1 177 ? 19.438 7.227 -8.797 1 82.69 177 GLY B CA 1
ATOM 2971 C C . GLY B 1 177 ? 20.75 6.977 -8.086 1 82.69 177 GLY B C 1
ATOM 2972 O O . GLY B 1 177 ? 21.781 6.766 -8.727 1 82.69 177 GLY B O 1
ATOM 2973 N N . GLN B 1 178 ? 20.734 6.969 -6.773 1 78.31 178 GLN B N 1
ATOM 2974 C CA . GLN B 1 178 ? 21.969 6.809 -6.023 1 78.31 178 GLN B CA 1
ATOM 2975 C C . GLN B 1 178 ? 22.484 5.375 -6.102 1 78.31 178 GLN B C 1
ATOM 2977 O O . GLN B 1 178 ? 23.688 5.129 -5.953 1 78.31 178 GLN B O 1
ATOM 2982 N N . SER B 1 179 ? 21.578 4.449 -6.27 1 69.81 179 SER B N 1
ATOM 2983 C CA . SER B 1 179 ? 21.984 3.049 -6.348 1 69.81 179 SER B CA 1
ATOM 2984 C C . SER B 1 179 ? 22.672 2.74 -7.672 1 69.81 179 SER B C 1
ATOM 2986 O O . SER B 1 179 ? 23.578 1.913 -7.73 1 69.81 179 SER B O 1
ATOM 2988 N N . ALA B 1 180 ? 22.281 3.426 -8.734 1 69.31 180 ALA B N 1
ATOM 2989 C CA . ALA B 1 180 ? 22.844 3.191 -10.062 1 69.31 180 ALA B CA 1
ATOM 2990 C C . ALA B 1 180 ? 24.219 3.83 -10.195 1 69.31 180 ALA B C 1
ATOM 2992 O O . ALA B 1 180 ? 25.109 3.279 -10.859 1 69.31 180 ALA B O 1
ATOM 2993 N N . ASP B 1 181 ? 24.375 5.016 -9.586 1 76 181 ASP B N 1
ATOM 2994 C CA . ASP B 1 181 ? 25.656 5.711 -9.656 1 76 181 ASP B CA 1
ATOM 2995 C C . ASP B 1 181 ? 26 6.352 -8.312 1 76 181 ASP B C 1
ATOM 2997 O O . ASP B 1 181 ? 25.734 7.535 -8.094 1 76 181 ASP B O 1
ATOM 3001 N N . PRO B 1 182 ? 26.656 5.617 -7.492 1 77.81 182 PRO B N 1
ATOM 3002 C CA . PRO B 1 182 ? 26.984 6.09 -6.145 1 77.81 182 PRO B CA 1
ATOM 3003 C C . PRO B 1 182 ? 27.844 7.352 -6.152 1 77.81 182 PRO B C 1
ATOM 3005 O O . PRO B 1 182 ? 27.828 8.117 -5.188 1 77.81 182 PRO B O 1
ATOM 3008 N N . SER B 1 183 ? 28.562 7.578 -7.246 1 82.81 183 SER B N 1
ATOM 3009 C CA . SER B 1 183 ? 29.438 8.75 -7.316 1 82.81 183 SER B CA 1
ATOM 3010 C C . SER B 1 183 ? 28.609 10.031 -7.414 1 82.81 183 SER B C 1
ATOM 3012 O O . SER B 1 183 ? 29.109 11.125 -7.129 1 82.81 183 SER B O 1
ATOM 3014 N N . GLN B 1 184 ? 27.359 9.867 -7.742 1 85.62 184 GLN B N 1
ATOM 3015 C CA . GLN B 1 184 ? 26.5 11.031 -7.93 1 85.62 184 GLN B CA 1
ATOM 3016 C C . GLN B 1 184 ? 25.609 11.258 -6.707 1 85.62 184 GLN B C 1
ATOM 3018 O O . GLN B 1 184 ? 24.781 12.18 -6.695 1 85.62 184 GLN B O 1
ATOM 3023 N N . SER B 1 185 ? 25.844 10.523 -5.695 1 85.19 185 SER B N 1
ATOM 3024 C CA . SER B 1 185 ? 24.938 10.539 -4.547 1 85.19 185 SER B CA 1
ATOM 3025 C C . SER B 1 185 ? 24.891 11.922 -3.906 1 85.19 185 SER B C 1
ATOM 3027 O O . SER B 1 185 ? 23.797 12.406 -3.568 1 85.19 185 SER B O 1
ATOM 3029 N N . GLN B 1 186 ? 26.031 12.531 -3.793 1 88.06 186 GLN B N 1
ATOM 3030 C CA . GLN B 1 186 ? 26.078 13.836 -3.152 1 88.06 186 GLN B CA 1
ATOM 3031 C C . GLN B 1 186 ? 25.391 14.898 -4.012 1 88.06 186 GLN B C 1
ATOM 3033 O O . GLN B 1 186 ? 24.641 15.727 -3.494 1 88.06 186 GLN B O 1
ATOM 3038 N N . VAL B 1 187 ? 25.656 14.859 -5.234 1 91.62 187 VAL B N 1
ATOM 3039 C CA . VAL B 1 187 ? 25.062 15.82 -6.156 1 91.62 187 VAL B CA 1
ATOM 3040 C C . VAL B 1 187 ? 23.531 15.648 -6.164 1 91.62 187 VAL B C 1
ATOM 3042 O O . VAL B 1 187 ? 22.797 16.625 -6.117 1 91.62 187 VAL B O 1
ATOM 3045 N N . ILE B 1 188 ? 23.078 14.406 -6.203 1 91.25 188 ILE B N 1
ATOM 3046 C CA . ILE B 1 188 ? 21.656 14.078 -6.188 1 91.25 188 ILE B CA 1
ATOM 3047 C C . ILE B 1 188 ? 21.016 14.625 -4.914 1 91.25 188 ILE B C 1
ATOM 3049 O O . ILE B 1 188 ? 19.953 15.25 -4.965 1 91.25 188 ILE B O 1
ATOM 3053 N N . PHE B 1 189 ? 21.688 14.469 -3.865 1 93.25 189 PHE B N 1
ATOM 3054 C CA . PHE B 1 189 ? 21.172 14.914 -2.576 1 93.25 189 PHE B CA 1
ATOM 3055 C C . PHE B 1 189 ? 21.094 16.438 -2.527 1 93.25 189 PHE B C 1
ATOM 3057 O O . PHE B 1 189 ? 20.094 17 -2.086 1 93.25 189 PHE B O 1
ATOM 3064 N N . GLU B 1 190 ? 22.109 17.109 -2.982 1 94.25 190 GLU B N 1
ATOM 3065 C CA . GLU B 1 190 ? 22.156 18.578 -2.963 1 94.25 190 GLU B CA 1
ATOM 3066 C C . GLU B 1 190 ? 21.062 19.172 -3.846 1 94.25 190 GLU B C 1
ATOM 3068 O O . GLU B 1 190 ? 20.484 20.203 -3.51 1 94.25 190 GLU B O 1
ATOM 3073 N N . GLU B 1 191 ? 20.828 18.531 -4.902 1 94.69 191 GLU B N 1
ATOM 3074 C CA . GLU B 1 191 ? 19.75 18.984 -5.777 1 94.69 191 GLU B CA 1
ATOM 3075 C C . GLU B 1 191 ? 18.391 18.875 -5.086 1 94.69 191 GLU B C 1
ATOM 3077 O O . GLU B 1 191 ? 17.562 19.766 -5.199 1 94.69 191 GLU B O 1
ATOM 3082 N N . ALA B 1 192 ? 18.203 17.766 -4.445 1 95 192 ALA B N 1
ATOM 3083 C CA . ALA B 1 192 ? 16.969 17.578 -3.688 1 95 192 ALA B CA 1
ATOM 3084 C C . ALA B 1 192 ? 16.812 18.641 -2.598 1 95 192 ALA B C 1
ATOM 3086 O O . ALA B 1 192 ? 15.734 19.188 -2.41 1 95 192 ALA B O 1
ATOM 3087 N N . MET B 1 193 ? 17.906 18.969 -1.941 1 96 193 MET B N 1
ATOM 3088 C CA . MET B 1 193 ? 17.859 19.953 -0.864 1 96 193 MET B CA 1
ATOM 3089 C C . MET B 1 193 ? 17.594 21.344 -1.414 1 96 193 MET B C 1
ATOM 3091 O O . MET B 1 193 ? 16.922 22.156 -0.766 1 96 193 MET B O 1
ATOM 3095 N N . ALA B 1 194 ? 18.141 21.625 -2.551 1 97.38 194 ALA B N 1
ATOM 3096 C CA . ALA B 1 194 ? 17.859 22.906 -3.189 1 97.38 194 ALA B CA 1
ATOM 3097 C C . ALA B 1 194 ? 16.375 23.062 -3.484 1 97.38 194 ALA B C 1
ATOM 3099 O O . ALA B 1 194 ? 15.812 24.141 -3.297 1 97.38 194 ALA B O 1
ATOM 3100 N N . LYS B 1 195 ? 15.781 22 -3.957 1 97.12 195 LYS B N 1
ATOM 3101 C CA . LYS B 1 195 ? 14.344 22.016 -4.207 1 97.12 195 LYS B CA 1
ATOM 3102 C C . LYS B 1 195 ? 13.57 22.234 -2.91 1 97.12 195 LYS B C 1
ATOM 3104 O O . LYS B 1 195 ? 12.602 22.984 -2.883 1 97.12 195 LYS B O 1
ATOM 3109 N N . ILE B 1 196 ? 13.969 21.578 -1.885 1 97.38 196 ILE B N 1
ATOM 3110 C CA . ILE B 1 196 ? 13.32 21.719 -0.585 1 97.38 196 ILE B CA 1
ATOM 3111 C C . ILE B 1 196 ? 13.453 23.156 -0.098 1 97.38 196 ILE B C 1
ATOM 3113 O O . ILE B 1 196 ? 12.492 23.734 0.422 1 97.38 196 ILE B O 1
ATOM 3117 N N . ASP B 1 197 ? 14.594 23.766 -0.308 1 96.88 197 ASP B N 1
ATOM 3118 C CA . ASP B 1 197 ? 14.812 25.156 0.084 1 96.88 197 ASP B CA 1
ATOM 3119 C C . ASP B 1 197 ? 13.859 26.078 -0.666 1 96.88 197 ASP B C 1
ATOM 3121 O O . ASP B 1 197 ? 13.32 27.016 -0.081 1 96.88 197 ASP B O 1
ATOM 3125 N N . GLN B 1 198 ? 13.711 25.781 -1.879 1 97.44 198 GLN B N 1
ATOM 3126 C CA . GLN B 1 198 ? 12.781 26.578 -2.674 1 97.44 198 GLN B CA 1
ATOM 3127 C C . GLN B 1 198 ? 11.359 26.438 -2.154 1 97.44 198 GLN B C 1
ATOM 3129 O O . GLN B 1 198 ? 10.625 27.438 -2.055 1 97.44 198 GLN B O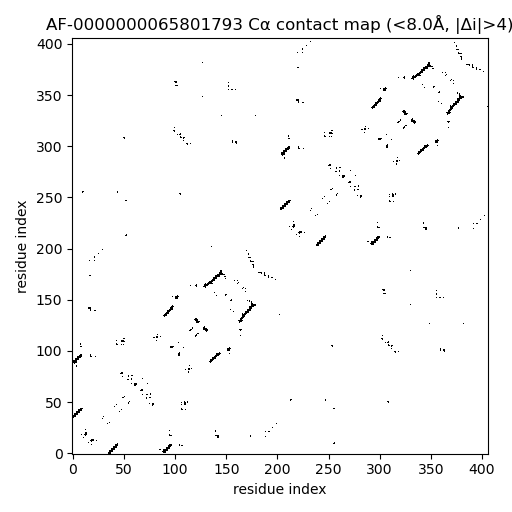 1
ATOM 3134 N N . ILE B 1 199 ? 10.953 25.25 -1.859 1 97.31 199 ILE B N 1
ATOM 3135 C CA . ILE B 1 199 ? 9.617 24.969 -1.337 1 97.31 199 ILE B CA 1
ATOM 3136 C C . ILE B 1 199 ? 9.43 25.688 -0.003 1 97.31 199 ILE B C 1
ATOM 3138 O O . ILE B 1 199 ? 8.375 26.266 0.257 1 97.31 199 ILE B O 1
ATOM 3142 N N . LEU B 1 200 ? 10.445 25.703 0.826 1 96.69 200 LEU B N 1
ATOM 3143 C CA . LEU B 1 200 ? 10.398 26.266 2.172 1 96.69 200 LEU B CA 1
ATOM 3144 C C . LEU B 1 200 ? 10.164 27.781 2.127 1 96.69 200 LEU B C 1
ATOM 3146 O O . LEU B 1 200 ? 9.734 28.375 3.117 1 96.69 200 LEU B O 1
ATOM 3150 N N . GLU B 1 201 ? 10.469 28.438 0.98 1 93.06 201 GLU B N 1
ATOM 3151 C CA . GLU B 1 201 ? 10.289 29.875 0.843 1 93.06 201 GLU B CA 1
ATOM 3152 C C . GLU B 1 201 ? 8.828 30.266 1.024 1 93.06 201 GLU B C 1
ATOM 3154 O O . GLU B 1 201 ? 8.531 31.391 1.451 1 93.06 201 GLU B O 1
ATOM 3159 N N . SER B 1 202 ? 7.922 29.375 0.694 1 90.88 202 SER B N 1
ATOM 3160 C CA . SER B 1 202 ? 6.5 29.688 0.796 1 90.88 202 SER B CA 1
ATOM 3161 C C . SER B 1 202 ? 5.75 28.609 1.574 1 90.88 202 SER B C 1
ATOM 3163 O O . SER B 1 202 ? 4.52 28.578 1.555 1 90.88 202 SER B O 1
ATOM 3165 N N . TYR B 1 203 ? 6.527 27.781 2.172 1 91.19 203 TYR B N 1
ATOM 3166 C CA . TYR B 1 203 ? 5.898 26.641 2.838 1 91.19 203 TYR B CA 1
ATOM 3167 C C . TYR B 1 203 ? 5.414 27.016 4.23 1 91.19 203 TYR B C 1
ATOM 3169 O O . TYR B 1 203 ? 4.441 26.453 4.734 1 91.19 203 TYR B O 1
#

Foldseek 3Di:
DFEEEEEEQDDDDPVVDLLVVLVVVLVVVLCVVPVPYHYHYDYLVPDDQQAPDDLQVVLVVCVVVVHDHDPVNVVSVVVLQVLLVSVLRGQEYEYTAEQDPLAGDPSVVSSLVSNDDDPRQWHADPVGIAADDPNHAYEYEYEYAADDPQVGNHSVVVVVSVVSNPDDHYHYAYQYNCNVPVVCNVVSSVVSSVVSVVVSVPD/DFEEEEEEQDDDDPVVDLLVVLVVVLVVVLCVVPVPYHYHYDHLVPDDQQAPDDLQVVLVVCVVVVHDHDPVNVVSVVVLQVLLVSVLRGQEYEYTAEQDPLAGDPSVVSSLVSNDDDPRQWHADPVGIAADDPNHAYEYEYEYAADDPQVGPHSVVVVVSVVSNPDDHYHYAYQYNCNVPVVCNVVSSVVSSVVSVVVSVPD

Secondary structure (DSSP, 8-state):
--EEEEEE---S-GGG-HHHHHHHHHHHHHHHH-TTSEEEEEETTTS------HHHHHHHHHHHTT----HHHHHHHHHHHHHHHHHHH-SEEEEEEE-BTTB--HHHHHHHHHT--BTTTEEEETTEEEE---S-EEEEEEEESS--TT-SHHHHHHHHHHHHHT--EEEEEEEE-TTT-GGGHHHHHHHHHHHHHHHHT--/--EEEEEE---S-GGG-HHHHHHHHHHHHHHHH-TTSEEEEEETTTS------HHHHHHHHHHHTT----HHHHHHHHHHHHHHHHHHH-SEEEEEEE-BTTB--HHHHHHHHHT--BTTTEEEETTEEEE---S-EEEEEEEESS--TT-SHHHHHHHHHHHHHT--EEEEEEEE-TTT-GGGHHHHHHHHHHHHHHHHT--

Solvent-accessible surface area (backbone atoms only — not comparable to full-atom values): 21542 Å² total; per-residue (Å²): 123,49,32,35,35,34,38,40,38,60,73,68,56,48,91,76,31,71,38,45,41,50,48,53,53,48,51,54,53,48,42,69,77,37,72,72,40,44,78,46,75,47,39,44,74,79,47,93,62,58,59,91,40,59,64,46,52,51,33,54,54,28,52,75,69,71,43,89,66,53,73,68,36,47,51,45,48,49,53,33,49,50,52,25,49,54,55,69,66,32,44,32,39,35,41,35,29,48,55,51,88,59,24,58,50,36,50,47,49,24,47,53,53,38,58,62,38,81,78,70,26,24,38,84,48,97,92,40,77,43,40,56,40,66,93,38,38,39,40,38,34,33,23,30,50,60,76,53,89,62,68,39,41,32,51,46,32,58,53,48,49,42,43,52,29,33,44,79,47,74,44,78,44,67,42,50,32,39,70,79,38,62,89,44,34,63,60,42,48,52,53,38,50,51,52,48,53,58,50,58,74,79,100,124,49,32,35,35,34,38,40,39,58,74,70,56,49,91,76,30,72,40,45,41,49,47,53,52,48,51,54,52,47,42,70,77,39,72,72,41,44,79,46,76,46,40,43,76,78,46,92,61,58,59,91,41,58,63,45,50,50,32,53,53,28,53,75,69,72,44,87,66,53,72,68,34,48,52,46,48,49,53,33,50,51,51,27,49,54,56,69,66,32,43,32,38,36,41,35,30,50,57,52,87,57,24,58,50,37,49,47,49,22,47,54,53,37,56,62,38,81,79,70,27,24,38,83,48,98,90,40,77,41,39,58,41,67,90,36,40,39,39,38,36,34,22,30,50,60,76,54,89,61,69,39,42,31,51,45,33,57,52,48,49,42,43,52,28,33,42,80,47,75,43,78,44,69,39,52,32,39,70,79,37,62,89,45,34,64,62,44,48,50,52,38,50,51,51,49,52,58,49,59,74,79,102

Sequence (406 aa):
MANLLIVKAHPLDAQKSYALRALEEFQTRYASLHPEDRIEIVDVFEDQIPALDKPLLEAMGAAKRGEAISPEQAEQLGRYNALTQQFLAADKIVVVNPLWNLNVPSQLVSWINTINVAGLTFKYGPEGSIGLVKGKKLLHIQSNGGVYAGQDPAAQYIKSIFEFLGFEDIHQVFIEGQSADPSQSQVIFEEAMAKIDQILESYMANLLIVKAHPLDAQKSYALRALEEFQTRYASLHPEDRIEIVDVFEDQIPALDKPLLEAMGAAKRGEAISPEQAEQLGRYNALTQQFLAADKIVVVNPLWNLNVPSQLVSWINTINVAGLTFKYGPEGSIGLVKGKKLLHIQSNGGVYAGQDPAAQYIKSIFEFLGFEDIHQVFIEGQSADPSQSQVIFEEAMAKIDQILESY